Protein AF-A0A968MUI2-F1 (afdb_monomer)

Solvent-accessible surface area (backbone atoms only — not comparable to full-atom values): 33552 Å² total; per-residue (Å²): 134,56,73,68,60,48,61,74,67,41,47,36,66,60,54,32,54,74,71,70,50,72,61,48,101,80,35,28,29,57,45,92,87,54,96,67,94,60,63,38,23,36,56,37,77,93,76,36,31,37,43,24,77,75,82,70,52,67,41,39,43,53,52,48,44,17,66,74,68,73,47,53,69,70,56,21,50,57,50,52,52,51,60,63,74,50,81,83,78,86,75,95,68,85,78,81,85,72,81,90,67,84,85,70,86,90,79,77,60,69,64,29,52,50,46,45,57,52,46,52,52,15,31,52,45,44,69,38,86,85,36,49,68,67,51,51,52,30,56,70,52,67,51,61,47,78,85,69,66,36,19,28,33,79,49,55,74,72,54,92,76,67,48,55,73,67,53,50,50,51,31,38,76,54,42,48,31,42,76,53,90,68,90,63,87,93,62,94,72,89,49,68,47,47,49,49,49,47,10,44,34,45,62,14,10,33,88,87,65,44,36,58,27,46,37,19,40,45,77,57,97,54,96,85,62,54,74,36,72,35,60,81,72,39,59,31,40,71,38,61,72,61,58,78,38,38,35,38,36,40,17,31,35,59,62,32,31,55,45,49,61,72,37,66,72,52,50,70,68,33,47,58,32,40,23,68,37,72,82,37,79,37,72,69,54,52,54,55,56,67,59,27,81,49,47,45,34,42,35,37,52,36,38,25,40,72,61,32,52,53,27,50,57,58,46,47,62,55,45,50,73,74,41,81,83,48,44,52,30,33,35,82,42,54,75,83,34,40,66,36,54,47,51,57,77,42,62,72,65,57,60,54,53,40,60,73,66,38,42,55,49,82,65,63,60,66,81,68,65,77,82,81,80,82,84,83,89,82,87,88,84,79,94,73,90,80,78,83,79,80,83,79,86,79,85,58,50,79,43,66,90,39,66,51,53,28,39,35,44,47,93,57,39,36,38,36,34,51,78,29,74,77,74,81,55,86,92,58,50,66,38,36,36,39,42,31,48,62,82,70,79,49,78,74,32,48,51,77,50,76,44,44,79,76,42,65,69,63,44,53,56,47,46,54,55,49,22,66,56,56,73,49,58,61,71,57,53,53,49,53,52,52,56,50,49,55,55,49,50,55,51,41,52,56,52,48,52,62,54,63,76,65,60,82,73,81,83,74,75,51,69,68,5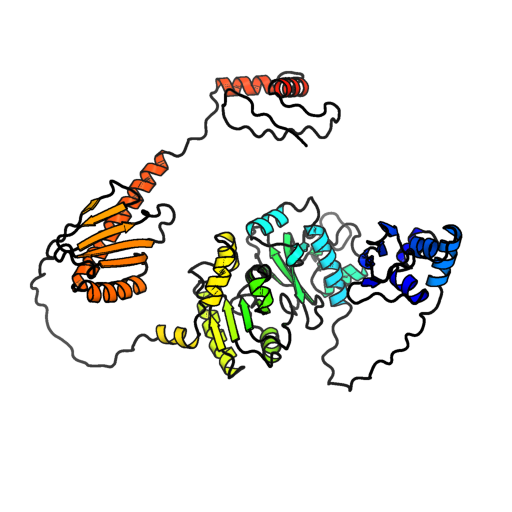8,48,52,50,53,52,53,56,68,70,40,83,64,45,68,63,51,51,52,52,54,44,47,73,48,60,48,69,75,85,91,84,59,84,90,71,78,71,80,83,79,82,78,76,82,91,63,98,66,72,73,82,56,83,78,130

Secondary structure (DSSP, 8-state):
--HHHHHHH--HHHHHHHTT----TTSEE--SSS--SS--EEEEGGGTEEEETTT--EEEHHHHHHHHHT--HHHHHHHHHHHHTSPPPPPS-PPPPPP---------SHHHHHHHHHHHHHHHHHHSTT-HHHHHHHHHTT--TTTTT-EEE-S-TTSTT-S-HHHHHHHHHTTSEEE--SPPTT-SS--EEETTTTEEEEEEE-TT--EEEEEEEESS--SS-SEEE-SS--SBSS-PPPTT--EEEEESSHHHHHHHHT-HHHHHH-EEEE--STT---HHHHHHHHT-TT--EEEEE--SSHHHHHHHHHHHHHHHHHSTTPEEEE--PPTT--HHHHHHHS-THHHHHHHHTPEEHHHHTGGG----------------------------EEE-SSTTEEEEE-SSEEEEEES---SS-TT--EEEEEEEETTT--TTSEEEEEEETT-HHHHHHHHHHHHHHHT--HHHHHHHHHHHHHHHHHHHHHHHHHHHTTSPPP-PPPHHHHHHHHHHHHSSSHHHHHHHHHHHTT----TT-TTS------PPTT-SSPPP----

Radius of gyration: 35.19 Å; Cα contacts (8 Å, |Δi|>4): 756; chains: 1; bounding box: 67×82×116 Å

pLDDT: mean 78.74, std 19.74, range [24.11, 98.25]

Structure (mmCIF, N/CA/C/O backbone):
data_AF-A0A968MUI2-F1
#
_entry.id   AF-A0A968MUI2-F1
#
loop_
_atom_site.group_PDB
_atom_site.id
_atom_site.type_symbol
_atom_site.label_atom_id
_atom_site.label_alt_id
_atom_site.label_comp_id
_atom_site.label_asym_id
_atom_site.label_entity_id
_atom_site.label_seq_id
_atom_site.pdbx_PDB_ins_code
_atom_site.Cartn_x
_atom_site.Cartn_y
_atom_site.Cartn_z
_atom_site.occupancy
_atom_site.B_iso_or_equiv
_atom_site.auth_seq_id
_atom_site.auth_comp_id
_atom_site.auth_asym_id
_atom_site.auth_atom_id
_atom_site.pdbx_PDB_model_num
ATOM 1 N N . MET A 1 1 ? 2.781 9.774 -48.824 1.00 64.12 1 MET A N 1
ATOM 2 C CA . MET A 1 1 ? 2.696 9.235 -47.452 1.00 64.12 1 MET A CA 1
ATOM 3 C C . MET A 1 1 ? 2.607 7.728 -47.537 1.00 64.12 1 MET A C 1
ATOM 5 O O . MET A 1 1 ? 1.811 7.226 -48.327 1.00 64.12 1 MET A O 1
ATOM 9 N N . GLU A 1 2 ? 3.426 7.018 -46.769 1.00 76.94 2 GLU A N 1
ATOM 10 C CA . GLU A 1 2 ? 3.335 5.559 -46.665 1.00 76.94 2 GLU A CA 1
ATOM 11 C C . GLU A 1 2 ? 2.122 5.142 -45.816 1.00 76.94 2 GLU A C 1
ATOM 13 O O . GLU A 1 2 ? 1.641 5.905 -44.979 1.00 76.94 2 GLU A O 1
ATOM 18 N N . ILE A 1 3 ? 1.623 3.912 -45.999 1.00 77.75 3 ILE A N 1
ATOM 19 C CA . ILE A 1 3 ? 0.439 3.398 -45.280 1.00 77.75 3 ILE A CA 1
ATOM 20 C C . ILE A 1 3 ? 0.629 3.469 -43.756 1.00 77.75 3 ILE A C 1
ATOM 22 O O . ILE A 1 3 ? -0.308 3.806 -43.036 1.00 77.75 3 ILE A O 1
ATOM 26 N N . GLN A 1 4 ? 1.839 3.190 -43.263 1.00 73.69 4 GLN A N 1
ATOM 27 C CA . GLN A 1 4 ? 2.154 3.257 -41.833 1.00 73.69 4 GLN A CA 1
ATOM 28 C C . GLN A 1 4 ? 2.064 4.686 -41.284 1.00 73.69 4 GLN A C 1
ATOM 30 O O . GLN A 1 4 ? 1.546 4.897 -40.194 1.00 73.69 4 GLN A O 1
ATOM 35 N N . GLU A 1 5 ? 2.482 5.678 -42.069 1.00 77.38 5 GLU A N 1
ATOM 36 C CA . GLU A 1 5 ? 2.425 7.094 -41.696 1.00 77.38 5 GLU A CA 1
ATOM 37 C C . GLU A 1 5 ? 0.979 7.618 -41.613 1.00 77.38 5 GLU A C 1
ATOM 39 O O . GLU A 1 5 ? 0.648 8.467 -40.790 1.00 77.38 5 GLU A O 1
ATOM 44 N N . ILE A 1 6 ? 0.084 7.087 -42.450 1.00 78.31 6 ILE A N 1
ATOM 45 C CA . ILE A 1 6 ? -1.347 7.417 -42.404 1.00 78.31 6 ILE A CA 1
ATOM 46 C C . ILE A 1 6 ? -1.981 6.823 -41.142 1.00 78.31 6 ILE A C 1
ATOM 48 O O . ILE A 1 6 ? -2.743 7.506 -40.461 1.00 78.31 6 ILE A O 1
ATOM 52 N N . LYS A 1 7 ? -1.631 5.580 -40.788 1.00 77.75 7 LYS A N 1
ATOM 53 C CA . LYS A 1 7 ? -2.160 4.895 -39.596 1.00 77.75 7 LYS A CA 1
ATOM 54 C C . LYS A 1 7 ? -1.730 5.539 -38.277 1.00 77.75 7 LYS A C 1
ATOM 56 O O . LYS A 1 7 ? -2.481 5.464 -37.309 1.00 77.75 7 LYS A O 1
ATOM 61 N N . THR A 1 8 ? -0.554 6.167 -38.228 1.00 79.94 8 THR A N 1
ATOM 62 C CA . THR A 1 8 ? -0.084 6.888 -37.033 1.00 79.94 8 THR A CA 1
ATOM 63 C C . THR A 1 8 ? -0.701 8.277 -36.897 1.00 79.94 8 THR A C 1
ATOM 65 O O . THR A 1 8 ? -0.836 8.772 -35.782 1.00 79.94 8 THR A O 1
ATOM 68 N N . ARG A 1 9 ? -1.093 8.908 -38.011 1.00 84.25 9 ARG A N 1
ATOM 69 C CA . ARG A 1 9 ? -1.643 10.275 -38.031 1.00 84.25 9 ARG A CA 1
ATOM 70 C C . ARG A 1 9 ? -3.170 10.339 -38.019 1.00 84.25 9 ARG A C 1
ATOM 72 O O . ARG A 1 9 ? -3.717 11.348 -37.586 1.00 84.25 9 ARG A O 1
ATOM 79 N N . LEU A 1 10 ? -3.861 9.295 -38.478 1.00 88.56 10 LEU A N 1
ATOM 80 C CA . LEU A 1 10 ? -5.323 9.238 -38.521 1.00 88.56 10 LEU A CA 1
ATOM 81 C C . LEU A 1 10 ? -5.876 8.303 -37.440 1.00 88.56 10 LEU A C 1
ATOM 83 O O . LEU A 1 10 ? -5.852 7.074 -37.583 1.00 88.56 10 LEU A O 1
ATOM 87 N N . SER A 1 11 ? -6.417 8.893 -36.372 1.00 90.44 11 SER A N 1
ATOM 88 C CA . SER A 1 11 ? -7.115 8.139 -35.331 1.00 90.44 11 SER A CA 1
ATOM 89 C C . SER A 1 11 ? -8.499 7.677 -35.800 1.00 90.44 11 SER A C 1
ATOM 91 O O . SER A 1 11 ? -9.189 8.365 -36.555 1.00 90.44 11 SER A O 1
ATOM 93 N N . ILE A 1 12 ? -8.940 6.520 -35.312 1.00 91.00 12 ILE A N 1
ATOM 94 C CA . ILE A 1 12 ? -10.278 5.979 -35.544 1.00 91.00 12 ILE A CA 1
ATOM 95 C C . ILE A 1 12 ? -11.347 6.949 -35.029 1.00 91.00 12 ILE A C 1
ATOM 97 O O . ILE A 1 12 ? -12.369 7.135 -35.675 1.00 91.00 12 ILE A O 1
ATOM 101 N N . GLU A 1 13 ? -11.085 7.663 -33.933 1.00 89.00 13 GLU A N 1
ATOM 102 C CA . GLU A 1 13 ? -11.991 8.687 -33.404 1.00 89.00 13 GLU A CA 1
ATOM 103 C C . GLU A 1 13 ? -12.154 9.875 -34.362 1.00 89.00 13 GLU A C 1
ATOM 105 O O . GLU A 1 13 ? -13.262 10.387 -34.524 1.00 89.00 13 GLU A O 1
ATOM 110 N N . ALA A 1 14 ? -11.087 10.293 -35.054 1.00 88.25 14 ALA A N 1
ATOM 111 C CA . ALA A 1 14 ? -11.177 11.325 -36.085 1.00 88.25 14 ALA A CA 1
ATOM 112 C C . ALA A 1 14 ? -12.026 10.856 -37.278 1.00 88.25 14 ALA A C 1
ATOM 114 O O . ALA A 1 14 ? -12.851 11.619 -37.782 1.00 88.25 14 ALA A O 1
ATOM 115 N N . VAL A 1 15 ? -11.881 9.588 -37.681 1.00 90.31 15 VAL A N 1
ATOM 116 C CA . VAL A 1 15 ? -12.705 8.966 -38.731 1.00 90.31 15 VAL A CA 1
ATOM 117 C C . VAL A 1 15 ? -14.181 8.925 -38.323 1.00 90.31 15 VAL A C 1
ATOM 119 O O . VAL A 1 15 ? -15.044 9.345 -39.092 1.00 90.31 15 VAL A O 1
ATOM 122 N N . LEU A 1 16 ? -14.488 8.500 -37.095 1.00 91.00 16 LEU A N 1
ATOM 123 C CA . LEU A 1 16 ? -15.861 8.453 -36.580 1.00 91.00 16 LEU A CA 1
ATOM 124 C C . LEU A 1 16 ? -16.500 9.840 -36.507 1.00 91.00 16 LEU A C 1
ATOM 126 O O . LEU A 1 16 ? -17.620 10.026 -36.983 1.00 91.00 16 LEU A O 1
ATOM 130 N N . ASN A 1 17 ? -15.767 10.831 -35.992 1.00 88.12 17 ASN A N 1
ATOM 131 C CA . ASN A 1 17 ? -16.221 12.220 -35.959 1.00 88.12 17 ASN A CA 1
ATOM 132 C C . ASN A 1 17 ? -16.530 12.744 -37.366 1.00 88.12 17 ASN A C 1
ATOM 134 O O . ASN A 1 17 ? -17.514 13.458 -37.554 1.00 88.12 17 ASN A O 1
ATOM 138 N N . ARG A 1 18 ? -15.737 12.351 -38.371 1.00 87.06 18 ARG A N 1
ATOM 139 C CA . ARG A 1 18 ? -15.952 12.746 -39.767 1.00 87.06 18 ARG A CA 1
ATOM 140 C C . ARG A 1 18 ? -17.237 12.170 -40.354 1.00 87.06 18 ARG A C 1
ATOM 142 O O . ARG A 1 18 ? -17.908 12.853 -41.125 1.00 87.06 18 ARG A O 1
ATOM 149 N N . TYR A 1 19 ? -17.593 10.957 -39.947 1.00 90.44 19 TYR A N 1
ATOM 150 C CA . TYR A 1 19 ? -18.850 10.306 -40.309 1.00 90.44 19 TYR A CA 1
ATOM 151 C C . TYR A 1 19 ? -20.010 10.629 -39.355 1.00 90.44 19 TYR A C 1
ATOM 153 O O . TYR A 1 19 ? -21.089 10.061 -39.496 1.00 90.44 19 TYR A O 1
ATOM 161 N N . ASN A 1 20 ? -19.826 11.568 -38.416 1.00 88.69 20 ASN A N 1
ATOM 162 C CA . ASN A 1 20 ? -20.802 11.941 -37.384 1.00 88.69 20 ASN A CA 1
ATOM 163 C C . ASN A 1 20 ? -21.265 10.767 -36.501 1.00 88.69 20 ASN A C 1
ATOM 165 O O . ASN A 1 20 ? -22.361 10.792 -35.940 1.00 88.69 20 ASN A O 1
ATOM 169 N N . LEU A 1 21 ? -20.416 9.753 -36.341 1.00 89.50 21 LEU A N 1
ATOM 170 C CA . LEU A 1 21 ? -20.645 8.623 -35.452 1.00 89.50 21 LEU A CA 1
ATOM 171 C C . LEU A 1 21 ? -20.056 8.954 -34.082 1.00 89.50 21 LEU A C 1
ATOM 173 O O . LEU A 1 21 ? -18.857 9.195 -33.956 1.00 89.50 21 LEU A O 1
ATOM 177 N N . LYS A 1 22 ? -20.901 8.991 -33.050 1.00 87.38 22 LYS A N 1
ATOM 178 C CA . LYS A 1 22 ? -20.489 9.347 -31.686 1.00 87.38 22 LYS A CA 1
ATOM 179 C C . LYS A 1 22 ? -20.531 8.118 -30.779 1.00 87.38 22 LYS A C 1
ATOM 181 O O . LYS A 1 22 ? -21.627 7.595 -30.571 1.00 87.38 22 LYS A O 1
ATOM 186 N N . PRO A 1 23 ? -19.382 7.674 -30.241 1.00 89.31 23 PRO A N 1
ATOM 187 C CA . PRO A 1 23 ? -19.342 6.632 -29.223 1.00 89.31 23 PRO A CA 1
ATOM 188 C C . PRO A 1 23 ? -20.089 7.035 -27.946 1.00 89.31 23 PRO A C 1
ATOM 190 O O . PRO A 1 23 ? -20.155 8.215 -27.593 1.00 89.31 23 PRO A O 1
ATOM 193 N N . ASP A 1 24 ? -20.652 6.047 -27.253 1.00 85.50 24 ASP A N 1
ATOM 194 C CA . ASP A 1 24 ? -21.216 6.211 -25.914 1.00 85.50 24 ASP A CA 1
ATOM 195 C C . ASP A 1 24 ? -20.126 6.249 -24.817 1.00 85.50 24 ASP A C 1
ATOM 197 O O . ASP A 1 24 ? -18.928 6.166 -25.087 1.00 85.50 24 ASP A O 1
ATOM 201 N N . LYS A 1 25 ? -20.537 6.339 -23.542 1.00 79.75 25 LYS A N 1
ATOM 202 C CA . LYS A 1 25 ? -19.629 6.362 -22.373 1.00 79.75 25 LYS A CA 1
ATOM 203 C C . LYS A 1 25 ? -18.725 5.123 -22.231 1.00 79.75 25 LYS A C 1
ATOM 205 O O . LYS A 1 25 ? -17.805 5.140 -21.420 1.00 79.75 25 LYS A O 1
ATOM 210 N N . HIS A 1 26 ? -19.005 4.051 -22.971 1.00 85.38 26 HIS A N 1
ATOM 211 C CA . HIS A 1 26 ? -18.248 2.802 -22.992 1.00 85.38 26 HIS A CA 1
ATOM 212 C C . HIS A 1 26 ? -17.519 2.587 -24.327 1.00 85.38 26 HIS A C 1
ATOM 214 O O . HIS A 1 26 ? -17.103 1.464 -24.614 1.00 85.38 26 HIS A O 1
ATOM 220 N N . GLN A 1 27 ? -17.359 3.642 -25.135 1.00 91.56 27 GLN A N 1
ATOM 221 C CA . GLN A 1 27 ? -16.739 3.601 -26.460 1.00 91.56 27 GLN A CA 1
ATOM 222 C C . GLN A 1 27 ? -17.471 2.680 -27.453 1.00 91.56 27 GLN A C 1
ATOM 224 O O . GLN A 1 27 ? -16.837 2.095 -28.332 1.00 91.56 27 GLN A O 1
ATOM 229 N N . LYS A 1 28 ? -18.800 2.543 -27.339 1.00 91.06 28 LYS A N 1
ATOM 230 C CA . LYS A 1 28 ? -19.618 1.730 -28.255 1.00 91.06 28 LYS A CA 1
ATOM 231 C C . LYS A 1 28 ? -20.441 2.577 -29.219 1.00 91.06 28 LYS A C 1
ATOM 233 O O . LYS A 1 28 ? -20.927 3.645 -28.854 1.00 91.06 28 LYS A O 1
ATOM 238 N N . ILE A 1 29 ? -20.659 2.065 -30.429 1.00 92.56 29 ILE A N 1
ATOM 239 C CA . ILE A 1 29 ? -21.618 2.586 -31.414 1.00 92.56 29 ILE A CA 1
ATOM 240 C C . ILE A 1 29 ? -22.496 1.452 -31.954 1.00 92.56 29 ILE A C 1
ATOM 242 O O . ILE A 1 29 ? -22.110 0.280 -31.924 1.00 92.56 29 ILE A O 1
ATOM 246 N N . CYS A 1 30 ? -23.679 1.795 -32.470 1.00 91.69 30 CYS A N 1
ATOM 247 C CA . CYS A 1 30 ? -24.410 0.877 -33.343 1.00 91.69 30 CYS A CA 1
ATOM 248 C C . CYS A 1 30 ? -23.554 0.617 -34.580 1.00 91.69 30 CYS A C 1
ATOM 250 O O . CYS A 1 30 ? -23.069 1.562 -35.208 1.00 91.69 30 CYS A O 1
ATOM 252 N N . CYS A 1 31 ? -23.337 -0.654 -34.900 1.00 92.06 31 CYS A N 1
ATOM 253 C CA . CYS A 1 31 ? -22.516 -1.028 -36.034 1.00 92.06 31 CYS A CA 1
ATOM 254 C C . CYS A 1 31 ? -23.127 -0.480 -37.335 1.00 92.06 31 CYS A C 1
ATOM 256 O O . CYS A 1 31 ? -24.288 -0.761 -37.625 1.00 92.06 31 CYS A O 1
ATOM 258 N N . PRO A 1 32 ? -22.374 0.272 -38.155 1.00 90.06 32 PRO A N 1
ATOM 259 C CA . PRO A 1 32 ? -22.868 0.739 -39.448 1.00 90.06 32 PRO A CA 1
ATOM 260 C C . PRO A 1 32 ? -22.849 -0.362 -40.524 1.00 90.06 32 PRO A C 1
ATOM 262 O O . PRO A 1 32 ? -23.375 -0.161 -41.616 1.00 90.06 32 PRO A O 1
ATOM 265 N N . PHE A 1 33 ? -22.237 -1.516 -40.234 1.00 91.50 33 PHE A N 1
ATOM 266 C CA . PHE A 1 33 ? -22.015 -2.601 -41.195 1.00 91.50 33 PHE A CA 1
ATOM 267 C C . PHE A 1 33 ? -23.092 -3.695 -41.148 1.00 91.50 33 PHE A C 1
ATOM 269 O O . PHE A 1 33 ? -23.190 -4.490 -42.080 1.00 91.50 33 PHE A O 1
ATOM 276 N N . HIS A 1 34 ? -23.925 -3.730 -40.103 1.00 89.56 34 HIS A N 1
ATOM 277 C CA . HIS A 1 34 ? -25.096 -4.606 -40.020 1.00 89.56 34 HIS A CA 1
ATOM 278 C C . HIS A 1 34 ? -26.244 -3.912 -39.285 1.00 89.56 34 HIS A C 1
ATOM 280 O O . HIS A 1 34 ? -26.037 -3.012 -38.479 1.00 89.56 34 HIS A O 1
ATOM 286 N N . SER A 1 35 ? -27.480 -4.316 -39.568 1.00 87.31 35 SER A N 1
ATOM 287 C CA . SER A 1 35 ? -28.652 -3.696 -38.952 1.00 87.31 35 SER A CA 1
ATOM 288 C C . SER A 1 35 ? -28.868 -4.206 -37.528 1.00 87.31 35 SER A C 1
ATOM 290 O O . SER A 1 35 ? -29.270 -5.348 -37.322 1.00 87.31 35 SER A O 1
ATOM 292 N N . GLU A 1 36 ? -28.664 -3.334 -36.545 1.00 84.00 36 GLU A N 1
ATOM 293 C CA . GLU A 1 36 ? -28.959 -3.593 -35.137 1.00 84.00 36 GLU A CA 1
ATOM 294 C C . GLU A 1 36 ? -29.503 -2.346 -34.434 1.00 84.00 36 GLU A C 1
ATOM 296 O O . GLU A 1 36 ? -29.299 -1.218 -34.882 1.00 84.00 36 GLU A O 1
ATOM 301 N N . LYS A 1 37 ? -30.207 -2.548 -33.315 1.00 80.38 37 LYS A N 1
ATOM 302 C CA . LYS A 1 37 ? -30.747 -1.454 -32.486 1.00 80.38 37 LYS A CA 1
ATOM 303 C C . LYS A 1 37 ? -29.917 -1.177 -31.229 1.00 80.38 37 LYS A C 1
ATOM 305 O O . LYS A 1 37 ? -30.161 -0.181 -30.556 1.00 80.38 37 LYS A O 1
ATOM 310 N N . THR A 1 3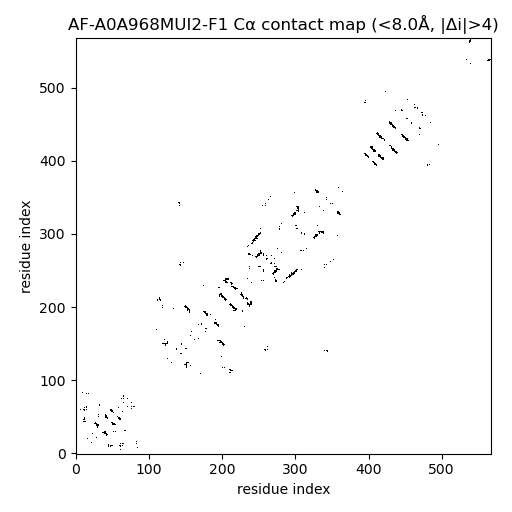8 ? -28.966 -2.047 -30.902 1.00 84.19 38 THR A N 1
ATOM 311 C CA . THR A 1 38 ? -28.124 -1.968 -29.700 1.00 84.19 38 THR A CA 1
ATOM 312 C C . THR A 1 38 ? -26.661 -1.752 -30.088 1.00 84.19 38 THR A C 1
ATOM 314 O O . THR A 1 38 ? -26.194 -2.469 -30.968 1.00 84.19 38 THR A O 1
ATOM 317 N N . PRO A 1 39 ? -25.914 -0.843 -29.434 1.00 89.94 39 PRO A N 1
ATOM 318 C CA . PRO A 1 39 ? -24.494 -0.636 -29.722 1.00 89.94 39 PRO A CA 1
ATOM 319 C C . PRO A 1 39 ? -23.643 -1.896 -29.494 1.00 89.94 39 PRO A C 1
ATOM 321 O O . PRO A 1 39 ? -23.463 -2.321 -28.349 1.00 89.94 39 PRO A O 1
ATOM 324 N N . SER A 1 40 ? -23.094 -2.483 -30.563 1.00 89.88 40 SER A N 1
ATOM 325 C CA . SER A 1 40 ? -22.227 -3.672 -30.478 1.00 89.88 40 SER A CA 1
ATOM 326 C C . SER A 1 40 ? -20.794 -3.449 -30.973 1.00 89.88 40 SER A C 1
ATOM 328 O O . SER A 1 40 ? -19.926 -4.287 -30.717 1.00 89.88 40 SER A O 1
ATOM 330 N N . LEU A 1 41 ? -20.524 -2.340 -31.670 1.00 94.69 41 LEU A N 1
ATOM 331 C CA . LEU A 1 41 ? -19.197 -2.012 -32.187 1.00 94.69 41 LEU A CA 1
ATOM 332 C C . LEU A 1 41 ? -18.427 -1.191 -31.157 1.00 94.69 41 LEU A C 1
ATOM 334 O O . LEU A 1 41 ? -18.815 -0.072 -30.838 1.00 94.69 41 LEU A O 1
ATOM 338 N N . VAL A 1 42 ? -17.349 -1.771 -30.629 1.00 93.44 42 VAL A N 1
ATOM 339 C CA . VAL A 1 42 ? -16.478 -1.182 -29.608 1.00 93.44 42 VAL A CA 1
ATOM 340 C C . VAL A 1 42 ? -15.249 -0.569 -30.271 1.00 93.44 42 VAL A C 1
ATOM 342 O O . VAL A 1 42 ? -14.594 -1.203 -31.102 1.00 93.44 42 VAL A O 1
ATOM 345 N N . ILE A 1 43 ? -14.931 0.661 -29.884 1.00 94.31 43 ILE A N 1
ATOM 346 C CA . ILE A 1 43 ? -13.762 1.408 -30.343 1.00 94.31 43 ILE A CA 1
ATOM 347 C C . ILE A 1 43 ? -12.640 1.264 -29.318 1.00 94.31 43 ILE A C 1
ATOM 349 O O . ILE A 1 43 ? -12.852 1.460 -28.122 1.00 94.31 43 ILE A O 1
ATOM 353 N N . TYR A 1 44 ? -11.428 0.975 -29.793 1.00 90.88 44 TYR A N 1
ATOM 354 C CA . TYR A 1 44 ? -10.220 0.876 -28.978 1.00 90.88 44 TYR A CA 1
ATOM 355 C C . TYR A 1 44 ? -9.233 1.985 -29.379 1.00 90.88 44 TYR A C 1
ATOM 357 O O . TYR A 1 44 ? -8.350 1.757 -30.211 1.00 90.88 44 TYR A O 1
ATOM 365 N N . PRO A 1 45 ? -9.331 3.195 -28.787 1.00 86.81 45 PRO A N 1
ATOM 366 C CA . PRO A 1 45 ? -8.490 4.332 -29.174 1.00 86.81 45 PRO A CA 1
ATOM 367 C C . PRO A 1 45 ? -6.996 4.064 -28.982 1.00 86.81 45 PRO A C 1
ATOM 369 O O . PRO A 1 45 ? -6.184 4.480 -29.800 1.00 86.81 45 PRO A O 1
ATOM 372 N N . LYS A 1 46 ? -6.633 3.306 -27.934 1.00 84.19 46 LYS A N 1
ATOM 373 C CA . LYS A 1 46 ? -5.235 2.980 -27.602 1.00 84.19 46 LYS A CA 1
ATOM 374 C C . LYS A 1 46 ? -4.533 2.159 -28.686 1.00 84.19 46 LYS A C 1
ATOM 376 O O . LYS A 1 46 ? -3.347 2.351 -28.916 1.00 84.19 46 LYS A O 1
ATOM 381 N N . THR A 1 47 ? -5.251 1.246 -29.334 1.00 86.25 47 THR A N 1
ATOM 382 C CA . THR A 1 47 ? -4.719 0.396 -30.413 1.00 86.25 47 THR A CA 1
ATOM 383 C C . THR A 1 47 ? -5.094 0.917 -31.800 1.00 86.25 47 THR A C 1
ATOM 385 O O . THR A 1 47 ? -4.685 0.328 -32.793 1.00 86.25 47 THR A O 1
ATOM 388 N N . ASN A 1 48 ? -5.856 2.014 -31.877 1.00 89.12 48 ASN A N 1
ATOM 389 C CA . ASN A 1 48 ? -6.407 2.584 -33.106 1.00 89.12 48 ASN A CA 1
ATOM 390 C C . ASN A 1 48 ? -7.232 1.583 -33.947 1.00 89.12 48 ASN A C 1
ATOM 392 O O . ASN A 1 48 ? -7.206 1.614 -35.179 1.00 89.12 48 ASN A O 1
ATOM 396 N N . THR A 1 49 ? -7.950 0.677 -33.275 1.00 91.75 49 THR A N 1
ATOM 397 C CA . THR A 1 49 ? -8.749 -0.396 -33.898 1.00 91.75 49 THR A CA 1
ATOM 398 C C . THR A 1 49 ? -10.177 -0.413 -33.363 1.00 91.75 49 THR A C 1
ATOM 400 O O . THR A 1 49 ? -10.523 0.303 -32.420 1.00 91.75 49 THR A O 1
ATOM 403 N N . TRP A 1 50 ? -11.026 -1.229 -33.975 1.00 95.50 50 TRP A N 1
ATOM 404 C CA . TRP A 1 50 ? -12.414 -1.420 -33.583 1.00 95.50 50 TRP A CA 1
ATOM 405 C C . TRP A 1 50 ? -12.839 -2.873 -33.807 1.00 95.50 50 TRP A C 1
ATOM 407 O O . TRP A 1 50 ? -12.312 -3.548 -34.689 1.00 95.50 50 TRP A O 1
ATOM 417 N N . TYR A 1 51 ? -13.802 -3.345 -33.015 1.00 93.00 51 TYR A N 1
ATOM 418 C CA . TYR A 1 51 ? -14.369 -4.689 -33.136 1.00 93.00 51 TYR A CA 1
ATOM 419 C C . TYR A 1 51 ? -15.877 -4.657 -32.907 1.00 93.00 51 TYR A C 1
ATOM 421 O O . TYR A 1 51 ? -16.356 -4.068 -31.936 1.00 93.00 51 TYR A O 1
ATOM 429 N N . CYS A 1 52 ? -16.636 -5.314 -33.779 1.00 94.06 52 CYS A N 1
ATOM 430 C CA . CYS A 1 52 ? -18.072 -5.477 -33.624 1.00 94.06 52 CYS A CA 1
ATOM 431 C C . CYS A 1 52 ? -18.428 -6.844 -33.041 1.00 94.06 52 CYS A C 1
ATOM 433 O O . CYS A 1 52 ? -18.263 -7.872 -33.691 1.00 94.06 52 CYS A O 1
ATOM 435 N N . PHE A 1 53 ? -19.003 -6.852 -31.837 1.00 88.38 53 PHE A N 1
ATOM 436 C CA . PHE A 1 53 ? -19.461 -8.078 -31.176 1.00 88.38 53 PHE A CA 1
ATOM 437 C C . PHE A 1 53 ? -20.765 -8.642 -31.757 1.00 88.38 53 PHE A C 1
ATOM 439 O O . PHE A 1 53 ? -21.109 -9.779 -31.453 1.00 88.38 53 PHE A O 1
ATOM 446 N N . GLY A 1 54 ? -21.480 -7.878 -32.591 1.00 86.38 54 GLY A N 1
ATOM 447 C CA . GLY A 1 54 ? -22.692 -8.337 -33.273 1.00 86.38 54 GLY A CA 1
ATOM 448 C C . GLY A 1 54 ? -22.405 -9.159 -34.532 1.00 86.38 54 GLY A C 1
ATOM 449 O O . GLY A 1 54 ? -22.952 -10.245 -34.692 1.00 86.38 54 GLY A O 1
ATOM 450 N N . CYS A 1 55 ? -21.538 -8.663 -35.422 1.00 87.88 55 CYS A N 1
ATOM 451 C CA . CYS A 1 55 ? -21.235 -9.316 -36.705 1.00 87.88 55 CYS A CA 1
ATOM 452 C C . CYS A 1 55 ? -19.802 -9.862 -36.832 1.00 87.88 55 CYS A C 1
ATOM 454 O O . CYS A 1 55 ? -19.470 -10.453 -37.855 1.00 87.88 55 CYS A O 1
ATOM 456 N N . GLY A 1 56 ? -18.951 -9.681 -35.817 1.00 85.12 56 GLY A N 1
ATOM 457 C CA . GLY A 1 56 ? -17.592 -10.231 -35.764 1.00 85.12 56 GLY A CA 1
ATOM 458 C C . GLY A 1 56 ? -16.556 -9.500 -36.623 1.00 85.12 56 GLY A C 1
ATOM 459 O O . GLY A 1 56 ? -15.403 -9.926 -36.676 1.00 85.12 56 GLY A O 1
ATOM 460 N N . VAL A 1 57 ? -16.934 -8.412 -37.302 1.00 90.12 57 VAL A N 1
ATOM 461 C CA . VAL A 1 57 ? -15.997 -7.639 -38.128 1.00 90.12 57 VAL A CA 1
ATOM 462 C C . VAL A 1 57 ? -15.083 -6.764 -37.270 1.00 90.12 57 VAL A C 1
ATOM 464 O O . VAL A 1 57 ? -15.476 -6.262 -36.214 1.00 90.12 57 VAL A O 1
ATOM 467 N N . THR A 1 58 ? -13.849 -6.590 -37.734 1.00 94.06 58 THR A N 1
ATOM 468 C CA . THR A 1 58 ? -12.775 -5.890 -37.026 1.00 94.06 58 THR A CA 1
ATOM 469 C C . THR A 1 58 ? -11.897 -5.141 -38.013 1.00 94.06 58 THR A C 1
ATOM 471 O O . THR A 1 58 ? -11.769 -5.560 -39.167 1.00 94.06 58 THR A O 1
ATOM 474 N N . GLY A 1 59 ? -11.263 -4.063 -37.565 1.00 90.94 59 GLY A N 1
ATOM 475 C CA . GLY A 1 59 ? -10.290 -3.376 -38.396 1.00 90.94 59 GLY A CA 1
ATOM 476 C C . GLY A 1 59 ? -9.654 -2.147 -37.769 1.00 90.94 59 GLY A C 1
ATOM 477 O O . GLY A 1 59 ? -9.886 -1.803 -36.610 1.00 90.94 59 GLY A O 1
ATOM 478 N N . ASP A 1 60 ? -8.822 -1.485 -38.564 1.00 91.81 60 ASP A N 1
ATOM 479 C CA . ASP A 1 60 ? -8.203 -0.197 -38.252 1.00 91.81 60 ASP A CA 1
ATOM 480 C C . ASP A 1 60 ? -8.975 0.993 -38.858 1.00 91.81 60 ASP A C 1
ATOM 482 O O . ASP A 1 60 ? -10.058 0.842 -39.436 1.00 91.81 60 ASP A O 1
ATOM 486 N N . SER A 1 61 ? -8.428 2.203 -38.706 1.00 91.19 61 SER A N 1
ATOM 487 C CA . SER A 1 61 ? -9.020 3.445 -39.219 1.00 91.19 61 SER A CA 1
ATOM 488 C C . SER A 1 61 ? -9.210 3.470 -40.741 1.00 91.19 61 SER A C 1
ATOM 490 O O . SER A 1 61 ? -10.160 4.090 -41.216 1.00 91.19 61 SER A O 1
ATOM 492 N N . ILE A 1 62 ? -8.373 2.768 -41.511 1.00 91.94 62 ILE A N 1
ATOM 493 C CA . ILE A 1 62 ? -8.489 2.690 -42.975 1.00 91.94 62 ILE A CA 1
ATOM 494 C C . ILE A 1 62 ? -9.542 1.652 -43.357 1.00 91.94 62 ILE A C 1
ATOM 496 O O . ILE A 1 62 ? -10.389 1.927 -44.204 1.00 91.94 62 ILE A O 1
ATOM 500 N N . GLN A 1 63 ? -9.535 0.492 -42.697 1.00 91.75 63 GLN A N 1
ATOM 501 C CA . GLN A 1 63 ? -10.542 -0.550 -42.914 1.00 91.75 63 GLN A CA 1
ATOM 502 C C . GLN A 1 63 ? -11.947 -0.068 -42.539 1.00 91.75 63 GLN A C 1
ATOM 504 O O . GLN A 1 63 ? -12.920 -0.448 -43.186 1.00 91.75 63 GLN A O 1
ATOM 509 N N . PHE A 1 64 ? -12.064 0.825 -41.550 1.00 94.19 64 PHE A N 1
ATOM 510 C CA . PHE A 1 64 ? -13.333 1.482 -41.246 1.00 94.19 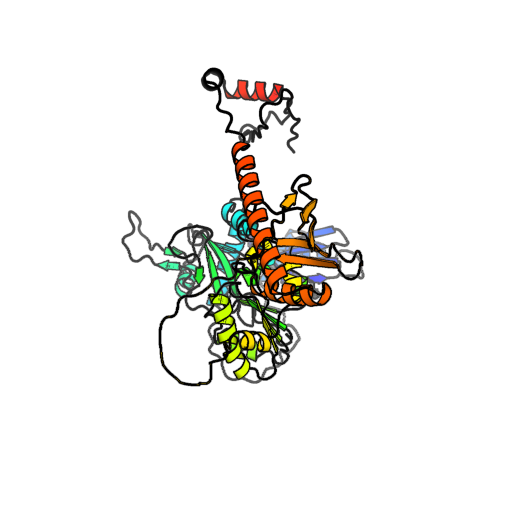64 PHE A CA 1
ATOM 511 C C . PHE A 1 64 ? -13.858 2.280 -42.449 1.00 94.19 64 PHE A C 1
ATOM 513 O O . PHE A 1 64 ? -15.019 2.132 -42.812 1.00 94.19 64 PHE A O 1
ATOM 520 N N . ILE A 1 65 ? -13.010 3.100 -43.085 1.00 93.56 65 ILE A N 1
ATOM 521 C CA . ILE A 1 65 ? -13.368 3.908 -44.268 1.00 93.56 65 ILE A CA 1
ATOM 522 C C . ILE A 1 65 ? -13.742 3.000 -45.445 1.00 93.56 65 ILE A C 1
ATOM 524 O O . ILE A 1 65 ? -14.771 3.215 -46.082 1.00 93.56 65 ILE A O 1
ATOM 528 N N . GLU A 1 66 ? -12.932 1.967 -45.691 1.00 93.88 66 GLU A N 1
ATOM 529 C CA . GLU A 1 66 ? -13.143 0.973 -46.749 1.00 93.88 66 GLU A CA 1
ATOM 530 C C . GLU A 1 66 ? -14.529 0.323 -46.635 1.00 93.88 66 GLU A C 1
ATOM 532 O O . GLU A 1 66 ? -15.306 0.312 -47.591 1.00 93.88 66 GLU A O 1
ATOM 537 N N . MET A 1 67 ? -14.880 -0.145 -45.433 1.00 92.62 67 MET A N 1
ATOM 538 C CA . MET A 1 67 ? -16.159 -0.806 -45.175 1.00 92.62 67 MET A CA 1
ATOM 539 C C . MET A 1 67 ? -17.340 0.166 -45.124 1.00 92.62 67 MET A C 1
ATOM 541 O O . MET A 1 67 ? -18.431 -0.174 -45.584 1.00 92.62 67 MET A O 1
ATOM 545 N N . TYR A 1 68 ? -17.144 1.366 -44.573 1.00 93.06 68 TYR A N 1
ATOM 546 C CA . TYR A 1 68 ? -18.215 2.350 -44.404 1.00 93.06 68 TYR A CA 1
ATOM 547 C C . TYR A 1 68 ? -18.655 2.942 -45.742 1.00 93.06 68 TYR A C 1
ATOM 549 O O . TYR A 1 68 ? -19.846 3.123 -45.989 1.00 93.06 68 TYR A O 1
ATOM 557 N N . GLU A 1 69 ? -17.701 3.203 -46.632 1.00 90.19 69 GLU A N 1
ATOM 558 C CA . GLU A 1 69 ? -17.982 3.798 -47.935 1.00 90.19 69 GLU A CA 1
ATOM 559 C C . GLU A 1 69 ? -18.044 2.795 -49.085 1.00 90.19 69 GLU A C 1
ATOM 561 O O . GLU A 1 69 ? -18.365 3.185 -50.208 1.00 90.19 69 GLU A O 1
ATOM 566 N N . LYS A 1 70 ? -17.774 1.513 -48.811 1.00 91.06 70 LYS A N 1
ATOM 567 C CA . LYS A 1 70 ? -17.775 0.425 -49.801 1.00 91.06 70 LYS A CA 1
ATOM 568 C C . LYS A 1 70 ? -16.844 0.723 -50.981 1.00 91.06 70 LYS A C 1
ATOM 570 O O . LYS A 1 70 ? -17.204 0.505 -52.137 1.00 91.06 70 LYS A O 1
ATOM 575 N N . CYS A 1 71 ? -15.663 1.251 -50.677 1.00 89.25 71 CYS A N 1
ATOM 576 C CA . CYS A 1 71 ? -14.647 1.610 -51.658 1.00 89.25 71 CYS A CA 1
ATOM 577 C C . CYS A 1 71 ? -13.468 0.634 -51.611 1.00 89.25 71 CYS A C 1
ATOM 579 O O . CYS A 1 71 ? -13.356 -0.197 -50.712 1.00 89.25 71 CYS A O 1
ATOM 581 N N . THR A 1 72 ? -12.587 0.705 -52.603 1.00 91.44 72 THR A N 1
ATOM 582 C CA . THR A 1 72 ? -11.361 -0.097 -52.609 1.00 91.44 72 THR A CA 1
ATOM 583 C C . THR A 1 72 ? -10.352 0.447 -51.596 1.00 91.44 72 THR A C 1
ATOM 585 O O . THR A 1 72 ? -10.309 1.642 -51.301 1.00 91.44 72 THR A O 1
ATOM 588 N N . LYS A 1 73 ? -9.442 -0.407 -51.118 1.00 86.00 73 LYS A N 1
ATOM 589 C CA . LYS A 1 73 ? -8.354 -0.009 -50.210 1.00 86.00 73 LYS A CA 1
ATOM 590 C C . LYS A 1 73 ? -7.535 1.196 -50.702 1.00 86.00 73 LYS A C 1
ATOM 592 O O . LYS A 1 73 ? -7.080 2.001 -49.892 1.00 86.00 73 LYS A O 1
ATOM 597 N N . HIS A 1 74 ? -7.330 1.335 -52.014 1.00 86.81 74 HIS A N 1
ATOM 598 C CA . HIS A 1 74 ? -6.613 2.482 -52.582 1.00 86.81 74 HIS A CA 1
ATOM 599 C C . HIS A 1 74 ? -7.410 3.788 -52.431 1.00 86.81 74 HIS A C 1
ATOM 601 O O . HIS A 1 74 ? -6.857 4.807 -52.019 1.00 86.81 74 HIS A O 1
ATOM 607 N N . GLU A 1 75 ? -8.718 3.748 -52.678 1.00 88.81 75 GLU A N 1
ATOM 608 C CA . GLU A 1 75 ? -9.616 4.894 -52.495 1.00 88.81 75 GLU A CA 1
ATOM 609 C C . GLU A 1 75 ? -9.757 5.274 -51.013 1.00 88.81 75 GLU A C 1
ATOM 611 O O . GLU A 1 75 ? -9.699 6.458 -50.671 1.00 88.81 75 GLU A O 1
ATOM 616 N N . ALA A 1 76 ? -9.836 4.281 -50.121 1.00 90.19 76 ALA A N 1
ATOM 617 C CA . ALA A 1 76 ? -9.853 4.490 -48.674 1.00 90.19 76 ALA A CA 1
ATOM 618 C C . ALA A 1 76 ? -8.573 5.184 -48.174 1.00 90.19 76 ALA A C 1
ATOM 620 O O . ALA A 1 76 ? -8.639 6.077 -47.330 1.00 90.19 76 ALA A O 1
ATOM 621 N N . LEU A 1 77 ? -7.407 4.836 -48.732 1.00 87.94 77 LEU A N 1
ATOM 622 C CA . LEU A 1 77 ? -6.130 5.487 -48.417 1.00 87.94 77 LEU A CA 1
ATOM 623 C C . LEU A 1 77 ? -6.089 6.952 -48.870 1.00 87.94 77 LEU A C 1
ATOM 625 O O . LEU A 1 77 ? -5.628 7.807 -48.112 1.00 87.94 77 LEU A O 1
ATOM 629 N N . LEU A 1 78 ? -6.586 7.260 -50.071 1.00 87.38 78 LEU A N 1
ATOM 630 C CA . LEU A 1 78 ? -6.671 8.641 -50.562 1.00 87.38 78 LEU A CA 1
ATOM 631 C C . LEU A 1 78 ? -7.611 9.485 -49.689 1.00 87.38 78 LEU A C 1
ATOM 633 O O . LEU A 1 78 ? -7.299 10.630 -49.352 1.00 87.38 78 LEU A O 1
ATOM 637 N N . LYS A 1 79 ? -8.729 8.907 -49.237 1.00 86.75 79 LYS A N 1
ATOM 638 C CA . LYS A 1 79 ? -9.637 9.579 -48.299 1.00 86.75 79 LYS A CA 1
ATOM 639 C C . LYS A 1 79 ? -9.046 9.750 -46.910 1.00 86.75 79 LYS A C 1
ATOM 641 O O . LYS A 1 79 ? -9.153 10.842 -46.353 1.00 86.75 79 LYS A O 1
ATOM 646 N N . ALA A 1 80 ? -8.358 8.743 -46.387 1.00 87.12 80 ALA A N 1
ATOM 647 C CA . ALA A 1 80 ? -7.633 8.841 -45.126 1.00 87.12 80 ALA A CA 1
ATOM 648 C C . ALA A 1 80 ? -6.608 9.992 -45.152 1.00 87.12 80 ALA A C 1
ATOM 650 O O . ALA A 1 80 ? -6.552 10.789 -44.218 1.00 87.12 80 ALA A O 1
ATOM 651 N N . GLN A 1 81 ? -5.866 10.155 -46.256 1.00 86.38 81 GLN A N 1
ATOM 652 C CA . GLN A 1 81 ? -4.972 11.305 -46.447 1.00 86.38 81 GLN A CA 1
ATOM 653 C C . GLN A 1 81 ? -5.733 12.638 -46.467 1.00 86.38 81 GLN A C 1
ATOM 655 O O . GLN A 1 81 ? -5.286 13.613 -45.864 1.00 86.38 81 GLN A O 1
ATOM 660 N N . SER A 1 82 ? -6.903 12.688 -47.109 1.00 85.12 82 SER A N 1
ATOM 661 C CA . SER A 1 82 ? -7.740 13.894 -47.110 1.00 85.12 82 SER A CA 1
ATOM 662 C C . SER A 1 82 ? -8.243 14.268 -45.708 1.00 85.12 82 SER A C 1
ATOM 664 O O . SER A 1 82 ? -8.350 15.451 -45.396 1.00 85.12 82 SER A O 1
ATOM 666 N N . PHE A 1 83 ? -8.509 13.284 -44.840 1.00 84.31 83 PHE A N 1
ATOM 667 C CA . PHE A 1 83 ? -8.969 13.519 -43.468 1.00 84.31 83 PHE A CA 1
ATOM 668 C C . PHE A 1 83 ? -7.866 14.079 -42.568 1.00 84.31 83 PHE A C 1
ATOM 670 O O . PHE A 1 83 ? -8.164 14.877 -41.686 1.00 84.31 83 PHE A O 1
ATOM 677 N N . ILE A 1 84 ? -6.605 13.717 -42.822 1.00 81.75 84 ILE A N 1
ATOM 678 C CA . ILE A 1 84 ? -5.440 14.261 -42.105 1.00 81.75 84 ILE A CA 1
ATOM 679 C C . ILE A 1 84 ? -5.204 15.739 -42.464 1.00 81.75 84 ILE A C 1
ATOM 681 O O . ILE A 1 84 ? -4.801 16.524 -41.612 1.00 81.75 84 ILE A O 1
ATOM 685 N N . ASN A 1 85 ? -5.470 16.127 -43.715 1.00 70.69 85 ASN A N 1
ATOM 686 C CA . ASN A 1 85 ? -5.147 17.458 -44.243 1.00 70.69 85 ASN A CA 1
ATOM 687 C C . ASN A 1 85 ? -6.286 18.490 -44.118 1.00 70.69 85 ASN A C 1
ATOM 689 O O . ASN A 1 85 ? -6.178 19.579 -44.681 1.00 70.69 85 ASN A O 1
ATOM 693 N N . MET A 1 86 ? -7.380 18.177 -43.414 1.00 61.59 86 MET A N 1
ATOM 694 C CA . MET A 1 86 ? -8.499 19.107 -43.224 1.00 61.59 86 MET A CA 1
ATOM 695 C C . MET A 1 86 ? -8.507 19.726 -41.818 1.00 61.59 86 MET A C 1
ATOM 697 O O . MET A 1 86 ? -8.280 19.014 -40.840 1.00 61.59 86 MET A O 1
ATOM 701 N N . PRO A 1 87 ? -8.789 21.040 -41.690 1.00 52.41 87 PRO A N 1
ATOM 702 C CA . PRO A 1 87 ? -8.900 21.690 -40.389 1.00 52.41 87 PRO A CA 1
ATOM 703 C C . PRO A 1 87 ? -10.031 21.058 -39.555 1.00 52.41 87 PRO A C 1
ATOM 705 O O . PRO A 1 87 ? -11.040 20.622 -40.122 1.00 52.41 87 PRO A O 1
ATOM 708 N N . PRO A 1 88 ? -9.884 20.989 -38.218 1.00 48.00 88 PRO A N 1
ATOM 709 C CA . PRO A 1 88 ? -10.846 20.322 -37.346 1.00 48.00 88 PRO A CA 1
ATOM 710 C C . PRO A 1 88 ? -12.242 20.945 -37.479 1.00 48.00 88 PRO A C 1
ATOM 712 O O . PRO A 1 88 ? -12.403 22.165 -37.446 1.00 48.00 88 PRO A O 1
ATOM 715 N N . VAL A 1 89 ? -13.263 20.096 -37.631 1.00 45.56 89 VAL A N 1
ATOM 716 C CA . VAL A 1 89 ? -14.665 20.528 -37.734 1.00 45.56 89 VAL A CA 1
ATOM 717 C C . VAL A 1 89 ? -15.098 21.155 -36.395 1.00 45.56 89 VAL A C 1
ATOM 719 O O . VAL A 1 89 ? -14.879 20.531 -35.352 1.00 45.56 89 VAL A O 1
ATOM 722 N N . PRO A 1 90 ? -15.713 22.356 -36.379 1.00 39.38 90 PRO A N 1
ATOM 723 C CA . PRO A 1 90 ? -16.138 23.007 -35.143 1.00 39.38 90 PRO A CA 1
ATOM 724 C C . PRO A 1 90 ? -17.207 22.172 -34.434 1.00 39.38 90 PRO A C 1
ATOM 726 O O . PRO A 1 90 ? -18.237 21.839 -35.017 1.00 39.38 90 PRO A O 1
ATOM 729 N N . ASN A 1 91 ? -16.980 21.843 -33.165 1.00 34.72 91 ASN A N 1
ATOM 730 C CA . ASN A 1 91 ? -17.958 21.143 -32.339 1.00 34.72 91 ASN A CA 1
ATOM 731 C C . ASN A 1 91 ? -18.990 22.167 -31.815 1.00 34.72 91 ASN A C 1
ATOM 733 O O . ASN A 1 91 ? -18.599 23.092 -31.100 1.00 34.72 91 ASN A O 1
ATOM 737 N N . PRO A 1 92 ? -20.298 22.040 -32.112 1.00 35.44 92 PRO A N 1
ATOM 738 C CA . PRO A 1 92 ? -21.312 22.949 -31.595 1.00 35.44 92 PRO A CA 1
ATOM 739 C C . PRO A 1 92 ? -21.664 22.539 -30.164 1.00 35.44 92 PRO A C 1
ATOM 741 O O . PRO A 1 92 ? -22.614 21.797 -29.921 1.00 35.44 92 PRO A O 1
ATOM 744 N N . ARG A 1 93 ? -20.860 22.978 -29.196 1.00 31.73 93 ARG A N 1
ATOM 745 C CA . ARG A 1 93 ? -21.297 23.116 -27.803 1.00 31.73 93 ARG A CA 1
ATOM 746 C C . ARG A 1 93 ? -20.436 24.183 -27.112 1.00 31.73 93 ARG A C 1
ATOM 748 O O . ARG A 1 93 ? -19.227 23.982 -27.006 1.00 31.73 93 ARG A O 1
ATOM 755 N N . PRO A 1 94 ? -21.022 25.315 -26.682 1.00 34.75 94 PRO A N 1
ATOM 756 C CA . PRO A 1 94 ? -20.270 26.388 -26.048 1.00 34.75 94 PRO A CA 1
ATOM 757 C C . PRO A 1 94 ? -19.761 25.929 -24.677 1.00 34.75 94 PRO A C 1
ATOM 759 O O . PRO A 1 94 ? -20.517 25.388 -23.869 1.00 34.75 94 PRO A O 1
ATOM 762 N N . LYS A 1 95 ? -18.463 26.132 -24.427 1.00 30.80 95 LYS A N 1
ATOM 763 C CA . LYS A 1 95 ? -17.874 26.076 -23.084 1.00 30.80 95 LYS A CA 1
ATOM 764 C C . LYS A 1 95 ? -18.490 27.216 -22.260 1.00 30.80 95 LYS A C 1
ATOM 766 O O . LYS A 1 95 ? -18.416 28.351 -22.721 1.00 30.80 95 LYS A O 1
ATOM 771 N N . PRO A 1 96 ? -19.061 26.968 -21.071 1.00 35.66 96 PRO A N 1
ATOM 772 C CA . PRO A 1 96 ? -19.324 28.053 -20.140 1.00 35.66 96 PRO A CA 1
ATOM 773 C C . PRO A 1 96 ? -17.982 28.577 -19.613 1.00 35.66 96 PRO A C 1
ATOM 775 O O . PRO A 1 96 ? -17.168 27.807 -19.095 1.00 35.66 96 PRO A O 1
ATOM 778 N N . GLU A 1 97 ? -17.748 29.877 -19.783 1.00 36.03 97 GLU A N 1
ATOM 779 C CA . GLU A 1 97 ? -16.705 30.618 -19.074 1.00 36.03 97 GLU A CA 1
ATOM 780 C C . GLU A 1 97 ? -16.932 30.452 -17.567 1.00 36.03 97 GLU A C 1
ATOM 782 O O . GLU A 1 97 ? -18.011 30.746 -17.048 1.00 36.03 97 GLU A O 1
ATOM 787 N N . LYS A 1 98 ? -15.930 29.918 -16.862 1.00 32.81 98 LYS A N 1
ATOM 788 C CA . LYS A 1 98 ? -15.907 29.923 -15.398 1.00 32.81 98 LYS A CA 1
ATOM 789 C C . LYS A 1 98 ? -15.301 31.250 -14.923 1.00 32.81 98 LYS A C 1
ATOM 791 O O . LYS A 1 98 ? -14.319 31.679 -15.527 1.00 32.81 98 LYS A O 1
ATOM 796 N N . PRO A 1 99 ? -15.828 31.858 -13.844 1.00 33.62 99 PRO A N 1
ATOM 797 C CA . PRO A 1 99 ? -15.229 33.039 -13.234 1.00 33.62 99 PRO A CA 1
ATOM 798 C C . PRO A 1 99 ? -13.807 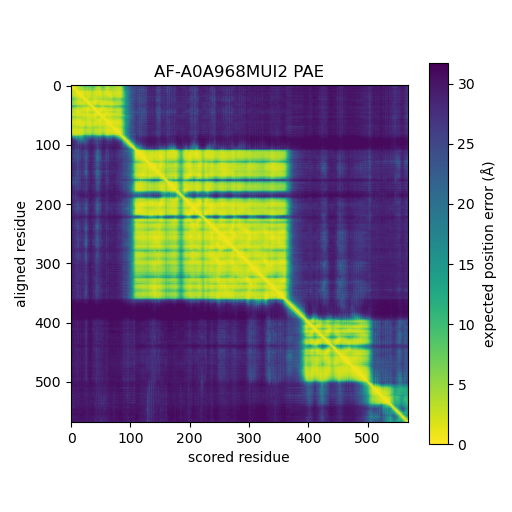32.728 -12.764 1.00 33.62 99 PRO A C 1
ATOM 800 O O . PRO A 1 99 ? -13.558 31.643 -12.228 1.00 33.62 99 PRO A O 1
ATOM 803 N N . GLU A 1 100 ? -12.898 33.680 -12.956 1.00 34.81 100 GLU A N 1
ATOM 804 C CA . GLU A 1 100 ? -11.534 33.644 -12.430 1.00 34.81 100 GLU A CA 1
ATOM 805 C C . GLU A 1 100 ? -11.568 33.476 -10.904 1.00 34.81 100 GLU A C 1
ATOM 807 O O . GLU A 1 100 ? -11.941 34.381 -10.159 1.00 34.81 100 GLU A O 1
ATOM 812 N N . LEU A 1 101 ? -11.198 32.282 -10.440 1.00 34.81 101 LEU A N 1
ATOM 813 C CA . LEU A 1 101 ? -10.792 32.039 -9.060 1.00 34.81 101 LEU A CA 1
ATOM 814 C C . LEU A 1 101 ? -9.282 32.308 -8.936 1.00 34.81 101 LEU A C 1
ATOM 816 O O . LEU A 1 101 ? -8.564 32.161 -9.930 1.00 34.81 101 LEU A O 1
ATOM 820 N N . PRO A 1 102 ? -8.798 32.712 -7.746 1.00 34.19 102 PRO A N 1
ATOM 821 C CA . PRO A 1 102 ? -7.430 33.178 -7.552 1.00 34.19 102 PRO A CA 1
ATOM 822 C C . PRO A 1 102 ? -6.414 32.149 -8.044 1.00 34.19 102 PRO A C 1
ATOM 824 O O . PRO A 1 102 ? -6.524 30.962 -7.745 1.00 34.19 102 PRO A O 1
ATOM 827 N N . GLN A 1 103 ? -5.446 32.629 -8.818 1.00 34.84 103 GLN A N 1
ATOM 828 C CA . GLN A 1 103 ? -4.416 31.833 -9.475 1.00 34.84 103 GLN A CA 1
ATOM 829 C C . GLN A 1 103 ? -3.600 31.030 -8.448 1.00 34.84 103 GLN A C 1
ATOM 831 O O . GLN A 1 103 ? -2.767 31.589 -7.735 1.00 34.84 103 GLN A O 1
ATOM 836 N N . GLU A 1 104 ? -3.815 29.715 -8.393 1.00 34.78 104 GLU A N 1
ATOM 837 C CA . GLU A 1 104 ? -2.841 28.784 -7.819 1.00 34.78 104 GLU A CA 1
ATOM 838 C C . GLU A 1 104 ? -1.616 28.680 -8.751 1.00 34.78 104 GLU A C 1
ATOM 840 O O . GLU A 1 104 ? -1.756 28.798 -9.975 1.00 34.78 104 GLU A O 1
ATOM 845 N N . PRO A 1 105 ? -0.401 28.491 -8.203 1.00 36.66 105 PRO A N 1
ATOM 846 C CA . PRO A 1 105 ? 0.838 28.551 -8.971 1.00 36.66 105 PRO A CA 1
ATOM 847 C C . PRO A 1 105 ? 0.863 27.498 -10.089 1.00 36.66 105 PRO A C 1
ATOM 849 O O . PRO A 1 105 ? 0.823 26.293 -9.848 1.00 36.66 105 PRO A O 1
ATOM 852 N N . GLN A 1 106 ? 0.952 27.969 -11.334 1.00 38.62 106 GLN A N 1
ATOM 853 C CA . GLN A 1 106 ? 1.077 27.140 -12.530 1.00 38.62 106 GLN A CA 1
ATOM 854 C C . GLN A 1 106 ? 2.395 26.355 -12.511 1.00 38.62 106 GLN A C 1
ATOM 856 O O . GLN A 1 106 ? 3.458 26.911 -12.770 1.00 38.62 106 GLN A O 1
ATOM 861 N N . MET A 1 107 ? 2.327 25.050 -12.261 1.00 57.34 107 MET A N 1
ATOM 862 C CA . MET A 1 107 ? 3.409 24.107 -12.569 1.00 57.34 107 MET A CA 1
ATOM 863 C C . MET A 1 107 ? 2.872 22.719 -13.015 1.00 57.34 107 MET A C 1
ATOM 865 O O . MET A 1 107 ? 2.947 21.819 -12.186 1.00 57.34 107 MET A O 1
ATOM 869 N N . PRO A 1 108 ? 2.274 22.465 -14.219 1.00 53.62 108 PRO A N 1
ATOM 870 C CA . PRO A 1 108 ? 1.917 21.050 -14.507 1.00 53.62 108 PRO A CA 1
ATOM 871 C C . PRO A 1 108 ? 1.611 20.594 -15.972 1.00 53.62 108 PRO A C 1
ATOM 873 O O . PRO A 1 108 ? 0.593 19.942 -16.174 1.00 53.62 108 PRO A O 1
ATOM 876 N N . GLU A 1 109 ? 2.433 20.814 -17.010 1.00 61.62 109 GLU A N 1
ATOM 877 C CA . GLU A 1 109 ? 2.277 20.015 -18.265 1.00 61.62 109 GLU A CA 1
ATOM 878 C C . GLU A 1 109 ? 3.503 19.148 -18.555 1.00 61.62 109 GLU A C 1
ATOM 880 O O . GLU A 1 109 ? 3.389 17.924 -18.644 1.00 61.62 109 GLU A O 1
ATOM 885 N N . GLU A 1 110 ? 4.701 19.734 -18.587 1.00 80.62 110 GLU A N 1
ATOM 886 C CA . GLU A 1 110 ? 5.920 18.985 -18.916 1.00 80.62 110 GLU A CA 1
ATOM 887 C C . GLU A 1 110 ? 6.291 17.930 -17.861 1.00 80.62 110 GLU A C 1
ATOM 889 O O . GLU A 1 110 ? 6.625 16.800 -18.220 1.00 80.62 110 GLU A O 1
ATOM 894 N N . ARG A 1 111 ? 6.185 18.257 -16.559 1.00 88.31 111 ARG A N 1
ATOM 895 C CA . ARG A 1 111 ? 6.480 17.316 -15.456 1.00 88.31 111 ARG A CA 1
ATOM 896 C C . ARG A 1 111 ? 5.552 16.105 -15.497 1.00 88.31 111 ARG A C 1
ATOM 898 O O . ARG A 1 111 ? 6.017 14.968 -15.479 1.00 88.31 111 ARG A O 1
ATOM 905 N N . THR A 1 112 ? 4.250 16.348 -15.559 1.00 92.06 112 THR A N 1
ATOM 906 C CA . THR A 1 112 ? 3.245 15.287 -15.620 1.00 92.06 112 THR A CA 1
ATOM 907 C C . THR A 1 112 ? 3.438 14.418 -16.856 1.00 92.06 112 THR A C 1
ATOM 909 O O . THR A 1 112 ? 3.422 13.191 -16.757 1.00 92.06 112 THR A O 1
ATOM 912 N N . ALA A 1 113 ? 3.668 15.041 -18.017 1.00 91.19 113 ALA A N 1
ATOM 913 C CA . ALA A 1 113 ? 3.851 14.326 -19.270 1.00 91.19 113 ALA A CA 1
ATOM 914 C C . ALA A 1 113 ? 5.078 13.403 -19.230 1.00 91.19 113 ALA A C 1
ATOM 916 O O . ALA A 1 113 ? 4.966 12.229 -19.594 1.00 91.19 113 ALA A O 1
ATOM 917 N N . ILE A 1 114 ? 6.232 13.891 -18.747 1.00 92.44 114 ILE A N 1
ATOM 918 C CA . ILE A 1 114 ? 7.433 13.051 -18.657 1.00 92.44 114 ILE A CA 1
ATOM 919 C C . ILE A 1 114 ? 7.258 11.935 -17.623 1.00 92.44 114 ILE A C 1
ATOM 921 O O . ILE A 1 114 ? 7.601 10.790 -17.912 1.00 92.44 114 ILE A O 1
ATOM 925 N N . LEU A 1 115 ? 6.672 12.216 -16.454 1.00 95.06 115 LEU A N 1
ATOM 926 C CA . LEU A 1 115 ? 6.444 11.196 -15.428 1.00 95.06 115 LEU A CA 1
ATOM 927 C C . LEU A 1 115 ? 5.486 10.111 -15.917 1.00 95.06 115 LEU A C 1
ATOM 929 O O . LEU A 1 115 ? 5.791 8.933 -15.755 1.00 95.06 115 LEU A O 1
ATOM 933 N N . ALA A 1 116 ? 4.386 10.481 -16.574 1.00 94.50 116 ALA A N 1
ATOM 934 C CA . ALA A 1 116 ? 3.450 9.527 -17.161 1.00 94.50 116 ALA A CA 1
ATOM 935 C C . ALA A 1 116 ? 4.117 8.663 -18.244 1.00 94.50 116 ALA A C 1
ATOM 937 O O . ALA A 1 116 ? 3.982 7.439 -18.229 1.00 94.50 116 ALA A O 1
ATOM 938 N N . LYS A 1 117 ? 4.896 9.280 -19.142 1.00 92.69 117 LYS A N 1
ATOM 939 C CA . LYS A 1 117 ? 5.636 8.579 -20.202 1.00 92.69 117 LYS A CA 1
ATOM 940 C C . LYS A 1 117 ? 6.635 7.567 -19.638 1.00 92.69 117 LYS A C 1
ATOM 942 O O . LYS A 1 117 ? 6.679 6.422 -20.085 1.00 92.69 117 LYS A O 1
ATOM 947 N N . ILE A 1 118 ? 7.430 7.972 -18.650 1.00 94.00 118 ILE A N 1
ATOM 948 C CA . ILE A 1 118 ? 8.423 7.093 -18.020 1.00 94.00 118 ILE A CA 1
ATOM 949 C C . ILE A 1 118 ? 7.741 6.003 -17.188 1.00 94.00 118 ILE A C 1
ATOM 951 O O . ILE A 1 118 ? 8.154 4.845 -17.231 1.00 94.00 118 ILE A O 1
ATOM 955 N N . PHE A 1 119 ? 6.661 6.336 -16.484 1.00 95.38 119 PHE A N 1
ATOM 956 C CA . PHE A 1 119 ? 5.898 5.365 -15.713 1.00 95.38 119 PHE A CA 1
ATOM 957 C C . PHE A 1 119 ? 5.275 4.276 -16.595 1.00 95.38 119 PHE A C 1
ATOM 959 O O . PHE A 1 119 ? 5.320 3.099 -16.242 1.00 95.38 119 PHE A O 1
ATOM 966 N N . GLU A 1 120 ? 4.786 4.627 -17.787 1.00 93.31 120 GLU A N 1
ATOM 967 C CA . GLU A 1 120 ? 4.331 3.645 -18.777 1.00 93.31 120 GLU A CA 1
ATOM 968 C C . GLU A 1 120 ? 5.456 2.674 -19.169 1.00 93.31 120 GLU A C 1
ATOM 970 O O . GLU A 1 120 ? 5.247 1.461 -19.231 1.00 93.31 120 GLU A O 1
ATOM 975 N N . SER A 1 121 ? 6.685 3.175 -19.340 1.00 91.88 121 SER A N 1
ATOM 976 C CA . SER A 1 121 ? 7.853 2.314 -19.559 1.00 91.88 121 SER A CA 1
ATOM 977 C C . SER A 1 121 ? 8.119 1.378 -18.375 1.00 91.88 121 SER A C 1
ATOM 979 O O . SER A 1 121 ? 8.544 0.244 -18.598 1.00 91.88 121 SER A O 1
ATOM 981 N N . PHE A 1 122 ? 7.882 1.810 -17.134 1.00 94.62 122 PHE A N 1
ATOM 982 C CA . PHE A 1 122 ? 8.040 0.954 -15.955 1.00 94.62 122 PHE A CA 1
ATOM 983 C C . PHE A 1 122 ? 6.964 -0.130 -15.874 1.00 94.62 122 PHE A C 1
ATOM 985 O O . PHE A 1 122 ? 7.292 -1.272 -15.550 1.00 94.62 122 PHE A O 1
ATOM 992 N N . LYS A 1 123 ? 5.708 0.176 -16.216 1.00 94.12 123 LYS A N 1
ATOM 993 C CA . LYS A 1 123 ? 4.642 -0.837 -16.316 1.00 94.12 123 LYS A CA 1
ATOM 994 C C . LYS A 1 123 ? 4.968 -1.888 -17.377 1.00 94.12 123 LYS A C 1
ATOM 996 O O . LYS A 1 123 ? 4.926 -3.086 -17.105 1.00 94.12 123 LYS A O 1
ATOM 1001 N N . ASN A 1 124 ? 5.397 -1.448 -18.560 1.00 90.81 124 ASN A N 1
ATOM 1002 C CA . ASN A 1 124 ? 5.833 -2.351 -19.628 1.00 90.81 124 ASN A CA 1
ATOM 1003 C C . ASN A 1 124 ? 7.037 -3.201 -19.199 1.00 90.81 124 ASN A C 1
ATOM 1005 O O . ASN A 1 124 ? 7.075 -4.407 -19.449 1.00 90.81 124 ASN A O 1
ATOM 1009 N N . GLY A 1 125 ? 7.990 -2.588 -18.493 1.00 87.75 125 GLY A N 1
ATOM 1010 C CA . GLY A 1 125 ? 9.131 -3.277 -17.901 1.00 87.75 125 GLY A CA 1
ATOM 1011 C C . GLY A 1 125 ? 8.713 -4.368 -16.918 1.00 87.75 125 GLY A C 1
ATOM 1012 O O . GLY A 1 125 ? 9.288 -5.453 -16.942 1.00 87.75 125 GLY A O 1
ATOM 1013 N N . LEU A 1 126 ? 7.688 -4.134 -16.098 1.00 91.06 126 LEU A N 1
ATOM 1014 C CA . LEU A 1 126 ? 7.166 -5.136 -15.171 1.00 91.06 126 LEU A CA 1
ATOM 1015 C C . LEU A 1 126 ? 6.456 -6.288 -15.893 1.00 91.06 126 LEU A C 1
ATOM 1017 O O . LEU A 1 126 ? 6.644 -7.442 -15.519 1.00 91.06 126 LEU A O 1
ATOM 1021 N N . ASN A 1 127 ? 5.706 -6.002 -16.957 1.00 87.75 127 ASN A N 1
ATOM 1022 C CA . ASN A 1 127 ? 4.977 -7.022 -17.715 1.00 87.75 127 ASN A CA 1
ATOM 1023 C C . ASN A 1 127 ? 5.894 -7.928 -18.547 1.00 87.75 127 ASN A C 1
ATOM 1025 O O . ASN A 1 127 ? 5.557 -9.089 -18.793 1.00 87.75 127 ASN A O 1
ATOM 1029 N N . HIS A 1 128 ? 7.089 -7.453 -18.904 1.00 86.94 128 HIS A N 1
ATOM 1030 C CA . HIS A 1 128 ? 8.046 -8.197 -19.717 1.00 86.94 128 HIS A CA 1
ATOM 1031 C C . HIS A 1 128 ? 8.365 -9.605 -19.142 1.00 86.94 128 HIS A C 1
ATOM 1033 O O . HIS A 1 128 ? 8.546 -9.751 -17.927 1.00 86.94 128 HIS A O 1
ATOM 1039 N N . PRO A 1 129 ? 8.473 -10.668 -19.971 1.00 81.44 129 PRO A N 1
ATOM 1040 C CA . PRO A 1 129 ? 8.713 -12.040 -19.494 1.00 81.44 129 PRO A CA 1
ATOM 1041 C C . PRO A 1 129 ? 9.993 -12.214 -18.664 1.00 81.44 129 PRO A C 1
ATOM 1043 O O . PRO A 1 129 ? 10.026 -13.006 -17.729 1.00 81.44 129 PRO A O 1
ATOM 1046 N N . VAL A 1 130 ? 11.029 -11.427 -18.965 1.00 84.25 130 VAL A N 1
ATOM 1047 C CA . VAL A 1 130 ? 12.341 -11.479 -18.285 1.00 84.25 130 VAL A CA 1
ATOM 1048 C C . VAL A 1 130 ? 12.302 -10.894 -16.861 1.00 84.25 130 VAL A C 1
ATOM 1050 O O . VAL A 1 130 ? 13.208 -11.135 -16.064 1.00 84.25 130 VAL A O 1
ATOM 1053 N N . SER A 1 131 ? 11.244 -10.169 -16.494 1.00 88.25 131 SER A N 1
ATOM 1054 C CA . SER A 1 131 ? 11.098 -9.508 -15.190 1.00 88.25 131 SER A CA 1
ATOM 1055 C C . SER A 1 131 ? 10.645 -10.477 -14.089 1.00 88.25 131 SER A C 1
ATOM 1057 O O . SER A 1 131 ? 9.654 -10.245 -13.405 1.00 88.25 131 SER A O 1
ATOM 1059 N N . VAL A 1 132 ? 11.377 -11.581 -13.907 1.00 91.75 132 VAL A N 1
ATOM 1060 C CA . VAL A 1 132 ? 11.042 -12.659 -12.958 1.00 91.75 132 VAL A CA 1
ATOM 1061 C C . VAL A 1 132 ? 11.135 -12.177 -11.507 1.00 91.75 132 VAL A C 1
ATOM 1063 O O . VAL A 1 132 ? 10.157 -12.253 -10.772 1.00 91.75 132 VAL A O 1
ATOM 1066 N N . LYS A 1 133 ? 12.270 -11.583 -11.115 1.00 93.38 133 LYS A N 1
ATOM 1067 C CA . LYS A 1 133 ? 12.518 -11.110 -9.739 1.00 93.38 133 LYS A CA 1
ATOM 1068 C C . LYS A 1 133 ? 11.468 -10.120 -9.201 1.00 93.38 133 LYS A C 1
ATOM 1070 O O . LYS A 1 133 ? 10.975 -10.342 -8.098 1.00 93.38 133 LYS A O 1
ATOM 1075 N N . PRO A 1 134 ? 11.094 -9.036 -9.915 1.00 94.19 134 PRO A N 1
ATOM 1076 C CA . PRO A 1 134 ? 10.059 -8.127 -9.419 1.00 94.19 134 PRO A CA 1
ATOM 1077 C C . PRO A 1 134 ? 8.680 -8.797 -9.336 1.00 94.19 134 PRO A C 1
ATOM 1079 O O . PRO A 1 134 ? 7.935 -8.513 -8.402 1.00 94.19 134 PRO A O 1
ATOM 1082 N N . LYS A 1 135 ? 8.349 -9.720 -10.251 1.00 94.06 135 LYS A N 1
ATOM 1083 C CA . LYS A 1 135 ? 7.099 -10.497 -10.183 1.00 94.06 135 LYS A CA 1
ATOM 1084 C C . LYS A 1 135 ? 7.076 -11.432 -8.973 1.00 94.06 135 LYS A C 1
ATOM 1086 O O . LYS A 1 135 ? 6.055 -11.527 -8.304 1.00 94.06 135 LYS A O 1
ATOM 1091 N N . GLU A 1 136 ? 8.189 -12.095 -8.667 1.00 94.44 136 GLU A N 1
ATOM 1092 C CA . GLU A 1 136 ? 8.328 -12.928 -7.465 1.00 94.44 136 GLU A CA 1
ATOM 1093 C C . GLU A 1 136 ? 8.211 -12.105 -6.183 1.00 94.44 136 GLU A C 1
ATOM 1095 O O . GLU A 1 136 ? 7.513 -12.519 -5.264 1.00 94.44 136 GLU A O 1
ATOM 1100 N N . TYR A 1 137 ? 8.826 -10.922 -6.142 1.00 94.81 137 TYR A N 1
ATOM 1101 C CA . TYR A 1 137 ? 8.696 -10.000 -5.015 1.00 94.81 137 TYR A CA 1
ATOM 1102 C C . TYR A 1 137 ? 7.241 -9.586 -4.770 1.00 94.81 137 TYR A C 1
ATOM 1104 O O . TYR A 1 137 ? 6.761 -9.649 -3.642 1.00 94.81 137 TYR A O 1
ATOM 1112 N N . LEU A 1 138 ? 6.528 -9.189 -5.829 1.00 95.19 138 LEU A N 1
ATOM 1113 C CA . LEU A 1 138 ? 5.114 -8.820 -5.746 1.00 95.19 138 LEU A CA 1
ATOM 1114 C C . LEU A 1 138 ? 4.239 -10.002 -5.326 1.00 95.19 138 LEU A C 1
ATOM 1116 O O . LEU A 1 138 ? 3.368 -9.834 -4.478 1.00 95.19 138 LEU A O 1
ATOM 1120 N N . ARG A 1 139 ? 4.515 -11.203 -5.853 1.00 94.00 139 ARG A N 1
ATOM 1121 C CA . ARG A 1 139 ? 3.828 -12.435 -5.447 1.00 94.00 139 ARG A CA 1
ATOM 1122 C C . ARG A 1 139 ? 4.058 -12.743 -3.970 1.00 94.00 139 ARG A C 1
ATOM 1124 O O . ARG A 1 139 ? 3.102 -13.046 -3.276 1.00 94.00 139 ARG A O 1
ATOM 1131 N N . GLY A 1 140 ? 5.295 -12.628 -3.484 1.00 93.06 140 GLY A N 1
ATOM 1132 C CA . GLY A 1 140 ? 5.615 -12.826 -2.067 1.00 93.06 140 GLY A CA 1
ATOM 1133 C C . GLY A 1 140 ? 4.927 -11.814 -1.149 1.00 93.06 140 GLY A C 1
ATOM 1134 O O . GLY A 1 140 ? 4.647 -12.129 -0.005 1.00 93.06 140 GLY A O 1
ATOM 1135 N N . ARG A 1 141 ? 4.613 -10.621 -1.664 1.00 92.81 141 ARG A N 1
ATOM 1136 C CA . ARG A 1 141 ? 3.895 -9.548 -0.962 1.00 92.81 141 ARG A CA 1
ATOM 1137 C C . ARG A 1 141 ? 2.376 -9.579 -1.168 1.00 92.81 141 ARG A C 1
ATOM 1139 O O . ARG A 1 141 ? 1.709 -8.661 -0.705 1.00 92.81 141 ARG A O 1
ATOM 1146 N N . ASN A 1 142 ? 1.827 -10.554 -1.898 1.00 93.38 142 ASN A N 1
ATOM 1147 C CA . ASN A 1 142 ? 0.414 -10.583 -2.302 1.00 93.38 142 ASN A CA 1
ATOM 1148 C C . ASN A 1 142 ? -0.069 -9.264 -2.955 1.00 93.38 142 ASN A C 1
ATOM 1150 O O . ASN A 1 142 ? -1.157 -8.765 -2.671 1.00 93.38 142 ASN A O 1
ATOM 1154 N N . LEU A 1 143 ? 0.752 -8.685 -3.841 1.00 95.19 143 LEU A N 1
ATOM 1155 C CA . LEU A 1 143 ? 0.428 -7.466 -4.591 1.00 95.19 143 LEU A CA 1
ATOM 1156 C C . LEU A 1 143 ? 0.175 -7.773 -6.072 1.00 95.19 143 LEU A C 1
ATOM 1158 O O . LEU A 1 143 ? 1.045 -8.292 -6.773 1.00 95.19 143 LEU A O 1
ATOM 1162 N N . ASN A 1 144 ? -1.000 -7.390 -6.566 1.00 94.12 144 ASN A N 1
ATOM 1163 C CA . ASN A 1 144 ? -1.407 -7.493 -7.958 1.00 94.12 144 ASN A CA 1
ATOM 1164 C C . ASN A 1 144 ? -1.001 -6.220 -8.725 1.00 94.12 144 ASN A C 1
ATOM 1166 O O . ASN A 1 144 ? -1.602 -5.161 -8.523 1.00 94.12 144 ASN A O 1
ATOM 1170 N N . PRO A 1 145 ? -0.009 -6.298 -9.629 1.00 92.31 145 PRO A N 1
ATOM 1171 C CA . PRO A 1 145 ? 0.486 -5.123 -10.335 1.00 92.31 145 PRO A CA 1
ATOM 1172 C C . PRO A 1 145 ? -0.504 -4.519 -11.330 1.00 92.31 145 PRO A C 1
ATOM 1174 O O . PRO A 1 145 ? -0.415 -3.324 -11.593 1.00 92.31 145 PRO A O 1
ATOM 1177 N N . GLU A 1 146 ? -1.428 -5.307 -11.886 1.00 89.56 146 GLU A N 1
ATOM 1178 C CA . GLU A 1 146 ? -2.402 -4.808 -12.861 1.00 89.56 146 GLU A CA 1
ATOM 1179 C C . GLU A 1 146 ? -3.474 -3.962 -12.176 1.00 89.56 146 GLU A C 1
ATOM 1181 O O . GLU A 1 146 ? -3.774 -2.862 -12.637 1.00 89.56 146 GLU A O 1
ATOM 1186 N N . LEU A 1 147 ? -3.999 -4.441 -11.043 1.00 91.00 147 LEU A N 1
ATOM 1187 C CA . LEU A 1 147 ? -5.016 -3.726 -10.267 1.00 91.00 147 LEU A CA 1
ATOM 1188 C C . LEU A 1 147 ? -4.460 -2.435 -9.655 1.00 91.00 147 LEU A C 1
ATOM 1190 O O . LEU A 1 147 ? -5.138 -1.412 -9.636 1.00 91.00 147 LEU A O 1
ATOM 1194 N N . LEU A 1 148 ? -3.215 -2.482 -9.181 1.00 92.81 148 LEU A N 1
ATOM 1195 C CA . LEU A 1 148 ? -2.549 -1.373 -8.495 1.00 92.81 148 LEU A CA 1
ATOM 1196 C C . LEU A 1 148 ? -1.777 -0.435 -9.440 1.00 92.81 148 LEU A C 1
ATOM 1198 O O . LEU A 1 148 ? -1.127 0.504 -8.983 1.00 92.81 148 LEU A O 1
ATOM 1202 N N . GLU A 1 149 ? -1.829 -0.695 -10.749 1.00 93.06 149 GLU A N 1
ATOM 1203 C CA . GLU A 1 149 ? -1.108 0.039 -11.794 1.00 93.06 149 GLU A CA 1
ATOM 1204 C C . GLU A 1 149 ? 0.412 0.136 -11.557 1.00 93.06 149 GLU A C 1
ATOM 1206 O O . GLU A 1 149 ? 1.006 1.159 -11.872 1.00 93.06 149 GLU A O 1
ATOM 1211 N N . LEU A 1 150 ? 1.071 -0.893 -11.014 1.00 95.69 150 LEU A N 1
ATOM 1212 C CA . LEU A 1 150 ? 2.482 -0.824 -10.595 1.00 95.69 150 LEU A CA 1
ATOM 1213 C C . LEU A 1 150 ? 3.475 -0.924 -11.761 1.00 95.69 150 LEU A C 1
ATOM 1215 O O . LEU A 1 150 ? 3.243 -1.612 -12.754 1.00 95.69 150 LEU A O 1
ATOM 1219 N N . GLY A 1 151 ? 4.641 -0.293 -11.599 1.00 95.56 151 GLY A N 1
ATOM 1220 C CA . GLY A 1 151 ? 5.767 -0.396 -12.532 1.00 95.56 151 GLY A CA 1
ATOM 1221 C C . GLY A 1 151 ? 7.007 -1.052 -11.923 1.00 95.56 151 GLY A C 1
ATOM 1222 O O . GLY A 1 151 ? 7.128 -1.180 -10.708 1.00 95.56 151 GLY A O 1
ATOM 1223 N N . TYR A 1 152 ? 7.974 -1.430 -12.760 1.00 96.12 152 TYR A N 1
ATOM 1224 C CA . TYR A 1 152 ? 9.312 -1.842 -12.330 1.00 96.12 152 TYR A CA 1
ATOM 1225 C C . TYR A 1 152 ? 10.385 -1.028 -13.043 1.00 96.12 152 TYR A C 1
ATOM 1227 O O . TYR A 1 152 ? 10.411 -0.927 -14.271 1.00 96.12 152 TYR A O 1
ATOM 1235 N N . ASN A 1 153 ? 11.305 -0.482 -12.255 1.00 94.06 153 ASN A N 1
ATOM 1236 C CA . ASN A 1 153 ? 12.432 0.274 -12.762 1.00 94.06 153 ASN A CA 1
ATOM 1237 C C . ASN A 1 153 ? 13.728 -0.537 -12.648 1.00 94.06 153 ASN A C 1
ATOM 1239 O O . ASN A 1 153 ? 14.336 -0.631 -11.586 1.00 94.06 153 ASN A O 1
ATOM 1243 N N . SER A 1 154 ? 14.193 -1.073 -13.775 1.00 90.00 154 SER A N 1
ATOM 1244 C CA . SER A 1 154 ? 15.490 -1.761 -13.895 1.00 90.00 154 SER A CA 1
ATOM 1245 C C . SER A 1 154 ? 16.696 -0.806 -13.942 1.00 90.00 154 SER A C 1
ATOM 1247 O O . SER A 1 154 ? 17.851 -1.232 -14.020 1.00 90.00 154 SER A O 1
ATOM 1249 N N . GLY A 1 155 ? 16.446 0.506 -13.966 1.00 87.44 155 GLY A N 1
ATOM 1250 C CA . GLY A 1 155 ? 17.442 1.549 -14.194 1.00 87.44 155 GLY A CA 1
ATOM 1251 C C . GLY A 1 155 ? 17.883 1.686 -15.652 1.00 87.44 155 GLY A C 1
ATOM 1252 O O . GLY A 1 155 ? 18.779 2.475 -15.925 1.00 87.44 155 GLY A O 1
ATOM 1253 N N . GLN A 1 156 ? 17.287 0.938 -16.591 1.00 85.44 156 GLN A N 1
ATOM 1254 C CA . GLN A 1 156 ? 17.734 0.900 -17.991 1.00 85.44 156 GLN A CA 1
ATOM 1255 C C . GLN A 1 156 ? 16.948 1.807 -18.948 1.00 85.44 156 GLN A C 1
ATOM 1257 O O . GLN A 1 156 ? 17.288 1.885 -20.126 1.00 85.44 156 GLN A O 1
ATOM 1262 N N . PHE A 1 157 ? 15.933 2.522 -18.459 1.00 84.44 157 PHE A N 1
ATOM 1263 C CA . PHE A 1 157 ? 14.996 3.297 -19.287 1.00 84.44 157 PHE A CA 1
ATOM 1264 C C . PHE A 1 157 ? 15.642 4.432 -20.108 1.00 84.44 157 PHE A C 1
ATOM 1266 O O . PHE A 1 157 ? 15.031 4.935 -21.043 1.00 84.44 157 PHE A O 1
ATOM 1273 N N . HIS A 1 158 ? 16.875 4.830 -19.782 1.00 80.44 158 HIS A N 1
ATOM 1274 C CA . HIS A 1 158 ? 17.613 5.901 -20.458 1.00 80.44 158 HIS A CA 1
ATOM 1275 C C . HIS A 1 158 ? 18.744 5.399 -21.378 1.00 80.44 158 HIS A C 1
ATOM 1277 O O . HIS A 1 158 ? 19.397 6.206 -22.044 1.00 80.44 158 HIS A O 1
ATOM 1283 N N . HIS A 1 159 ? 19.000 4.086 -21.438 1.00 76.12 159 HIS A N 1
ATOM 1284 C CA . HIS A 1 159 ? 20.059 3.512 -22.274 1.00 76.12 159 HIS A CA 1
ATOM 1285 C C . HIS A 1 159 ? 19.563 3.180 -23.698 1.00 76.12 159 HIS A C 1
ATOM 1287 O O . HIS A 1 159 ? 18.394 2.877 -23.915 1.00 76.12 159 HIS A O 1
ATOM 1293 N N . ARG A 1 160 ? 20.481 3.209 -24.680 1.00 56.84 160 ARG A N 1
ATOM 1294 C CA . ARG A 1 160 ? 20.281 2.772 -26.085 1.00 56.84 160 ARG A CA 1
ATOM 1295 C C . ARG A 1 160 ? 19.187 3.506 -26.886 1.00 56.84 160 ARG A C 1
ATOM 1297 O O . ARG A 1 160 ? 18.477 2.886 -27.668 1.00 56.84 160 ARG A O 1
ATOM 1304 N N . GLY A 1 161 ? 19.074 4.826 -26.732 1.00 58.59 161 GLY A N 1
ATOM 1305 C CA . GLY A 1 161 ? 18.204 5.650 -27.589 1.00 58.59 161 GLY A CA 1
ATOM 1306 C C . GLY A 1 161 ? 16.714 5.621 -27.230 1.00 58.59 161 GLY A C 1
ATOM 1307 O O . GLY A 1 161 ? 15.901 6.102 -28.010 1.00 58.59 161 GLY A O 1
ATOM 1308 N N . GLY A 1 162 ? 16.348 5.097 -26.054 1.00 65.00 162 GLY A N 1
ATOM 1309 C CA . GLY A 1 162 ? 14.955 5.061 -25.586 1.00 65.00 162 GLY A CA 1
ATOM 1310 C C . GLY A 1 162 ? 14.352 6.426 -25.220 1.00 65.00 162 GLY A C 1
ATOM 1311 O O . GLY A 1 162 ? 13.134 6.540 -25.119 1.00 65.00 162 GLY A O 1
ATOM 1312 N N . LEU A 1 163 ? 15.178 7.463 -25.045 1.00 80.25 163 LEU A N 1
ATOM 1313 C CA . LEU A 1 163 ? 14.744 8.824 -24.718 1.00 80.25 163 LEU A CA 1
ATOM 1314 C C . LEU A 1 163 ? 15.402 9.844 -25.647 1.00 80.25 163 LEU A C 1
ATOM 1316 O O . LEU A 1 163 ? 16.607 9.761 -25.900 1.00 80.25 163 LEU A O 1
ATOM 1320 N N . SER A 1 164 ? 14.614 10.822 -26.106 1.00 84.50 164 SER A N 1
ATOM 1321 C CA . SER A 1 164 ? 15.138 12.002 -26.802 1.00 84.50 164 SER A CA 1
ATOM 1322 C C . SER A 1 164 ? 15.978 12.864 -25.851 1.00 84.50 164 SER A C 1
ATOM 1324 O O . SER A 1 164 ? 15.838 12.764 -24.632 1.00 84.50 164 SER A O 1
ATOM 1326 N N . GLU A 1 165 ? 16.836 13.743 -26.377 1.00 84.19 165 GLU A N 1
ATOM 1327 C CA . GLU A 1 165 ? 17.613 14.667 -25.529 1.00 84.19 165 GLU A CA 1
ATOM 1328 C C . GLU A 1 165 ? 16.709 15.586 -24.690 1.00 84.19 165 GLU A C 1
ATOM 1330 O O . GLU A 1 165 ? 16.989 15.824 -23.516 1.00 84.19 165 GLU A O 1
ATOM 1335 N N . ALA A 1 166 ? 15.568 16.013 -25.245 1.00 85.50 166 ALA A N 1
ATOM 1336 C CA . ALA A 1 166 ? 14.547 16.756 -24.508 1.00 85.50 166 ALA A CA 1
ATOM 1337 C C . ALA A 1 166 ? 13.963 15.938 -23.343 1.00 85.50 166 ALA A C 1
ATOM 1339 O O . ALA A 1 166 ? 13.881 16.435 -22.221 1.00 85.50 166 ALA A O 1
ATOM 1340 N N . ASP A 1 167 ? 13.623 14.664 -23.571 1.00 88.19 167 ASP A N 1
ATOM 1341 C CA . ASP A 1 167 ? 13.118 13.788 -22.506 1.00 88.19 167 ASP A CA 1
ATOM 1342 C C . ASP A 1 167 ? 14.174 13.525 -21.427 1.00 88.19 167 ASP A C 1
ATOM 1344 O O . ASP A 1 167 ? 13.841 13.449 -20.246 1.00 88.19 167 ASP A O 1
ATOM 1348 N N . LYS A 1 168 ? 15.451 13.383 -21.809 1.00 87.31 168 LYS A N 1
ATOM 1349 C CA . LYS A 1 168 ? 16.552 13.228 -20.849 1.00 87.31 168 LYS A CA 1
ATOM 1350 C C . LYS A 1 168 ? 16.670 14.462 -19.967 1.00 87.31 168 LYS A C 1
ATOM 1352 O O . LYS A 1 168 ? 16.753 14.316 -18.751 1.00 87.31 168 LYS A O 1
ATOM 1357 N N . GLN A 1 169 ? 16.616 15.658 -20.554 1.00 87.25 169 GLN A N 1
ATOM 1358 C CA . GLN A 1 169 ? 16.645 16.901 -19.789 1.00 87.25 169 GLN A CA 1
ATOM 1359 C C . GLN A 1 169 ? 15.431 17.022 -18.860 1.00 87.25 169 GLN A C 1
ATOM 1361 O O . GLN A 1 169 ? 15.591 17.348 -17.686 1.00 87.25 169 GLN A O 1
ATOM 1366 N N . ALA A 1 170 ? 14.235 16.672 -19.338 1.00 89.62 170 ALA A N 1
ATOM 1367 C CA . ALA A 1 170 ? 13.036 16.631 -18.507 1.00 89.62 170 ALA A CA 1
ATOM 1368 C C . ALA A 1 170 ? 13.182 15.631 -17.344 1.00 89.62 170 ALA A C 1
ATOM 1370 O O . ALA A 1 170 ? 12.864 15.962 -16.204 1.00 89.62 170 ALA A O 1
ATOM 1371 N N . CYS A 1 171 ? 13.744 14.443 -17.596 1.00 90.44 171 CYS A N 1
ATOM 1372 C CA . CYS A 1 171 ? 14.042 13.448 -16.564 1.00 90.44 171 CYS A CA 1
ATOM 1373 C C . CYS A 1 171 ? 15.045 13.966 -15.521 1.00 90.44 171 CYS A C 1
ATOM 1375 O O . CYS A 1 171 ? 14.900 13.660 -14.339 1.00 90.44 171 CYS A O 1
ATOM 1377 N N . ILE A 1 172 ? 16.046 14.748 -15.930 1.00 89.19 172 ILE A N 1
ATOM 1378 C CA . ILE A 1 172 ? 16.991 15.388 -15.004 1.00 89.19 172 ILE A CA 1
ATOM 1379 C C . ILE A 1 172 ? 16.268 16.417 -14.135 1.00 89.19 172 ILE A C 1
ATOM 1381 O O . ILE A 1 172 ? 16.406 16.393 -12.912 1.00 89.19 172 ILE A O 1
ATOM 1385 N N . ASN A 1 173 ? 15.443 17.269 -14.748 1.00 89.31 173 ASN A N 1
ATOM 1386 C CA . ASN A 1 173 ? 14.711 18.325 -14.049 1.00 89.31 173 ASN A CA 1
ATOM 1387 C C . ASN A 1 173 ? 13.785 17.761 -12.960 1.00 89.31 173 ASN A C 1
ATOM 1389 O O . ASN A 1 173 ? 13.689 18.334 -11.877 1.00 89.31 173 ASN A O 1
ATOM 1393 N N . VAL A 1 174 ? 13.137 16.617 -13.215 1.00 89.81 174 VAL A N 1
ATOM 1394 C CA . VAL A 1 174 ? 12.247 15.961 -12.239 1.00 89.81 174 VAL A CA 1
ATOM 1395 C C . VAL A 1 174 ? 12.971 15.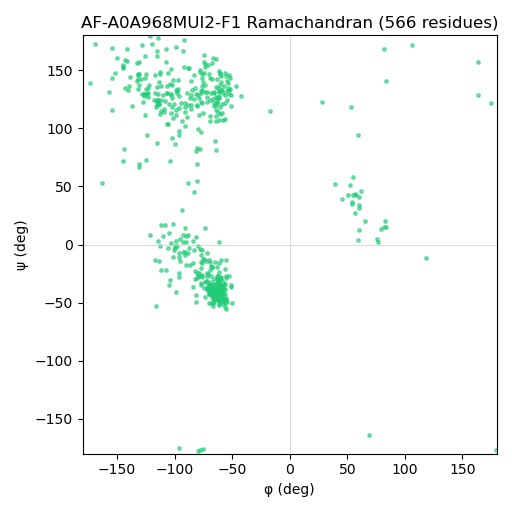007 -11.281 1.00 89.81 174 VAL A C 1
ATOM 1397 O O . VAL A 1 174 ? 12.339 14.447 -10.390 1.00 89.81 174 VAL A O 1
ATOM 1400 N N . GLY A 1 175 ? 14.283 14.802 -11.439 1.00 89.75 175 GLY A N 1
ATOM 1401 C CA . GLY A 1 175 ? 15.086 13.933 -10.572 1.00 89.75 175 GLY A CA 1
ATOM 1402 C C . GLY A 1 175 ? 15.015 12.435 -10.893 1.00 89.75 175 GLY A C 1
ATOM 1403 O O . GLY A 1 175 ? 15.439 11.620 -10.077 1.00 89.75 175 GLY A O 1
ATOM 1404 N N . LEU A 1 176 ? 14.507 12.055 -12.069 1.00 90.62 176 LEU A N 1
ATOM 1405 C CA . LEU A 1 176 ? 14.545 10.675 -12.573 1.00 90.62 176 LEU A CA 1
ATOM 1406 C C . LEU A 1 176 ? 15.951 10.252 -13.020 1.00 90.62 176 LEU A C 1
ATOM 1408 O O . LEU A 1 176 ? 16.301 9.073 -12.925 1.00 90.62 176 LEU A O 1
ATOM 1412 N N . LEU A 1 177 ? 16.747 11.203 -13.515 1.00 90.69 177 LEU A N 1
ATOM 1413 C CA . LEU A 1 177 ? 18.140 11.002 -13.907 1.00 90.69 177 LEU A CA 1
ATOM 1414 C C . LEU A 1 177 ? 19.037 11.986 -13.164 1.00 90.69 177 LEU A C 1
ATOM 1416 O O . LEU A 1 177 ? 18.804 13.189 -13.183 1.00 90.69 177 LEU A O 1
ATOM 1420 N N . ILE A 1 178 ? 20.095 11.476 -12.546 1.00 86.69 178 ILE A N 1
ATOM 1421 C CA . ILE A 1 178 ? 21.096 12.290 -11.859 1.00 86.69 178 ILE A CA 1
ATOM 1422 C C . ILE A 1 178 ? 22.382 12.236 -12.690 1.00 86.69 178 ILE A C 1
ATOM 1424 O O . ILE A 1 178 ? 22.954 11.148 -12.816 1.00 86.69 178 ILE A O 1
ATOM 1428 N N . PRO A 1 179 ? 22.841 13.354 -13.285 1.00 83.38 179 PRO A N 1
ATOM 1429 C CA . PRO A 1 179 ? 24.103 13.393 -14.017 1.00 83.38 179 PRO A CA 1
ATOM 1430 C C . PRO A 1 179 ? 25.266 12.980 -13.114 1.00 83.38 179 PRO A C 1
ATOM 1432 O O . PRO A 1 179 ? 25.417 13.485 -12.002 1.00 83.38 179 PRO A O 1
ATOM 1435 N N . TYR A 1 180 ? 26.091 12.055 -13.588 1.00 78.38 180 TYR A N 1
ATOM 1436 C CA . TYR A 1 180 ? 27.303 11.648 -12.895 1.00 78.38 180 TYR A CA 1
ATOM 1437 C C . TYR A 1 180 ? 28.400 12.688 -13.130 1.00 78.38 180 TYR A C 1
ATOM 1439 O O . TYR A 1 180 ? 28.711 13.028 -14.270 1.00 78.38 180 TYR A O 1
ATOM 1447 N N . THR A 1 181 ? 28.988 13.194 -12.049 1.00 65.31 181 THR A N 1
ATOM 1448 C CA . THR A 1 181 ? 30.009 14.255 -12.078 1.00 65.31 181 THR A CA 1
ATOM 1449 C C . THR A 1 181 ? 31.446 13.728 -11.968 1.00 65.31 181 THR A C 1
ATOM 1451 O O . THR A 1 181 ? 32.383 14.520 -11.924 1.00 65.31 181 THR A O 1
ATOM 1454 N N . GLY A 1 182 ? 31.640 12.405 -11.918 1.00 64.06 182 GLY A N 1
ATOM 1455 C CA . GLY A 1 182 ? 32.961 11.772 -11.855 1.00 64.06 182 GLY A CA 1
ATOM 1456 C C . GLY A 1 182 ? 33.534 11.394 -13.227 1.00 64.06 182 GLY A C 1
ATOM 1457 O O . GLY A 1 182 ? 32.822 11.344 -14.230 1.00 64.06 182 GLY A O 1
ATOM 1458 N N . SER A 1 183 ? 34.831 11.076 -13.264 1.00 56.25 183 SER A N 1
ATOM 1459 C CA . SER A 1 183 ? 35.513 10.594 -14.471 1.00 56.25 183 SER A CA 1
ATOM 1460 C C . SER A 1 183 ? 34.946 9.245 -14.916 1.00 56.25 183 SER A C 1
ATOM 1462 O O . SER A 1 183 ? 35.016 8.264 -14.177 1.00 56.25 183 SER A O 1
ATOM 1464 N N . VAL A 1 184 ? 34.402 9.184 -16.130 1.00 59.19 184 VAL A N 1
ATOM 1465 C CA . VAL A 1 184 ? 33.901 7.940 -16.727 1.00 59.19 184 VAL A CA 1
ATOM 1466 C C . VAL A 1 184 ? 35.090 7.154 -17.296 1.00 59.19 184 VAL A C 1
ATOM 1468 O O . VAL A 1 184 ? 35.772 7.667 -18.187 1.00 59.19 184 VAL A O 1
ATOM 1471 N N . PRO A 1 185 ? 35.373 5.922 -16.831 1.00 48.91 185 PRO A N 1
ATOM 1472 C CA . PRO A 1 185 ? 36.405 5.092 -17.442 1.00 48.91 185 PRO A CA 1
ATOM 1473 C C . PRO A 1 185 ? 35.977 4.718 -18.869 1.00 48.91 185 PRO A C 1
ATOM 1475 O O . PRO A 1 185 ? 34.951 4.069 -19.059 1.00 48.91 185 PRO A O 1
ATOM 1478 N N . ASN A 1 186 ? 36.769 5.114 -19.868 1.00 52.72 186 ASN A N 1
ATOM 1479 C CA . ASN A 1 186 ? 36.648 4.702 -21.275 1.00 52.72 186 ASN A CA 1
ATOM 1480 C C . ASN A 1 186 ? 35.335 5.069 -22.005 1.00 52.72 186 ASN A C 1
ATOM 1482 O O . ASN A 1 186 ? 34.796 4.251 -22.752 1.00 52.72 186 ASN A O 1
ATOM 1486 N N . GLY A 1 187 ? 34.839 6.304 -21.875 1.00 52.91 187 GLY A N 1
ATOM 1487 C CA . GLY A 1 187 ? 33.740 6.786 -22.722 1.00 52.91 187 GLY A CA 1
ATOM 1488 C C . GLY A 1 187 ? 33.706 8.304 -22.894 1.00 52.91 187 GLY A C 1
ATOM 1489 O O . GLY A 1 187 ? 33.969 9.044 -21.953 1.00 52.91 187 GLY A O 1
ATOM 1490 N N . SER A 1 188 ? 33.344 8.773 -24.092 1.00 45.47 188 SER A N 1
ATOM 1491 C CA . SER A 1 188 ? 32.933 10.161 -24.330 1.00 45.47 188 SER A CA 1
ATOM 1492 C C . SER A 1 188 ? 31.413 10.268 -24.152 1.00 45.47 188 SER A C 1
ATOM 1494 O O . SER A 1 188 ? 30.659 9.849 -25.031 1.00 45.47 188 SER A O 1
ATOM 1496 N N . GLY A 1 189 ? 30.952 10.790 -23.014 1.00 58.12 189 GLY A N 1
ATOM 1497 C CA . GLY A 1 189 ? 29.534 11.078 -22.780 1.00 58.12 189 GLY A CA 1
ATOM 1498 C C . GLY A 1 189 ? 29.177 11.283 -21.306 1.00 58.12 189 GLY A C 1
ATOM 1499 O O . GLY A 1 189 ? 29.870 10.796 -20.413 1.00 58.12 189 GLY A O 1
ATOM 1500 N N . THR A 1 190 ? 28.078 11.995 -21.048 1.00 65.06 190 THR A N 1
ATOM 1501 C CA . THR A 1 190 ? 27.490 12.132 -19.707 1.00 65.06 190 THR A CA 1
ATOM 1502 C C . THR A 1 190 ? 26.842 10.810 -19.301 1.00 65.06 190 THR A C 1
ATOM 1504 O O . THR A 1 190 ? 25.973 10.293 -20.004 1.00 65.06 190 THR A O 1
ATOM 1507 N N . THR A 1 191 ? 27.263 10.244 -18.170 1.00 75.81 191 THR A N 1
ATOM 1508 C CA . THR A 1 191 ? 26.596 9.083 -17.563 1.00 75.81 191 THR A CA 1
ATOM 1509 C C . THR A 1 191 ? 25.554 9.553 -16.553 1.00 75.81 191 THR A C 1
ATOM 1511 O O . THR A 1 191 ? 25.668 10.642 -15.992 1.00 75.81 191 THR A O 1
ATOM 1514 N N . TYR A 1 192 ? 24.516 8.747 -16.333 1.00 83.00 192 TYR A N 1
ATOM 1515 C CA . TYR A 1 192 ? 23.426 9.080 -15.418 1.00 83.00 192 TYR A CA 1
ATOM 1516 C C . TYR A 1 192 ? 23.229 7.969 -14.395 1.00 83.00 192 TYR A C 1
ATOM 1518 O O . TYR A 1 192 ? 23.337 6.784 -14.708 1.00 83.00 192 TYR A O 1
ATOM 1526 N N . THR A 1 193 ? 22.895 8.359 -13.170 1.00 86.25 193 THR A N 1
ATOM 1527 C CA . THR A 1 193 ? 22.339 7.455 -12.165 1.00 86.25 193 THR A CA 1
ATOM 1528 C C . THR A 1 193 ? 20.820 7.548 -12.229 1.00 86.25 193 THR A C 1
ATOM 1530 O O . THR A 1 193 ? 20.253 8.630 -12.075 1.00 86.25 193 THR A O 1
ATOM 1533 N N . ALA A 1 194 ? 20.160 6.420 -12.479 1.00 88.75 194 ALA A N 1
ATOM 1534 C CA . ALA A 1 194 ? 18.705 6.339 -12.487 1.00 88.75 194 ALA A CA 1
ATOM 1535 C C . ALA A 1 194 ? 18.138 6.398 -11.061 1.00 88.75 194 ALA A C 1
ATOM 1537 O O . ALA A 1 194 ? 18.632 5.710 -10.163 1.00 88.75 194 ALA A O 1
ATOM 1538 N N . PHE A 1 195 ? 17.062 7.166 -10.879 1.00 90.19 195 PHE A N 1
ATOM 1539 C CA . PHE A 1 195 ? 16.206 7.098 -9.694 1.00 90.19 195 PHE A CA 1
ATOM 1540 C C . PHE A 1 195 ? 15.766 5.654 -9.431 1.00 90.19 195 PHE A C 1
ATOM 1542 O O . PHE A 1 195 ? 15.501 4.937 -10.389 1.00 90.19 195 PHE A O 1
ATOM 1549 N N . ALA A 1 196 ? 15.674 5.248 -8.158 1.00 89.31 196 ALA A N 1
ATOM 1550 C CA . ALA A 1 196 ? 15.049 4.001 -7.695 1.00 89.31 196 ALA A CA 1
ATOM 1551 C C . ALA A 1 196 ? 15.310 2.775 -8.595 1.00 89.31 196 ALA A C 1
ATOM 1553 O O . ALA A 1 196 ? 14.381 2.105 -9.053 1.00 89.31 196 ALA A O 1
ATOM 1554 N N . LYS A 1 197 ? 16.585 2.504 -8.895 1.00 91.38 197 LYS A N 1
ATOM 1555 C CA . LYS A 1 197 ? 16.979 1.302 -9.634 1.00 91.38 197 LYS A CA 1
ATOM 1556 C C . LYS A 1 197 ? 16.620 0.049 -8.827 1.00 91.38 197 LYS A C 1
ATOM 1558 O O . LYS A 1 197 ? 16.768 0.030 -7.610 1.00 91.38 197 LYS A O 1
ATOM 1563 N N . ASP A 1 198 ? 16.179 -0.995 -9.523 1.00 92.38 198 ASP A N 1
ATOM 1564 C CA . ASP A 1 198 ? 15.757 -2.273 -8.948 1.00 92.38 198 ASP A CA 1
ATOM 1565 C C . ASP A 1 198 ? 14.620 -2.110 -7.925 1.00 92.38 198 ASP A C 1
ATOM 1567 O O . ASP A 1 198 ? 14.607 -2.733 -6.862 1.00 92.38 198 ASP A O 1
ATOM 1571 N N . CYS A 1 199 ? 13.648 -1.256 -8.259 1.00 95.12 199 CYS A N 1
ATOM 1572 C CA . CYS A 1 199 ? 12.496 -0.965 -7.409 1.00 95.12 199 CYS A CA 1
ATOM 1573 C C . CYS A 1 199 ? 11.159 -1.203 -8.121 1.00 95.12 199 CYS A C 1
ATOM 1575 O O . CYS A 1 199 ? 11.026 -0.944 -9.320 1.00 95.12 199 CYS A O 1
ATOM 1577 N N . ILE A 1 200 ? 10.153 -1.628 -7.352 1.00 97.25 200 ILE A N 1
ATOM 1578 C CA . ILE A 1 200 ? 8.740 -1.494 -7.726 1.00 97.25 200 ILE A CA 1
ATOM 1579 C C . ILE A 1 200 ? 8.350 -0.027 -7.574 1.00 97.25 200 ILE A C 1
ATOM 1581 O O . ILE A 1 200 ? 8.638 0.579 -6.541 1.00 97.25 200 ILE A O 1
ATOM 1585 N N . ILE A 1 201 ? 7.713 0.536 -8.594 1.00 97.56 201 ILE A N 1
ATOM 1586 C CA . ILE A 1 201 ? 7.351 1.947 -8.664 1.00 97.56 201 ILE A CA 1
ATOM 1587 C C . ILE A 1 201 ? 5.845 2.118 -8.468 1.00 97.56 201 ILE A C 1
ATOM 1589 O O . ILE A 1 201 ? 5.050 1.484 -9.161 1.00 97.56 201 ILE A O 1
ATOM 1593 N N . PHE A 1 202 ? 5.486 3.026 -7.565 1.00 97.94 202 PHE A N 1
ATOM 1594 C CA . PHE A 1 202 ? 4.126 3.438 -7.240 1.00 97.94 202 PHE A CA 1
ATOM 1595 C C . PHE A 1 202 ? 3.941 4.910 -7.647 1.00 97.94 202 PHE A C 1
ATOM 1597 O O . PHE A 1 202 ? 4.782 5.746 -7.289 1.00 97.94 202 PHE A O 1
ATOM 1604 N N . PRO A 1 203 ? 2.884 5.254 -8.397 1.00 97.19 203 PRO A N 1
ATOM 1605 C CA . PRO A 1 203 ? 2.650 6.616 -8.851 1.00 97.19 203 PRO A CA 1
ATOM 1606 C C . PRO A 1 203 ? 1.909 7.433 -7.788 1.00 97.19 203 PRO A C 1
ATOM 1608 O O . PRO A 1 203 ? 0.898 6.984 -7.258 1.00 97.19 203 PRO A O 1
ATOM 1611 N N . LEU A 1 204 ? 2.377 8.649 -7.504 1.00 96.81 204 LEU A N 1
ATOM 1612 C CA . LEU A 1 204 ? 1.676 9.613 -6.650 1.00 96.81 204 LEU A CA 1
ATOM 1613 C C . LEU A 1 204 ? 0.937 10.606 -7.548 1.00 96.81 204 LEU A C 1
ATOM 1615 O O . LEU A 1 204 ? 1.512 11.115 -8.521 1.00 96.81 204 LEU A O 1
ATOM 1619 N N . LYS A 1 205 ? -0.336 10.859 -7.238 1.00 96.56 205 LYS A N 1
ATOM 1620 C CA . LYS A 1 205 ? -1.254 11.564 -8.135 1.00 96.56 205 LYS A CA 1
ATOM 1621 C C . LYS A 1 205 ? -1.757 12.883 -7.547 1.00 96.56 205 LYS A C 1
ATOM 1623 O O . LYS A 1 205 ? -1.962 12.989 -6.340 1.00 96.56 205 LYS A O 1
ATOM 1628 N N . ASP A 1 206 ? -1.970 13.874 -8.408 1.00 94.88 206 ASP A N 1
ATOM 1629 C CA . ASP A 1 206 ? -2.636 15.132 -8.049 1.00 94.88 206 ASP A CA 1
ATOM 1630 C C . ASP A 1 206 ? -4.173 14.981 -8.002 1.00 94.88 206 ASP A C 1
ATOM 1632 O O . ASP A 1 206 ? -4.728 13.897 -8.223 1.00 94.88 206 ASP A O 1
ATOM 1636 N N . LYS A 1 207 ? -4.883 16.085 -7.737 1.00 93.38 207 LYS A N 1
ATOM 1637 C CA . LYS A 1 207 ? -6.357 16.135 -7.731 1.00 93.38 207 LYS A CA 1
ATOM 1638 C C . LYS A 1 207 ? -6.986 15.778 -9.082 1.00 93.38 207 LYS A C 1
ATOM 1640 O O . LYS A 1 207 ? -8.092 15.246 -9.123 1.00 93.38 207 LYS A O 1
ATOM 1645 N N . ALA A 1 208 ? -6.289 16.053 -10.183 1.00 91.75 208 ALA A N 1
ATOM 1646 C CA . ALA A 1 208 ? -6.709 15.702 -11.537 1.00 91.75 208 ALA A CA 1
ATOM 1647 C C . ALA A 1 208 ? -6.337 14.254 -11.922 1.00 91.75 208 ALA A C 1
ATOM 1649 O O . ALA A 1 208 ? -6.624 13.824 -13.038 1.00 91.75 208 ALA A O 1
ATOM 1650 N N . ARG A 1 209 ? -5.757 13.484 -10.987 1.00 93.12 209 ARG A N 1
ATOM 1651 C CA . ARG A 1 209 ? -5.239 12.116 -11.156 1.00 93.12 209 ARG A CA 1
ATOM 1652 C C . ARG A 1 209 ? -4.039 12.002 -12.098 1.00 93.12 209 ARG A C 1
ATOM 1654 O O . ARG A 1 209 ? -3.718 10.907 -12.563 1.00 93.12 209 ARG A O 1
ATOM 1661 N N . ASN A 1 210 ? -3.344 13.106 -12.332 1.00 95.38 210 ASN A N 1
ATOM 1662 C CA . ASN A 1 210 ? -2.084 13.136 -13.052 1.00 95.38 210 ASN A CA 1
ATOM 1663 C C . ASN A 1 210 ? -0.941 12.638 -12.168 1.00 95.38 210 ASN A C 1
ATOM 1665 O O . ASN A 1 210 ? -0.896 12.947 -10.979 1.00 95.38 210 ASN A O 1
ATOM 1669 N N . ILE A 1 211 ? 0.019 11.918 -12.751 1.00 96.06 211 ILE A N 1
ATOM 1670 C CA . ILE A 1 211 ? 1.217 11.471 -12.031 1.00 96.06 211 ILE A CA 1
ATOM 1671 C C . ILE A 1 211 ? 2.160 12.664 -11.850 1.00 96.06 211 ILE A C 1
ATOM 1673 O O . ILE A 1 211 ? 2.729 13.159 -12.822 1.00 96.06 211 ILE A O 1
ATOM 1677 N N . VAL A 1 212 ? 2.354 13.089 -10.602 1.00 95.25 212 VAL A N 1
ATOM 1678 C CA . VAL A 1 212 ? 3.192 14.249 -10.239 1.00 95.25 212 VAL A CA 1
ATOM 1679 C C . VAL A 1 212 ? 4.435 13.865 -9.438 1.00 95.25 212 VAL A C 1
ATOM 1681 O O . VAL A 1 212 ? 5.381 14.652 -9.329 1.00 95.25 212 VAL A O 1
ATOM 1684 N N . SER A 1 213 ? 4.487 12.639 -8.916 1.00 96.06 213 SER A N 1
ATOM 1685 C CA . SER A 1 213 ? 5.677 12.078 -8.283 1.00 96.06 213 SER A CA 1
ATOM 1686 C C . SER A 1 213 ? 5.671 10.551 -8.347 1.00 96.06 213 SER A C 1
ATOM 1688 O O . SER A 1 213 ? 4.678 9.931 -8.725 1.00 96.06 213 SER A O 1
ATOM 1690 N N . LEU A 1 214 ? 6.802 9.939 -7.997 1.00 97.00 214 LEU A N 1
ATOM 1691 C CA . LEU A 1 214 ? 6.980 8.491 -7.982 1.00 97.00 214 LEU A CA 1
ATOM 1692 C C . LEU A 1 214 ? 7.630 8.057 -6.668 1.00 97.00 214 LEU A C 1
ATOM 1694 O O . LEU A 1 214 ? 8.566 8.691 -6.174 1.00 97.00 214 LEU A O 1
ATOM 1698 N N . TYR A 1 215 ? 7.161 6.934 -6.142 1.00 96.88 215 TYR A N 1
ATOM 1699 C CA . TYR A 1 215 ? 7.783 6.220 -5.037 1.00 96.88 215 TYR A CA 1
ATOM 1700 C C . TYR A 1 215 ? 8.347 4.889 -5.533 1.00 96.88 215 TYR A C 1
ATOM 1702 O O . TYR A 1 215 ? 7.698 4.184 -6.298 1.00 96.88 215 TYR A O 1
ATOM 1710 N N . GLY A 1 216 ? 9.555 4.541 -5.097 1.00 96.00 216 GLY A N 1
ATOM 1711 C CA . GLY A 1 216 ? 10.222 3.286 -5.407 1.00 96.00 216 GLY A CA 1
ATOM 1712 C C . GLY A 1 216 ? 10.488 2.456 -4.157 1.00 96.00 216 GLY A C 1
ATOM 1713 O O . GLY A 1 216 ? 11.182 2.907 -3.244 1.00 96.00 216 GLY A O 1
ATOM 1714 N N . ARG A 1 217 ? 10.000 1.214 -4.139 1.00 95.44 217 ARG A N 1
ATOM 1715 C CA . ARG A 1 217 ? 10.365 0.205 -3.138 1.00 95.44 217 ARG A CA 1
ATOM 1716 C C . ARG A 1 217 ? 11.396 -0.760 -3.713 1.00 95.44 217 ARG A C 1
ATOM 1718 O O . ARG A 1 217 ? 11.095 -1.467 -4.672 1.00 95.44 217 ARG A O 1
ATOM 1725 N N . SER A 1 218 ? 12.571 -0.845 -3.090 1.00 94.19 218 SER A N 1
ATOM 1726 C CA . SER A 1 218 ? 13.619 -1.787 -3.504 1.00 94.19 218 SER A CA 1
ATOM 1727 C C . SER A 1 218 ? 13.160 -3.239 -3.377 1.00 94.19 218 SER A C 1
ATOM 1729 O O . SER A 1 218 ? 12.609 -3.642 -2.344 1.00 94.19 218 SER A O 1
ATOM 1731 N N . ILE A 1 219 ? 13.449 -4.030 -4.414 1.00 92.31 219 ILE A N 1
ATOM 1732 C CA . ILE A 1 219 ? 13.339 -5.498 -4.380 1.00 92.31 219 ILE A CA 1
ATOM 1733 C C . ILE A 1 219 ? 14.663 -6.166 -3.990 1.00 92.31 219 ILE A C 1
ATOM 1735 O O . ILE A 1 219 ? 14.721 -7.382 -3.825 1.00 92.31 219 ILE A O 1
ATOM 1739 N N . THR A 1 220 ? 15.740 -5.385 -3.867 1.00 86.31 220 THR A N 1
ATOM 1740 C CA . THR A 1 220 ? 17.071 -5.874 -3.496 1.00 86.31 220 THR A CA 1
ATOM 1741 C C . THR A 1 220 ? 17.362 -5.571 -2.032 1.00 86.31 220 THR A C 1
ATOM 1743 O O . THR A 1 220 ? 17.068 -4.485 -1.529 1.00 86.31 220 THR A O 1
ATOM 1746 N N . ASN A 1 221 ? 17.945 -6.545 -1.337 1.00 63.97 221 ASN A N 1
ATOM 1747 C CA . ASN A 1 221 ? 18.238 -6.468 0.093 1.00 63.97 221 ASN A CA 1
ATOM 1748 C C . ASN A 1 221 ? 19.626 -5.843 0.335 1.00 63.97 221 ASN A C 1
ATOM 1750 O O . ASN A 1 221 ? 20.483 -6.444 0.971 1.00 63.97 221 ASN A O 1
ATOM 1754 N N . ASN A 1 222 ? 19.870 -4.662 -0.237 1.00 56.78 222 ASN A N 1
ATOM 1755 C CA . ASN A 1 222 ? 21.123 -3.930 -0.044 1.00 56.78 222 ASN A CA 1
ATOM 1756 C C . ASN A 1 222 ? 20.948 -2.861 1.049 1.00 56.78 222 ASN A C 1
ATOM 1758 O O . ASN A 1 222 ? 19.930 -2.173 1.072 1.00 56.78 222 ASN A O 1
ATOM 1762 N N . ASP A 1 223 ? 21.968 -2.651 1.887 1.00 56.03 223 ASP A N 1
ATOM 1763 C CA . ASP A 1 223 ? 21.985 -1.717 3.037 1.00 56.03 223 ASP A CA 1
ATOM 1764 C C . ASP A 1 223 ? 21.782 -0.218 2.694 1.00 56.03 223 ASP A C 1
ATOM 1766 O O . ASP A 1 223 ? 21.819 0.645 3.566 1.00 56.03 223 ASP A O 1
ATOM 1770 N N . LYS A 1 224 ? 21.556 0.139 1.421 1.00 57.91 224 LYS A N 1
ATOM 1771 C CA . LYS A 1 224 ? 21.542 1.523 0.901 1.00 57.91 224 LYS A CA 1
ATOM 1772 C C . LYS A 1 224 ? 20.149 2.187 0.862 1.00 57.91 224 LYS A C 1
ATOM 1774 O O . LYS A 1 224 ? 19.935 3.074 0.042 1.00 57.91 224 LYS A O 1
ATOM 1779 N N . SER A 1 225 ? 19.243 1.818 1.773 1.00 70.25 225 SER A N 1
ATOM 1780 C CA . SER A 1 225 ? 17.803 2.175 1.822 1.00 70.25 225 SER A CA 1
ATOM 1781 C C . SER A 1 225 ? 16.887 1.293 0.963 1.00 70.25 225 SER A C 1
ATOM 1783 O O . SER A 1 225 ? 17.205 0.926 -0.164 1.00 70.25 225 SER A O 1
ATOM 1785 N N . LYS A 1 226 ? 15.701 0.978 1.505 1.00 86.00 226 LYS A N 1
ATOM 1786 C CA . LYS A 1 226 ? 14.635 0.217 0.825 1.00 86.00 226 LYS A CA 1
ATOM 1787 C C . LYS A 1 226 ? 13.565 1.114 0.181 1.00 86.00 226 LYS A C 1
ATOM 1789 O O . LYS A 1 226 ? 12.732 0.599 -0.564 1.00 86.00 226 LYS A O 1
ATOM 1794 N N . HIS A 1 227 ? 13.568 2.417 0.474 1.00 90.62 227 HIS A N 1
ATOM 1795 C CA . HIS A 1 227 ? 12.521 3.377 0.108 1.00 90.62 227 HIS A CA 1
ATOM 1796 C C . HIS A 1 227 ? 13.137 4.574 -0.624 1.00 90.62 227 HIS A C 1
ATOM 1798 O O . HIS A 1 227 ? 14.064 5.202 -0.111 1.00 90.62 227 HIS A O 1
ATOM 1804 N N . TYR A 1 228 ? 12.598 4.906 -1.797 1.00 92.44 228 TYR A N 1
ATOM 1805 C CA . TYR A 1 228 ? 13.047 6.018 -2.632 1.00 92.44 228 TYR A CA 1
ATOM 1806 C C . TYR A 1 228 ? 11.864 6.909 -2.993 1.00 92.44 228 TYR A C 1
ATOM 1808 O O . TYR A 1 228 ? 10.906 6.453 -3.609 1.00 92.44 228 TYR A O 1
ATOM 1816 N N . TYR A 1 229 ? 11.941 8.188 -2.648 1.00 92.50 229 TYR A N 1
ATOM 1817 C CA . TYR A 1 229 ? 10.964 9.190 -3.066 1.00 92.50 229 TYR A CA 1
ATOM 1818 C C . TYR A 1 229 ? 11.596 10.083 -4.123 1.00 92.50 229 TYR A C 1
ATOM 1820 O O . TYR A 1 229 ? 12.760 10.470 -3.990 1.00 92.50 229 TYR A O 1
ATOM 1828 N N . LEU A 1 230 ? 10.851 10.377 -5.188 1.00 92.44 230 LEU A N 1
ATOM 1829 C CA . LEU A 1 230 ? 11.316 11.309 -6.205 1.00 92.44 230 LEU A CA 1
ATOM 1830 C C . LEU A 1 230 ? 11.548 12.690 -5.575 1.00 92.44 230 LEU A C 1
ATOM 1832 O O . LEU A 1 230 ? 10.846 13.086 -4.640 1.00 92.44 230 LEU A O 1
ATOM 1836 N N . LYS A 1 231 ? 12.535 13.420 -6.102 1.00 85.81 231 LYS A N 1
ATOM 1837 C CA . LYS A 1 231 ? 12.829 14.788 -5.675 1.00 85.81 231 LYS A CA 1
ATOM 1838 C C . LYS A 1 231 ? 11.569 15.657 -5.782 1.00 85.81 231 LYS A C 1
ATOM 1840 O O . LYS A 1 231 ? 10.803 15.533 -6.744 1.00 85.81 231 LYS A O 1
ATOM 1845 N N . ASP A 1 232 ? 11.388 16.526 -4.790 1.00 86.25 232 ASP A N 1
ATOM 1846 C CA . ASP A 1 232 ? 10.235 17.419 -4.680 1.00 86.25 232 ASP A CA 1
ATOM 1847 C C . ASP A 1 232 ? 8.933 16.603 -4.728 1.00 86.25 232 ASP A C 1
ATOM 1849 O O . ASP A 1 232 ? 8.114 16.729 -5.641 1.00 86.25 232 ASP A O 1
ATOM 1853 N N . ARG A 1 233 ? 8.809 15.660 -3.782 1.00 90.00 233 ARG A N 1
ATOM 1854 C CA . ARG A 1 233 ? 7.659 14.757 -3.673 1.00 90.00 233 ARG A CA 1
ATOM 1855 C C . ARG A 1 233 ? 6.366 15.567 -3.569 1.00 90.00 233 ARG A C 1
ATOM 1857 O O . ARG A 1 233 ? 6.249 16.426 -2.703 1.00 90.00 233 ARG A O 1
ATOM 1864 N N . GLN A 1 234 ? 5.410 15.233 -4.425 1.00 91.94 234 GLN A N 1
ATOM 1865 C CA . GLN A 1 234 ? 4.094 15.858 -4.536 1.00 91.94 234 GLN A CA 1
ATOM 1866 C C . GLN A 1 234 ? 3.050 14.777 -4.805 1.00 91.94 234 GLN A C 1
ATOM 1868 O O . GLN A 1 234 ? 3.386 13.717 -5.347 1.00 91.94 234 GLN A O 1
ATOM 1873 N N . GLY A 1 235 ? 1.795 15.074 -4.501 1.00 94.19 235 GLY A N 1
ATOM 1874 C CA . GLY A 1 235 ? 0.672 14.196 -4.767 1.00 94.19 235 GLY A CA 1
ATOM 1875 C C . GLY A 1 235 ? 0.491 13.106 -3.719 1.00 94.19 235 GLY A C 1
ATOM 1876 O O . GLY A 1 235 ? 1.344 12.833 -2.869 1.00 94.19 235 GLY A O 1
ATOM 1877 N N . LEU A 1 236 ? -0.662 12.452 -3.816 1.00 96.62 236 LEU A N 1
ATOM 1878 C CA . LEU A 1 236 ? -1.122 11.456 -2.861 1.00 96.62 236 LEU A CA 1
ATOM 1879 C C . LEU A 1 236 ? -1.171 10.063 -3.490 1.00 96.62 236 LEU A C 1
ATOM 1881 O O . LEU A 1 236 ? -1.431 9.918 -4.687 1.00 96.62 236 LEU A O 1
ATOM 1885 N N . TYR A 1 237 ? -0.927 9.038 -2.676 1.00 97.19 237 TYR A N 1
ATOM 1886 C CA . TYR A 1 237 ? -1.121 7.642 -3.045 1.00 97.19 237 TYR A CA 1
ATOM 1887 C C . TYR A 1 237 ? -2.363 7.074 -2.337 1.00 97.19 237 TYR A C 1
ATOM 1889 O O . TYR A 1 237 ? -2.459 7.228 -1.115 1.00 97.19 237 TYR A O 1
ATOM 1897 N N . PRO A 1 238 ? -3.277 6.404 -3.073 1.00 95.38 238 PRO A N 1
ATOM 1898 C CA . PRO A 1 238 ? -3.244 6.151 -4.523 1.00 95.38 238 PRO A CA 1
ATOM 1899 C C . PRO A 1 238 ? -3.652 7.369 -5.368 1.00 95.38 238 PRO A C 1
ATOM 1901 O O . PRO A 1 238 ? -3.242 7.491 -6.523 1.00 95.38 238 PRO A O 1
ATOM 1904 N N . SER A 1 239 ? -4.470 8.256 -4.802 1.00 95.25 239 SER A N 1
ATOM 1905 C CA . SER A 1 239 ? -4.921 9.517 -5.392 1.00 95.25 239 SER A CA 1
ATOM 1906 C C . SER A 1 239 ? -5.630 10.363 -4.338 1.00 95.25 239 SER A C 1
ATOM 1908 O O . SER A 1 239 ? -5.918 9.871 -3.253 1.00 95.25 239 SER A O 1
ATOM 1910 N N . TYR A 1 240 ? -5.971 11.609 -4.668 1.00 96.06 240 TYR A N 1
ATOM 1911 C CA . TYR A 1 240 ? -6.849 12.413 -3.817 1.00 96.06 240 TYR A CA 1
ATOM 1912 C C . TYR A 1 240 ? -8.228 11.746 -3.645 1.00 96.06 240 TYR A C 1
ATOM 1914 O O . TYR A 1 240 ? -8.783 11.258 -4.639 1.00 96.06 240 TYR A O 1
ATOM 1922 N N . PRO A 1 241 ? -8.779 11.740 -2.416 1.00 94.69 241 PRO A N 1
ATOM 1923 C CA . PRO A 1 241 ? -10.065 11.119 -2.119 1.00 94.69 241 PRO A CA 1
ATOM 1924 C C . PRO A 1 241 ? -11.220 11.867 -2.794 1.00 94.69 241 PRO A C 1
ATOM 1926 O O . PRO A 1 241 ? -11.132 13.059 -3.102 1.00 94.69 241 PRO A O 1
ATOM 1929 N N . ASN A 1 242 ? -12.336 11.173 -3.021 1.00 92.75 242 ASN A N 1
ATOM 1930 C CA . ASN A 1 242 ? -13.547 11.798 -3.550 1.00 92.75 242 ASN A CA 1
ATOM 1931 C C . ASN A 1 242 ? -14.092 12.840 -2.548 1.00 92.75 242 ASN A C 1
ATOM 1933 O O . ASN A 1 242 ? -14.228 12.508 -1.374 1.00 92.75 242 ASN A O 1
ATOM 1937 N N . PRO A 1 243 ? -14.507 14.052 -2.963 1.00 92.38 243 PRO A N 1
ATOM 1938 C CA . PRO A 1 243 ? -15.101 15.036 -2.046 1.00 92.38 243 PRO A CA 1
ATOM 1939 C C . PRO A 1 243 ? -16.329 14.543 -1.257 1.00 92.38 243 PRO A C 1
ATOM 1941 O O . PRO A 1 243 ? -16.667 15.107 -0.220 1.00 92.38 243 PRO A O 1
ATOM 1944 N N . ASN A 1 244 ? -17.010 13.495 -1.737 1.00 92.75 244 ASN A N 1
ATOM 1945 C CA . ASN A 1 244 ? -18.163 12.881 -1.069 1.00 92.75 244 ASN A CA 1
ATOM 1946 C C . ASN A 1 244 ? -17.800 11.741 -0.103 1.00 92.75 244 ASN A C 1
ATOM 1948 O O . ASN A 1 244 ? -18.701 11.044 0.358 1.00 92.75 244 ASN A O 1
ATOM 1952 N N . THR A 1 245 ? -16.513 11.518 0.161 1.00 94.62 245 THR A N 1
ATOM 1953 C CA . THR A 1 245 ? -16.037 10.459 1.061 1.00 94.62 245 THR A CA 1
ATOM 1954 C C . THR A 1 245 ? -16.569 10.669 2.470 1.00 94.62 245 THR A C 1
ATOM 1956 O O . THR A 1 245 ? -16.448 11.763 3.019 1.00 94.62 245 THR A O 1
ATOM 1959 N N . THR A 1 246 ? -17.120 9.606 3.055 1.00 96.12 246 THR A N 1
ATOM 1960 C CA . THR A 1 246 ? -17.609 9.591 4.440 1.00 96.12 246 THR A CA 1
ATOM 1961 C C . THR A 1 246 ? -16.670 8.849 5.386 1.00 96.12 246 THR A C 1
ATOM 1963 O O . THR A 1 246 ? -16.567 9.227 6.550 1.00 96.12 246 THR A O 1
ATOM 1966 N N . LYS A 1 247 ? -15.939 7.837 4.901 1.00 97.38 247 LYS A N 1
ATOM 1967 C CA . LYS A 1 247 ? -14.970 7.068 5.691 1.00 97.38 247 LYS A CA 1
ATOM 1968 C C . LYS A 1 247 ? -13.619 7.014 4.989 1.00 97.38 247 LYS A C 1
ATOM 1970 O O . LYS A 1 247 ? -13.543 6.661 3.811 1.00 97.38 247 LYS A O 1
ATOM 1975 N N . LEU A 1 248 ? -12.563 7.344 5.725 1.00 97.62 248 LEU A N 1
ATOM 1976 C CA . LEU A 1 248 ? -11.190 7.372 5.230 1.00 97.62 248 LEU A CA 1
ATOM 1977 C C . LEU A 1 248 ? -10.299 6.466 6.081 1.00 97.62 248 LEU A C 1
ATOM 1979 O O . LEU A 1 248 ? -10.236 6.641 7.295 1.00 97.62 248 LEU A O 1
ATOM 1983 N N . ILE A 1 249 ? -9.574 5.545 5.448 1.00 98.25 249 ILE A N 1
ATOM 1984 C CA . ILE A 1 249 ? -8.528 4.751 6.099 1.00 98.25 249 ILE A CA 1
ATOM 1985 C C . ILE A 1 249 ? -7.165 5.398 5.840 1.00 98.25 249 ILE A C 1
ATOM 1987 O O . ILE A 1 249 ? -6.791 5.653 4.695 1.00 98.25 249 ILE A O 1
ATOM 1991 N N . LEU A 1 250 ? -6.404 5.634 6.904 1.00 97.75 250 LEU A N 1
ATOM 1992 C CA . LEU A 1 250 ? -5.008 6.047 6.851 1.00 97.75 250 LEU A CA 1
ATOM 1993 C C . LEU A 1 250 ? -4.128 4.857 7.226 1.00 97.75 250 LEU A C 1
ATOM 1995 O O . LEU A 1 250 ? -4.251 4.328 8.332 1.00 97.75 250 LEU A O 1
ATOM 1999 N N . THR A 1 251 ? -3.235 4.450 6.328 1.00 97.50 251 THR A N 1
ATOM 2000 C CA . THR A 1 251 ? -2.232 3.413 6.614 1.00 97.50 251 THR A CA 1
ATOM 2001 C C . THR A 1 251 ? -0.846 4.024 6.744 1.00 97.50 251 THR A C 1
ATOM 2003 O O . THR A 1 251 ? -0.575 5.089 6.181 1.00 97.50 251 THR A O 1
ATOM 2006 N N . GLU A 1 252 ? 0.065 3.343 7.437 1.00 94.19 252 GLU A N 1
ATOM 2007 C CA . GLU A 1 252 ? 1.415 3.864 7.630 1.00 94.19 252 GLU A CA 1
ATOM 2008 C C . GLU A 1 252 ? 2.198 3.926 6.308 1.00 94.19 252 GLU A C 1
ATOM 2010 O O . GLU A 1 252 ? 2.725 4.988 5.956 1.00 94.19 252 GLU A O 1
ATOM 2015 N N . ALA A 1 253 ? 2.241 2.838 5.531 1.00 94.69 253 ALA A N 1
ATOM 2016 C CA . ALA A 1 253 ? 3.021 2.782 4.299 1.00 94.69 253 ALA A CA 1
ATOM 2017 C C . ALA A 1 253 ? 2.180 2.617 3.021 1.00 94.69 253 ALA A C 1
ATOM 2019 O O . ALA A 1 253 ? 1.033 2.169 3.013 1.00 94.69 253 ALA A O 1
ATOM 2020 N N . ILE A 1 254 ? 2.816 2.927 1.883 1.00 96.69 254 ILE A N 1
ATOM 2021 C CA . ILE A 1 254 ? 2.243 2.767 0.534 1.00 96.69 254 ILE A CA 1
ATOM 2022 C C . ILE A 1 254 ? 1.857 1.311 0.252 1.00 96.69 254 ILE A C 1
ATOM 2024 O O . ILE A 1 254 ? 0.881 1.059 -0.448 1.00 96.69 254 ILE A O 1
ATOM 2028 N N . ILE A 1 255 ? 2.624 0.350 0.773 1.00 96.44 255 ILE A N 1
ATOM 2029 C CA . ILE A 1 255 ? 2.351 -1.077 0.566 1.00 96.44 255 ILE A CA 1
ATOM 2030 C C . ILE A 1 255 ? 1.105 -1.513 1.340 1.00 96.44 255 ILE A C 1
ATOM 2032 O O . ILE A 1 255 ? 0.322 -2.289 0.801 1.00 96.44 255 ILE A O 1
ATOM 2036 N N . ASP A 1 256 ? 0.865 -0.968 2.527 1.00 97.19 256 ASP A N 1
ATOM 2037 C CA . ASP A 1 256 ? -0.345 -1.241 3.310 1.00 97.19 256 ASP A CA 1
ATOM 2038 C C . ASP A 1 256 ? -1.573 -0.685 2.600 1.00 97.19 256 ASP A C 1
ATOM 2040 O O . ASP A 1 256 ? -2.539 -1.407 2.356 1.00 97.19 256 ASP A O 1
ATOM 2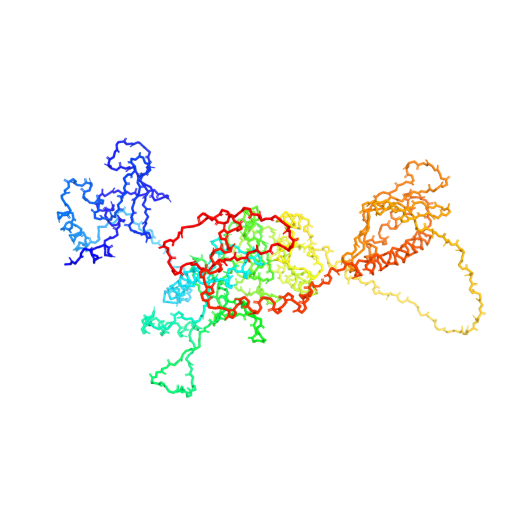044 N N . THR A 1 257 ? -1.484 0.563 2.128 1.00 97.81 257 THR A N 1
ATOM 2045 C CA . THR A 1 257 ? -2.518 1.167 1.281 1.00 97.81 257 THR A CA 1
ATOM 2046 C C . THR A 1 257 ? -2.771 0.303 0.042 1.00 97.81 257 THR A C 1
ATOM 2048 O O . THR A 1 257 ? -3.913 -0.013 -0.279 1.00 97.81 257 THR A O 1
ATOM 2051 N N . ALA A 1 258 ? -1.710 -0.127 -0.650 1.00 97.50 258 ALA A N 1
ATOM 2052 C CA . ALA A 1 258 ? -1.814 -0.995 -1.821 1.00 97.50 258 ALA A CA 1
ATOM 2053 C C . ALA A 1 258 ? -2.444 -2.357 -1.490 1.00 97.50 258 ALA A C 1
ATOM 2055 O O . ALA A 1 258 ? -3.160 -2.924 -2.308 1.00 97.50 258 ALA A O 1
ATOM 2056 N N . THR A 1 259 ? -2.204 -2.877 -0.291 1.00 97.00 259 THR A N 1
ATOM 2057 C CA . THR A 1 259 ? -2.791 -4.129 0.186 1.00 97.00 259 THR A CA 1
ATOM 2058 C C . THR A 1 259 ? -4.303 -3.985 0.339 1.00 97.00 259 THR A C 1
ATOM 2060 O O . THR A 1 259 ? -5.045 -4.775 -0.240 1.00 97.00 259 THR A O 1
ATOM 2063 N N . LEU A 1 260 ? -4.767 -2.931 1.018 1.00 97.25 260 LEU A N 1
ATOM 2064 C CA . LEU A 1 260 ? -6.199 -2.678 1.220 1.00 97.25 260 LEU A CA 1
ATOM 2065 C C . LEU A 1 260 ? -6.943 -2.370 -0.085 1.00 97.25 260 LEU A C 1
ATOM 2067 O O . LEU A 1 260 ? -8.065 -2.834 -0.273 1.00 97.25 260 LEU A O 1
ATOM 2071 N N . LEU A 1 261 ? -6.315 -1.643 -1.015 1.00 96.44 261 LEU A N 1
ATOM 2072 C CA . LEU A 1 261 ? -6.919 -1.290 -2.309 1.00 96.44 261 LEU A CA 1
ATOM 2073 C C . LEU A 1 261 ? -7.273 -2.503 -3.177 1.00 96.44 261 LEU A C 1
ATOM 2075 O O . LEU A 1 261 ? -8.126 -2.399 -4.056 1.00 96.44 261 LEU A O 1
ATOM 2079 N N . GLN A 1 262 ? -6.619 -3.644 -2.953 1.00 94.06 262 GLN A N 1
ATOM 2080 C CA . GLN A 1 262 ? -6.909 -4.877 -3.683 1.00 94.06 262 GLN A CA 1
A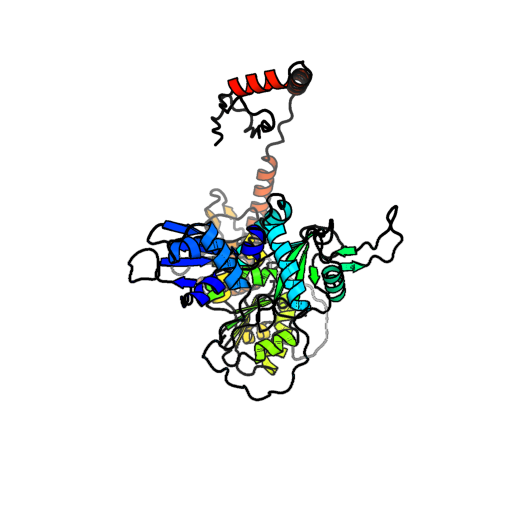TOM 2081 C C . GLN A 1 262 ? -8.169 -5.589 -3.196 1.00 94.06 262 GLN A C 1
ATOM 2083 O O . GLN A 1 262 ? -8.645 -6.477 -3.898 1.00 94.06 262 GLN A O 1
ATOM 2088 N N . ILE A 1 263 ? -8.692 -5.230 -2.020 1.00 94.38 263 ILE A N 1
ATOM 2089 C CA . ILE A 1 263 ? -9.842 -5.886 -1.399 1.00 94.38 263 ILE A CA 1
ATOM 2090 C C . ILE A 1 263 ? -11.102 -5.115 -1.811 1.00 94.38 263 ILE A C 1
ATOM 2092 O O . ILE A 1 263 ? -11.313 -3.998 -1.327 1.00 94.38 263 ILE A O 1
ATOM 2096 N N . PRO A 1 264 ? -11.938 -5.657 -2.719 1.00 92.19 264 PRO A N 1
ATOM 2097 C CA . PRO A 1 264 ? -13.045 -4.910 -3.316 1.00 92.19 264 PRO A CA 1
ATOM 2098 C C . PRO A 1 264 ? -14.080 -4.414 -2.305 1.00 92.19 264 PRO A C 1
ATOM 2100 O O . PRO A 1 264 ? -14.701 -3.378 -2.528 1.00 92.19 264 PRO A O 1
ATOM 2103 N N . GLU A 1 265 ? -14.287 -5.155 -1.220 1.00 92.69 265 GLU A N 1
ATOM 2104 C CA . GLU A 1 265 ? -15.182 -4.802 -0.122 1.00 92.69 265 GLU A CA 1
ATOM 2105 C C . GLU A 1 265 ? -14.693 -3.535 0.587 1.00 92.69 265 GLU A C 1
ATOM 2107 O O . GLU A 1 265 ? -15.470 -2.601 0.778 1.00 92.69 265 GLU A O 1
ATOM 2112 N N . ILE A 1 266 ? -13.389 -3.457 0.876 1.00 93.81 266 ILE A N 1
ATOM 2113 C CA . ILE A 1 266 ? -12.775 -2.293 1.524 1.00 93.81 266 ILE A CA 1
ATOM 2114 C C . ILE A 1 266 ? -12.757 -1.109 0.554 1.00 93.81 266 ILE A C 1
ATOM 2116 O O . ILE A 1 266 ? -13.255 -0.039 0.884 1.00 93.81 266 ILE A O 1
ATOM 2120 N N . ALA A 1 267 ? -12.265 -1.302 -0.672 1.00 92.12 267 ALA A N 1
ATOM 2121 C CA . ALA A 1 267 ? -12.149 -0.232 -1.666 1.00 92.12 267 ALA A CA 1
ATOM 2122 C C . ALA A 1 267 ? -13.504 0.347 -2.128 1.00 92.12 267 ALA A C 1
ATOM 2124 O O . ALA A 1 267 ? -13.547 1.401 -2.762 1.00 92.12 267 ALA A O 1
ATOM 2125 N N . ARG A 1 268 ? -14.620 -0.345 -1.855 1.00 91.56 268 ARG A N 1
ATOM 2126 C CA . ARG A 1 268 ? -15.977 0.146 -2.139 1.00 91.56 268 ARG A CA 1
ATOM 2127 C C . ARG A 1 268 ? -16.514 1.054 -1.038 1.00 91.56 268 ARG A C 1
ATOM 2129 O O . ARG A 1 268 ? -17.273 1.971 -1.343 1.00 91.56 268 ARG A O 1
ATOM 2136 N N . GLU A 1 269 ? -16.191 0.756 0.214 1.00 93.06 269 GLU A N 1
ATOM 2137 C CA . GLU A 1 269 ? -16.734 1.465 1.375 1.00 93.06 269 GLU A CA 1
ATOM 2138 C C . GLU A 1 269 ? -15.804 2.574 1.882 1.00 93.06 269 GLU A C 1
ATOM 2140 O O . GLU A 1 269 ? -16.278 3.573 2.427 1.00 93.06 269 GLU A O 1
ATOM 2145 N N . TYR A 1 270 ? -14.499 2.426 1.666 1.00 96.25 270 TYR A N 1
ATOM 2146 C CA . TYR A 1 270 ? -13.473 3.296 2.218 1.00 96.25 270 TYR A CA 1
ATOM 2147 C C . TYR A 1 270 ? -12.591 3.871 1.112 1.00 96.25 270 TYR A C 1
ATOM 2149 O O . TYR A 1 270 ? -12.085 3.141 0.258 1.00 96.25 270 TYR A O 1
ATOM 2157 N N . GLU A 1 271 ? -12.333 5.176 1.174 1.00 97.06 271 GLU A N 1
ATOM 2158 C CA . GLU A 1 271 ? -11.129 5.718 0.541 1.00 97.06 271 GLU A CA 1
ATOM 2159 C C . GLU A 1 271 ? -9.929 5.416 1.443 1.00 97.06 271 GLU A C 1
ATOM 2161 O O . GLU A 1 271 ? -10.062 5.346 2.667 1.00 97.06 271 GLU A O 1
ATOM 2166 N N . ILE A 1 272 ? -8.750 5.226 0.853 1.00 97.88 272 ILE A N 1
ATOM 2167 C CA . ILE A 1 272 ? -7.545 4.815 1.582 1.00 97.88 272 ILE A CA 1
ATOM 2168 C C . ILE A 1 272 ? -6.393 5.728 1.171 1.00 97.88 272 ILE A C 1
ATOM 2170 O O . ILE A 1 272 ? -6.198 5.957 -0.021 1.00 97.88 272 ILE A O 1
ATOM 2174 N N . LEU A 1 273 ? -5.616 6.228 2.132 1.00 97.62 273 LEU A N 1
ATOM 2175 C CA . LEU A 1 273 ? -4.425 7.043 1.887 1.00 97.62 273 LEU A CA 1
ATOM 2176 C C . LEU A 1 273 ? -3.224 6.540 2.692 1.00 97.62 273 LEU A C 1
ATOM 2178 O O . LEU A 1 273 ? -3.357 6.097 3.831 1.00 97.62 273 LEU A O 1
ATOM 2182 N N . SER A 1 274 ? -2.036 6.683 2.106 1.00 96.62 274 SER A N 1
ATOM 2183 C CA . SER A 1 274 ? -0.765 6.383 2.774 1.00 96.62 274 SER A CA 1
ATOM 2184 C C . SER A 1 274 ? -0.227 7.606 3.512 1.00 96.62 274 SER A C 1
ATOM 2186 O O . SER A 1 274 ? -0.026 8.656 2.899 1.00 96.62 274 SER A O 1
ATOM 2188 N N . CYS A 1 275 ? 0.146 7.432 4.779 1.00 92.94 275 CYS A N 1
ATOM 2189 C CA . CYS A 1 275 ? 0.866 8.420 5.580 1.00 92.94 275 CYS A CA 1
ATOM 2190 C C . CYS A 1 275 ? 2.381 8.410 5.347 1.00 92.94 275 CYS A C 1
ATOM 2192 O O . CYS A 1 275 ? 3.054 9.300 5.832 1.00 92.94 275 CYS A O 1
ATOM 2194 N N . TYR A 1 276 ? 2.949 7.494 4.558 1.00 91.50 276 TYR A N 1
ATOM 2195 C CA . TYR A 1 276 ? 4.379 7.494 4.203 1.00 91.50 276 TYR A CA 1
ATOM 2196 C C . TYR A 1 276 ? 5.345 7.387 5.405 1.00 91.50 276 TYR A C 1
ATOM 2198 O O . TYR A 1 276 ? 6.448 7.942 5.364 1.00 91.50 276 TYR A O 1
ATOM 2206 N N . GLY A 1 277 ? 4.936 6.656 6.441 1.00 87.56 277 GLY A N 1
ATOM 2207 C CA . GLY A 1 277 ? 5.638 6.450 7.708 1.00 87.56 277 GLY A CA 1
ATOM 2208 C C . GLY A 1 277 ? 5.011 7.214 8.879 1.00 87.56 277 GLY A C 1
ATOM 2209 O O . GLY A 1 277 ? 4.180 8.104 8.690 1.00 87.56 277 GLY A O 1
ATOM 2210 N N . THR A 1 278 ? 5.490 6.931 10.091 1.00 79.06 278 THR A N 1
ATOM 2211 C CA . THR A 1 278 ? 5.029 7.511 11.375 1.00 79.06 278 THR A CA 1
ATOM 2212 C C . THR A 1 278 ? 5.045 9.042 11.495 1.00 79.06 278 THR A C 1
ATOM 2214 O O . THR A 1 278 ? 4.478 9.605 12.430 1.00 79.06 278 THR A O 1
ATOM 2217 N N . ASN A 1 279 ? 5.701 9.751 10.572 1.00 83.62 279 ASN A N 1
ATOM 2218 C CA . ASN A 1 279 ? 5.776 11.216 10.553 1.00 83.62 279 ASN A CA 1
ATOM 2219 C C . ASN A 1 279 ? 5.235 11.852 9.266 1.00 83.62 279 ASN A C 1
ATOM 2221 O O . ASN A 1 279 ? 5.397 13.057 9.082 1.00 83.62 279 ASN A O 1
ATOM 2225 N N . GLY A 1 280 ? 4.612 11.087 8.370 1.00 84.12 280 GLY A N 1
ATOM 2226 C CA . GLY A 1 280 ? 4.281 11.576 7.035 1.00 84.12 280 GLY A CA 1
ATOM 2227 C C . GLY A 1 280 ? 2.823 11.994 6.801 1.00 84.12 280 GLY A C 1
ATOM 2228 O O . GLY A 1 280 ? 2.451 12.170 5.640 1.00 84.12 280 GLY A O 1
ATOM 2229 N N . LEU A 1 281 ? 2.023 12.245 7.848 1.00 86.88 281 LEU A N 1
ATOM 2230 C CA . LEU A 1 281 ? 0.810 13.073 7.742 1.00 86.88 281 LEU A CA 1
ATOM 2231 C C . LEU A 1 281 ? 1.199 14.518 7.371 1.00 86.88 281 LEU A C 1
ATOM 2233 O O . LEU A 1 281 ? 1.354 15.394 8.222 1.00 86.88 281 LEU A O 1
ATOM 2237 N N . THR A 1 282 ? 1.435 14.751 6.082 1.00 89.81 282 THR A N 1
ATOM 2238 C CA . THR A 1 282 ? 1.880 16.038 5.542 1.00 89.81 282 THR A CA 1
ATOM 2239 C C . THR A 1 282 ? 0.757 17.067 5.497 1.00 89.81 282 THR A C 1
ATOM 2241 O O . THR A 1 282 ? -0.423 16.723 5.499 1.00 89.81 282 THR A O 1
ATOM 2244 N N . GLU A 1 283 ? 1.120 18.343 5.356 1.00 90.38 283 GLU A N 1
ATOM 2245 C CA . GLU A 1 283 ? 0.151 19.422 5.113 1.00 90.38 283 GLU A CA 1
ATOM 2246 C C . GLU A 1 283 ? -0.713 19.167 3.868 1.00 90.38 283 GLU A C 1
ATOM 2248 O O . GLU A 1 283 ? -1.897 19.480 3.864 1.00 90.38 283 GLU A O 1
ATOM 2253 N N . GLU A 1 284 ? -0.154 18.529 2.834 1.00 93.25 284 GLU A N 1
ATOM 2254 C CA . GLU A 1 284 ? -0.896 18.127 1.632 1.00 93.25 284 GLU A CA 1
ATOM 2255 C C . GLU A 1 284 ? -1.989 17.088 1.942 1.00 93.25 284 GLU A C 1
ATOM 2257 O O . GLU A 1 284 ? -3.111 17.217 1.452 1.00 93.25 284 GLU A O 1
ATOM 2262 N N . LEU A 1 285 ? -1.696 16.095 2.795 1.00 93.56 285 LEU A N 1
ATOM 2263 C CA . LEU A 1 285 ? -2.690 15.123 3.265 1.00 93.56 285 LEU A CA 1
ATOM 2264 C C . LEU A 1 285 ? -3.770 15.806 4.106 1.00 93.56 285 LEU A C 1
ATOM 2266 O O . LEU A 1 285 ? -4.954 15.585 3.873 1.00 93.56 285 LEU A O 1
ATOM 2270 N N . LYS A 1 286 ? -3.383 16.676 5.044 1.00 92.69 286 LYS A N 1
ATOM 2271 C CA . LYS A 1 286 ? -4.332 17.408 5.900 1.00 92.69 286 LYS A CA 1
ATOM 2272 C C . LYS A 1 286 ? -5.242 18.319 5.084 1.00 92.69 286 LYS A C 1
ATOM 2274 O O . LYS A 1 286 ? -6.448 18.348 5.316 1.00 92.69 286 LYS A O 1
ATOM 2279 N N . ALA A 1 287 ? -4.692 19.017 4.091 1.00 92.88 287 ALA A N 1
ATOM 2280 C CA . ALA A 1 287 ? -5.467 19.832 3.164 1.00 92.88 287 ALA A CA 1
ATOM 2281 C C . ALA A 1 287 ? -6.467 18.981 2.366 1.00 92.88 287 ALA A C 1
ATOM 2283 O O . ALA A 1 287 ? -7.631 19.358 2.255 1.00 92.88 287 ALA A O 1
ATOM 2284 N N . ALA A 1 288 ? -6.051 17.806 1.882 1.00 94.12 288 ALA A N 1
ATOM 2285 C CA . ALA A 1 288 ? -6.949 16.884 1.190 1.00 94.12 288 ALA A CA 1
ATOM 2286 C C . ALA A 1 288 ? -8.076 16.368 2.101 1.00 94.12 288 ALA A C 1
ATOM 2288 O O . ALA A 1 288 ? -9.227 16.338 1.677 1.00 94.12 288 ALA A O 1
ATOM 2289 N N . ILE A 1 289 ? -7.767 16.022 3.355 1.00 94.12 289 ILE A N 1
ATOM 2290 C CA . ILE A 1 289 ? -8.760 15.604 4.358 1.00 94.12 289 ILE A CA 1
ATOM 2291 C C . ILE A 1 289 ? -9.741 16.747 4.651 1.00 94.12 289 ILE A C 1
ATOM 2293 O O . ILE A 1 289 ? -10.945 16.525 4.720 1.00 94.12 289 ILE A O 1
ATOM 2297 N N . LYS A 1 290 ? -9.253 17.987 4.745 1.00 92.12 290 LYS A N 1
ATOM 2298 C CA . LYS A 1 290 ? -10.079 19.174 5.006 1.00 92.12 290 LYS A CA 1
ATOM 2299 C C . LYS A 1 290 ? -11.101 19.477 3.916 1.00 92.12 290 LYS A C 1
ATOM 2301 O O . LYS A 1 290 ? -12.139 20.071 4.198 1.00 92.12 290 LYS A O 1
ATOM 2306 N N . GLU A 1 291 ? -10.831 19.074 2.682 1.00 92.31 291 GLU A N 1
ATOM 2307 C CA . GLU A 1 291 ? -11.772 19.227 1.571 1.00 92.31 291 GLU A CA 1
ATOM 2308 C C . GLU A 1 291 ? -12.936 18.221 1.627 1.00 92.31 291 GLU A C 1
ATOM 2310 O O . GLU A 1 291 ? -13.940 18.405 0.934 1.00 92.31 291 GLU A O 1
ATOM 2315 N N . LEU A 1 292 ? -12.852 17.191 2.479 1.00 93.81 292 LEU A N 1
ATOM 2316 C CA . LEU A 1 292 ? -13.885 16.170 2.651 1.00 93.81 292 LEU A CA 1
ATOM 2317 C C . LEU A 1 292 ? -15.008 16.659 3.575 1.00 93.81 292 LEU A C 1
ATOM 2319 O O . LEU A 1 292 ? -15.094 16.306 4.747 1.00 93.81 292 LEU A O 1
ATOM 2323 N N . GLN A 1 293 ? -15.923 17.455 3.024 1.00 90.62 293 GLN A N 1
ATOM 2324 C CA . GLN A 1 293 ? -17.032 18.059 3.781 1.00 90.62 293 GLN A CA 1
ATOM 2325 C C . GLN A 1 293 ? -18.020 17.048 4.383 1.00 90.62 293 GLN A C 1
ATOM 2327 O O . GLN A 1 293 ? -18.792 17.402 5.270 1.00 90.62 293 GLN A O 1
ATOM 2332 N N . ARG A 1 294 ? -18.040 15.815 3.868 1.00 92.69 294 ARG A N 1
ATOM 2333 C CA . ARG A 1 294 ? -18.920 14.730 4.326 1.00 92.69 294 ARG A CA 1
ATOM 2334 C C . ARG A 1 294 ? -18.188 13.683 5.156 1.00 92.69 294 ARG A C 1
ATOM 2336 O O . ARG A 1 294 ? -18.755 12.627 5.403 1.00 92.69 294 ARG A O 1
ATOM 2343 N N . LEU A 1 295 ? -16.941 13.945 5.537 1.00 95.94 295 LEU A N 1
ATOM 2344 C CA . LEU A 1 295 ? -16.156 12.994 6.302 1.00 95.94 295 LEU A CA 1
ATOM 2345 C C . LEU A 1 295 ? -16.777 12.802 7.686 1.00 95.94 295 LEU A C 1
ATOM 2347 O O . LEU A 1 295 ? -16.934 13.752 8.447 1.00 95.94 295 LEU A O 1
ATOM 2351 N N . GLU A 1 296 ? -17.118 11.560 7.997 1.00 94.94 296 GLU A N 1
ATOM 2352 C CA . GLU A 1 296 ? -17.706 11.148 9.269 1.00 94.94 296 GLU A CA 1
ATOM 2353 C C . GLU A 1 296 ? -16.672 10.421 10.133 1.00 94.94 296 GLU A C 1
ATOM 2355 O O . GLU A 1 296 ? -16.682 10.567 11.354 1.00 94.94 296 GLU A O 1
ATOM 2360 N N . GLU A 1 297 ? -15.766 9.651 9.518 1.00 95.62 297 GLU A N 1
ATOM 2361 C CA . GLU A 1 297 ? -14.810 8.805 10.237 1.00 95.62 297 GLU A CA 1
ATOM 2362 C C . GLU A 1 297 ? -13.433 8.749 9.557 1.00 95.62 297 GLU A C 1
ATOM 2364 O O . GLU A 1 297 ? -13.326 8.525 8.348 1.00 95.62 297 GLU A O 1
ATOM 2369 N N . ILE A 1 298 ? -12.375 8.892 10.360 1.00 96.69 298 ILE A N 1
ATOM 2370 C CA . ILE A 1 298 ? -10.992 8.561 9.997 1.00 96.69 298 ILE A CA 1
ATOM 2371 C C . ILE A 1 298 ? -10.577 7.323 10.793 1.00 96.69 298 ILE A C 1
ATOM 2373 O O . ILE A 1 298 ? -10.731 7.261 12.017 1.00 96.69 298 ILE A O 1
ATOM 2377 N N . ILE A 1 299 ? -10.053 6.334 10.080 1.00 97.44 299 ILE A N 1
ATOM 2378 C CA . ILE A 1 299 ? -9.654 5.032 10.603 1.00 97.44 299 ILE A CA 1
ATOM 2379 C C . ILE A 1 299 ? -8.146 4.896 10.427 1.00 97.44 299 ILE A C 1
ATOM 2381 O O . ILE A 1 299 ? -7.653 4.894 9.302 1.00 97.44 299 ILE A O 1
ATOM 2385 N N . PHE A 1 300 ? -7.404 4.756 11.518 1.00 96.88 300 PHE A N 1
ATOM 2386 C CA . PHE A 1 300 ? -5.982 4.442 11.462 1.00 96.88 300 PHE A CA 1
ATOM 2387 C C . PHE A 1 300 ? -5.780 2.931 11.381 1.00 96.88 300 PHE A C 1
ATOM 2389 O O . PHE A 1 300 ? -6.266 2.196 12.238 1.00 96.88 300 PHE A O 1
ATOM 2396 N N . PHE A 1 301 ? -5.043 2.473 10.375 1.00 96.56 301 PHE A N 1
ATOM 2397 C CA . PHE A 1 301 ? -4.599 1.086 10.250 1.00 96.56 301 PHE A CA 1
ATOM 2398 C C . PHE A 1 301 ? -3.073 1.077 10.102 1.00 96.56 301 PHE A C 1
ATOM 2400 O O . PHE A 1 301 ? -2.534 0.942 9.003 1.00 96.56 301 PHE A O 1
ATOM 2407 N N . PHE A 1 302 ? -2.397 1.361 11.216 1.00 95.31 302 PHE A N 1
ATOM 2408 C CA . PHE A 1 302 ? -0.937 1.441 11.303 1.00 95.31 302 PHE A CA 1
ATOM 2409 C C . PHE A 1 302 ? -0.375 0.132 11.860 1.00 95.31 302 PHE A C 1
ATOM 2411 O O . PHE A 1 302 ? -1.129 -0.724 12.332 1.00 95.31 302 PHE A O 1
ATOM 2418 N N . ASP A 1 303 ? 0.942 0.001 11.800 1.00 93.50 303 ASP A N 1
ATOM 2419 C CA . ASP A 1 303 ? 1.682 -1.165 12.262 1.00 93.50 303 ASP A CA 1
ATOM 2420 C C . ASP A 1 303 ? 1.433 -1.401 13.762 1.00 93.50 303 ASP A C 1
ATOM 2422 O O . ASP A 1 303 ? 1.270 -0.463 14.550 1.00 93.50 303 ASP A O 1
ATOM 2426 N N . GLY A 1 304 ? 1.395 -2.671 14.169 1.00 90.12 304 GLY A N 1
ATOM 2427 C CA . GLY A 1 304 ? 1.154 -3.083 15.555 1.00 90.12 304 GLY A CA 1
ATOM 2428 C C . GLY A 1 304 ? 2.334 -2.849 16.501 1.00 90.12 304 GLY A C 1
ATOM 2429 O O . GLY A 1 304 ? 2.347 -3.396 17.602 1.00 90.12 304 GLY A O 1
ATOM 2430 N N . ASP A 1 305 ? 3.328 -2.061 16.091 1.00 90.06 305 ASP A N 1
ATOM 2431 C CA . ASP A 1 305 ? 4.517 -1.754 16.874 1.00 90.06 305 ASP A CA 1
ATOM 2432 C C . ASP A 1 305 ? 4.343 -0.474 17.717 1.00 90.06 305 ASP A C 1
ATOM 2434 O O . ASP A 1 305 ? 3.330 0.237 17.679 1.00 90.06 305 ASP A O 1
ATOM 2438 N N . LYS A 1 306 ? 5.355 -0.162 18.532 1.00 88.56 306 LYS A N 1
ATOM 2439 C CA . LYS A 1 306 ? 5.346 1.053 19.355 1.00 88.56 306 LYS A CA 1
ATOM 2440 C C . LYS A 1 306 ? 5.301 2.331 18.507 1.00 88.56 306 LYS A C 1
ATOM 2442 O O . LYS A 1 306 ? 4.664 3.301 18.909 1.00 88.56 306 LYS A O 1
ATOM 2447 N N . ALA A 1 307 ? 5.983 2.347 17.365 1.00 87.75 307 ALA A N 1
ATOM 2448 C CA . ALA A 1 307 ? 6.117 3.540 16.543 1.00 87.75 307 ALA A CA 1
ATOM 2449 C C . ALA A 1 307 ? 4.783 3.908 15.867 1.00 87.75 307 ALA A C 1
ATOM 2451 O O . ALA A 1 307 ? 4.410 5.084 15.865 1.00 87.75 307 ALA A O 1
ATOM 2452 N N . GLY A 1 308 ? 4.039 2.914 15.379 1.00 89.56 308 GLY A N 1
ATOM 2453 C CA . GLY A 1 308 ? 2.690 3.053 14.841 1.00 89.56 308 GLY A CA 1
ATOM 2454 C C . GLY A 1 308 ? 1.704 3.542 15.901 1.00 89.56 308 GLY A C 1
ATOM 2455 O O . GLY A 1 308 ? 1.003 4.534 15.685 1.00 89.56 308 GLY A O 1
ATOM 2456 N N . LYS A 1 309 ? 1.714 2.934 17.097 1.00 89.44 309 LYS A N 1
ATOM 2457 C CA . LYS A 1 309 ? 0.883 3.364 18.243 1.00 89.44 309 LYS A CA 1
ATOM 2458 C C . LYS A 1 309 ? 1.169 4.818 18.656 1.00 89.44 309 LYS A C 1
ATOM 2460 O O . LYS A 1 309 ? 0.237 5.609 18.828 1.00 89.44 309 LYS A O 1
ATOM 2465 N N . ASP A 1 310 ? 2.444 5.195 18.763 1.00 89.31 310 ASP A N 1
ATOM 2466 C CA . ASP A 1 310 ? 2.863 6.563 19.099 1.00 89.31 310 ASP A CA 1
ATOM 2467 C C . ASP A 1 310 ? 2.441 7.571 18.008 1.00 89.31 310 ASP A C 1
ATOM 2469 O O . ASP A 1 310 ? 2.006 8.688 18.316 1.00 89.31 310 ASP A O 1
ATOM 2473 N N . ALA A 1 311 ? 2.515 7.180 16.731 1.00 89.62 311 ALA A N 1
ATOM 2474 C CA . ALA A 1 311 ? 2.083 8.009 15.607 1.00 89.62 311 ALA A CA 1
ATOM 2475 C C . ALA A 1 311 ? 0.567 8.247 15.604 1.00 89.62 311 ALA A C 1
ATOM 2477 O O . ALA A 1 311 ? 0.133 9.385 15.410 1.00 89.62 311 ALA A O 1
ATOM 2478 N N . ILE A 1 312 ? -0.237 7.214 15.882 1.00 91.88 312 ILE A N 1
ATOM 2479 C CA . ILE A 1 312 ? -1.694 7.346 16.020 1.00 91.88 312 ILE A CA 1
ATOM 2480 C C . ILE A 1 312 ? -2.033 8.366 17.108 1.00 91.88 312 ILE A C 1
ATOM 2482 O O . ILE A 1 312 ? -2.821 9.278 16.862 1.00 91.88 312 ILE A O 1
ATOM 2486 N N . LYS A 1 313 ? -1.403 8.265 18.286 1.00 89.31 313 LYS A N 1
ATOM 2487 C CA . LYS A 1 313 ? -1.636 9.200 19.398 1.00 89.31 313 LYS A CA 1
ATOM 2488 C C . LYS A 1 313 ? -1.306 10.642 19.007 1.00 89.31 313 LYS A C 1
ATOM 2490 O O . LYS A 1 313 ? -2.097 11.548 19.243 1.00 89.31 313 LYS A O 1
ATOM 2495 N N . LYS A 1 314 ? -0.165 10.851 18.345 1.00 89.69 314 LYS A N 1
ATOM 2496 C CA . LYS A 1 314 ? 0.238 12.167 17.831 1.00 89.69 314 LYS A CA 1
ATOM 2497 C C . LYS A 1 314 ? -0.787 12.740 16.843 1.00 89.69 314 LYS A C 1
ATOM 2499 O O . LYS A 1 314 ? -1.112 13.923 16.912 1.00 89.69 314 LYS A O 1
ATOM 2504 N N . TYR A 1 315 ? -1.273 11.925 15.909 1.00 90.06 315 TYR A N 1
ATOM 2505 C CA . TYR A 1 315 ? -2.222 12.370 14.885 1.00 90.06 315 TYR A CA 1
ATOM 2506 C C . TYR A 1 315 ? -3.639 12.542 15.408 1.00 90.06 315 TYR A C 1
ATOM 2508 O O . TYR A 1 315 ? -4.366 13.384 14.891 1.00 90.06 315 TYR A O 1
ATOM 2516 N N . GLN A 1 316 ? -4.023 11.796 16.440 1.00 88.12 316 GLN A N 1
ATOM 2517 C CA . GLN A 1 316 ? -5.288 11.986 17.131 1.00 88.12 316 GLN A CA 1
ATOM 2518 C C . GLN A 1 316 ? -5.415 13.423 17.642 1.00 88.12 316 GLN A C 1
ATOM 2520 O O . GLN A 1 316 ? -6.380 14.101 17.290 1.00 88.12 316 GLN A O 1
ATOM 2525 N N . ASP A 1 317 ? -4.431 13.905 18.403 1.00 84.38 317 ASP A N 1
ATOM 2526 C CA . ASP A 1 317 ? -4.449 15.266 18.952 1.00 84.38 317 ASP A CA 1
ATOM 2527 C C . ASP A 1 317 ? -4.510 16.316 17.833 1.00 84.38 317 ASP A C 1
ATOM 2529 O O . ASP A 1 317 ? -5.284 17.275 17.885 1.00 84.38 317 ASP A O 1
ATOM 2533 N N . GLU A 1 318 ? -3.730 16.101 16.772 1.00 86.50 318 GLU A N 1
ATOM 2534 C CA . GLU A 1 318 ? -3.661 17.029 15.652 1.00 86.50 318 GLU A CA 1
ATOM 2535 C C . GLU A 1 318 ? -4.972 17.103 14.848 1.00 86.50 318 GLU A C 1
ATOM 2537 O O . GLU A 1 318 ? -5.450 18.192 14.516 1.00 86.50 318 GLU A O 1
ATOM 2542 N N . LEU A 1 319 ? -5.573 15.950 14.546 1.00 87.38 319 LEU A N 1
ATOM 2543 C CA . LEU A 1 319 ? -6.786 15.862 13.736 1.00 87.38 319 LEU A CA 1
ATOM 2544 C C . LEU A 1 319 ? -8.037 16.253 14.524 1.00 87.38 319 LEU A C 1
ATOM 2546 O O . LEU A 1 319 ? -8.929 16.859 13.937 1.00 87.38 319 LEU A O 1
ATOM 2550 N N . LEU A 1 320 ? -8.103 15.990 15.835 1.00 84.88 320 LEU A N 1
ATOM 2551 C CA . LEU A 1 320 ? -9.210 16.461 16.679 1.00 84.88 320 LEU A CA 1
ATOM 2552 C C . LEU A 1 320 ? -9.308 17.989 16.682 1.00 84.88 320 LEU A C 1
ATOM 2554 O O . LEU A 1 320 ? -10.407 18.539 16.625 1.00 84.88 320 LEU A O 1
ATOM 2558 N N . HIS A 1 321 ? -8.164 18.677 16.715 1.00 82.94 321 HIS A N 1
ATOM 2559 C CA . HIS A 1 321 ? -8.122 20.138 16.658 1.00 82.94 321 HIS A CA 1
ATOM 2560 C C . HIS A 1 321 ? -8.556 20.679 15.289 1.00 82.94 321 HIS A C 1
ATOM 2562 O O . HIS A 1 321 ? -9.210 21.719 15.215 1.00 82.94 321 HIS A O 1
ATOM 2568 N N . GLN A 1 322 ? -8.189 19.996 14.203 1.00 82.06 322 GLN A N 1
ATOM 2569 C CA . GLN A 1 322 ? -8.484 20.448 12.840 1.00 82.06 322 GLN A CA 1
ATOM 2570 C C . GLN A 1 322 ? -9.899 20.084 12.370 1.00 82.06 322 GLN A C 1
ATOM 2572 O O . GLN A 1 322 ? -10.479 20.824 11.574 1.00 82.06 322 GLN A O 1
ATOM 2577 N N . PHE A 1 323 ? -10.461 18.979 12.867 1.00 84.19 323 PHE A N 1
ATOM 2578 C CA . PHE A 1 323 ? -11.718 18.393 12.395 1.00 84.19 323 PHE A CA 1
ATOM 2579 C C . PHE A 1 323 ? -12.679 18.085 13.556 1.00 84.19 323 PHE A C 1
ATOM 2581 O O . PHE A 1 323 ? -12.983 16.917 13.825 1.00 84.19 323 PHE A O 1
ATOM 2588 N N . PRO A 1 324 ? -13.194 19.116 14.256 1.00 76.06 324 PRO A N 1
ATOM 2589 C CA . PRO A 1 324 ? -14.125 18.919 15.360 1.00 76.06 324 PRO A CA 1
ATOM 2590 C C . PRO A 1 324 ? -15.426 18.289 14.839 1.00 76.06 324 PRO A C 1
ATOM 2592 O O . PRO A 1 324 ? -16.193 18.926 14.120 1.00 76.06 324 PRO A O 1
ATOM 2595 N N . GLY A 1 325 ? -15.666 17.024 15.191 1.00 81.62 325 GLY A N 1
ATOM 2596 C CA . GLY A 1 325 ? -16.865 16.266 14.806 1.00 81.62 325 GLY A CA 1
ATOM 2597 C C . GLY A 1 325 ? -16.601 15.018 13.959 1.00 81.62 325 GLY A C 1
ATOM 2598 O O . GLY A 1 325 ? -17.504 14.196 13.825 1.00 81.62 325 GLY A O 1
ATOM 2599 N N . VAL A 1 326 ? -15.382 14.833 13.443 1.00 90.62 326 VAL A N 1
ATOM 2600 C CA . VAL A 1 326 ? -14.997 13.593 12.753 1.00 90.62 326 VAL A CA 1
ATOM 2601 C C . VAL A 1 326 ? -14.629 12.529 13.785 1.00 90.62 326 VAL A C 1
ATOM 2603 O O . VAL A 1 326 ? -13.822 12.766 14.685 1.00 90.62 326 VAL A O 1
ATOM 2606 N N . LYS A 1 327 ? -15.210 11.334 13.660 1.00 92.75 327 LYS A N 1
ATOM 2607 C CA . LYS A 1 327 ? -14.897 10.199 14.529 1.00 92.75 327 LYS A CA 1
ATOM 2608 C C . LYS A 1 327 ? -13.506 9.667 14.194 1.00 92.75 327 LYS A C 1
ATOM 2610 O O . LYS A 1 327 ? -13.233 9.319 13.050 1.00 92.75 327 LYS A O 1
ATOM 2615 N N . LEU A 1 328 ? -12.643 9.551 15.198 1.00 93.94 328 LEU A N 1
ATOM 2616 C CA . LEU A 1 328 ? -11.336 8.915 15.048 1.00 93.94 328 LEU A CA 1
ATOM 2617 C C . LEU A 1 328 ? -11.376 7.504 15.643 1.00 93.94 328 LEU A C 1
ATOM 2619 O O . LEU A 1 328 ? -11.762 7.309 16.800 1.00 93.94 328 LEU A O 1
ATOM 2623 N N . THR A 1 329 ? -10.982 6.518 14.846 1.00 95.06 329 THR A N 1
ATOM 2624 C CA . THR A 1 329 ? -10.886 5.111 15.259 1.00 95.06 329 THR A CA 1
ATOM 2625 C C . THR A 1 329 ? -9.556 4.519 14.829 1.00 95.06 329 THR A C 1
ATOM 2627 O O . THR A 1 329 ? -8.947 5.005 13.880 1.00 95.06 329 THR A O 1
ATOM 2630 N N . ALA A 1 330 ? -9.110 3.470 15.508 1.00 94.31 330 ALA A N 1
ATOM 2631 C CA . ALA A 1 330 ? -7.913 2.731 15.147 1.00 94.31 330 ALA A CA 1
ATOM 2632 C C . ALA A 1 330 ? -8.212 1.233 15.080 1.00 94.31 330 ALA A C 1
ATOM 2634 O O . ALA A 1 330 ? -8.990 0.699 15.869 1.00 94.31 330 ALA A O 1
ATOM 2635 N N . VAL A 1 331 ? -7.605 0.562 14.112 1.00 93.94 331 VAL A N 1
ATOM 2636 C CA . VAL A 1 331 ? -7.575 -0.894 14.049 1.00 93.94 331 VAL A CA 1
ATOM 2637 C C . VAL A 1 331 ? -6.538 -1.392 15.050 1.00 93.94 331 VAL A C 1
ATOM 2639 O O . VAL A 1 331 ? -5.412 -0.898 15.078 1.00 93.94 331 VAL A O 1
ATOM 2642 N N . GLU A 1 332 ? -6.909 -2.375 15.868 1.00 88.62 332 GLU A N 1
ATOM 2643 C CA . GLU A 1 332 ? -5.966 -3.063 16.751 1.00 88.62 332 GLU A CA 1
ATOM 2644 C C . GLU A 1 332 ? -5.153 -4.074 15.937 1.00 88.62 332 GLU A C 1
ATOM 2646 O O . GLU A 1 332 ? -5.479 -5.261 15.856 1.00 88.62 332 GLU A O 1
ATOM 2651 N N . THR A 1 333 ? -4.111 -3.577 15.273 1.00 88.19 333 THR A N 1
ATOM 2652 C CA . THR A 1 333 ? -3.162 -4.413 14.536 1.00 88.19 333 THR A CA 1
ATOM 2653 C C . THR A 1 333 ? -2.384 -5.295 15.524 1.00 88.19 333 THR A C 1
ATOM 2655 O O . THR A 1 333 ? -1.888 -4.774 16.528 1.00 88.19 333 THR A O 1
ATOM 2658 N N . PRO A 1 334 ? -2.273 -6.619 15.291 1.00 86.38 334 PRO A N 1
ATOM 2659 C CA . PRO A 1 334 ? -1.487 -7.502 16.150 1.00 86.38 334 PRO A CA 1
ATOM 2660 C C . PRO A 1 334 ? -0.030 -7.045 16.289 1.00 86.38 334 PRO A C 1
ATOM 2662 O O . PRO A 1 334 ? 0.533 -6.501 15.343 1.00 86.38 334 PRO A O 1
ATOM 2665 N N . GLU A 1 335 ? 0.580 -7.299 17.451 1.00 83.94 335 GLU A N 1
ATOM 2666 C CA . GLU A 1 335 ? 1.964 -6.886 17.727 1.00 83.94 335 GLU A CA 1
ATOM 2667 C C . GLU A 1 335 ? 2.928 -7.390 16.644 1.00 83.94 335 GLU A C 1
ATOM 2669 O O . GLU A 1 335 ? 2.853 -8.560 16.253 1.00 83.94 335 GLU A O 1
ATOM 2674 N N . ASP A 1 336 ? 3.816 -6.498 16.198 1.00 84.50 336 ASP A N 1
ATOM 2675 C CA . ASP A 1 336 ? 4.824 -6.715 15.149 1.00 84.50 336 ASP A CA 1
ATOM 2676 C C . ASP A 1 336 ? 4.274 -7.104 13.759 1.00 84.50 336 ASP A C 1
ATOM 2678 O O . ASP A 1 336 ? 5.040 -7.504 12.880 1.00 84.50 336 ASP A O 1
ATOM 2682 N N . GLU A 1 337 ? 2.966 -6.963 13.530 1.00 90.81 337 GLU A N 1
ATOM 2683 C CA . GLU A 1 337 ? 2.339 -7.140 12.218 1.00 90.81 337 GLU A CA 1
ATOM 2684 C C . GLU A 1 337 ? 2.004 -5.787 11.565 1.00 90.81 337 GLU A C 1
ATOM 2686 O O . GLU A 1 337 ? 1.706 -4.795 12.234 1.00 90.81 337 GLU A O 1
ATOM 2691 N N . ASP A 1 338 ? 2.004 -5.774 10.235 1.00 93.00 338 ASP A N 1
ATOM 2692 C CA . ASP A 1 338 ? 1.515 -4.699 9.378 1.00 93.00 338 ASP A CA 1
ATOM 2693 C C . ASP A 1 338 ? 0.367 -5.213 8.483 1.00 93.00 338 ASP A C 1
ATOM 2695 O O . ASP A 1 338 ? 0.034 -6.403 8.446 1.00 93.00 338 ASP A O 1
ATOM 2699 N N . VAL A 1 339 ? -0.294 -4.322 7.745 1.00 94.38 339 VAL A N 1
ATOM 2700 C CA . VAL A 1 339 ? -1.431 -4.708 6.889 1.00 94.38 339 VAL A CA 1
ATOM 2701 C C . VAL A 1 339 ? -1.020 -5.743 5.834 1.00 94.38 339 VAL A C 1
ATOM 2703 O O . VAL A 1 339 ? -1.783 -6.659 5.506 1.00 94.38 339 VAL A O 1
ATOM 2706 N N . ASN A 1 340 ? 0.177 -5.601 5.269 1.00 95.62 340 ASN A N 1
ATOM 2707 C CA . ASN A 1 340 ? 0.679 -6.476 4.223 1.00 95.62 340 ASN A CA 1
ATOM 2708 C C . ASN A 1 340 ? 1.167 -7.826 4.759 1.00 95.62 340 ASN A C 1
ATOM 2710 O O . ASN A 1 340 ? 1.001 -8.835 4.070 1.00 95.62 340 ASN A O 1
ATOM 2714 N N . SER A 1 341 ? 1.751 -7.881 5.953 1.00 92.38 341 SER A N 1
ATOM 2715 C CA . SER A 1 341 ? 2.149 -9.120 6.618 1.00 92.38 341 SER A CA 1
ATOM 2716 C C . SER A 1 341 ? 0.920 -9.931 7.032 1.00 92.38 341 SER A C 1
ATOM 2718 O O . SER A 1 341 ? 0.880 -11.138 6.777 1.00 92.38 341 SER A O 1
ATOM 2720 N N . LEU A 1 342 ? -0.149 -9.268 7.489 1.00 91.06 342 LEU A N 1
ATOM 2721 C CA . LEU A 1 342 ? -1.438 -9.910 7.755 1.00 91.06 342 LEU A CA 1
ATOM 2722 C C . LEU A 1 342 ? -2.015 -10.578 6.501 1.00 91.06 342 LEU A C 1
ATOM 2724 O O . LEU A 1 342 ? -2.448 -11.727 6.569 1.00 91.06 342 LEU A O 1
ATOM 2728 N N . LEU A 1 343 ? -1.973 -9.918 5.336 1.00 90.81 343 LEU A N 1
ATOM 2729 C CA . LEU A 1 343 ? -2.427 -10.541 4.084 1.00 90.81 343 LEU A CA 1
ATOM 2730 C C . LEU A 1 343 ? -1.476 -11.642 3.582 1.00 90.81 343 LEU A C 1
ATOM 2732 O O . LEU A 1 343 ? -1.892 -12.523 2.832 1.00 90.81 343 LEU A O 1
ATOM 2736 N N . GLN A 1 344 ? -0.193 -11.606 3.943 1.00 88.88 344 GLN A N 1
ATOM 2737 C CA . GLN A 1 344 ? 0.746 -12.684 3.613 1.00 88.88 344 GLN A CA 1
ATOM 2738 C C . GLN A 1 344 ? 0.484 -13.948 4.443 1.00 88.88 344 GLN A C 1
ATOM 2740 O O . GLN A 1 344 ? 0.607 -15.053 3.915 1.00 88.88 344 GLN A O 1
ATOM 2745 N N . GLY A 1 345 ? 0.130 -13.791 5.723 1.00 81.62 345 GLY A N 1
ATOM 2746 C CA . GLY A 1 345 ? -0.097 -14.898 6.657 1.00 81.62 345 GLY A CA 1
ATOM 2747 C C . GLY A 1 345 ? -1.532 -15.431 6.705 1.00 81.62 345 GLY A C 1
ATOM 2748 O O . GLY A 1 345 ? -1.753 -16.544 7.189 1.00 81.62 345 GLY A O 1
ATOM 2749 N N . HIS A 1 346 ? -2.511 -14.666 6.216 1.00 83.75 346 HIS A N 1
ATOM 2750 C CA . HIS A 1 346 ? -3.935 -14.949 6.401 1.00 83.75 346 HIS A CA 1
ATOM 2751 C C . HIS A 1 346 ? -4.778 -14.639 5.155 1.00 83.75 346 HIS A C 1
ATOM 2753 O O . HIS A 1 346 ? -4.337 -13.989 4.209 1.00 83.75 346 HIS A O 1
ATOM 2759 N N . ASN A 1 347 ? -6.034 -15.094 5.165 1.00 85.44 347 ASN A N 1
ATOM 2760 C CA . ASN A 1 347 ? -7.008 -14.753 4.128 1.00 85.44 347 ASN A CA 1
ATOM 2761 C C . ASN A 1 347 ? -7.449 -13.278 4.237 1.00 85.44 347 ASN A C 1
ATOM 2763 O O . ASN A 1 347 ? -7.482 -12.750 5.350 1.00 85.44 347 ASN A O 1
ATOM 2767 N N . PRO A 1 348 ? -7.894 -12.637 3.134 1.00 86.19 348 PRO A N 1
ATOM 2768 C CA . PRO A 1 348 ? -8.341 -11.235 3.125 1.00 86.19 348 PRO A CA 1
ATOM 2769 C C . PRO A 1 348 ? -9.417 -10.885 4.168 1.00 86.19 348 PRO A C 1
ATOM 2771 O O . PRO A 1 348 ? -9.494 -9.747 4.626 1.00 86.19 348 PRO A O 1
ATOM 2774 N N . GLU A 1 349 ? -10.218 -11.871 4.577 1.00 87.06 349 GLU A N 1
ATOM 2775 C CA . GLU A 1 349 ? -11.260 -11.763 5.607 1.00 87.06 349 GLU A CA 1
ATOM 2776 C C . GLU A 1 349 ? -10.731 -11.230 6.947 1.00 87.06 349 GLU A C 1
ATOM 2778 O O . GLU A 1 349 ? -11.469 -10.559 7.667 1.00 87.06 349 GLU A O 1
ATOM 2783 N N . ILE A 1 350 ? -9.452 -11.468 7.275 1.00 89.88 350 ILE A N 1
ATOM 2784 C CA . ILE A 1 350 ? -8.851 -10.940 8.506 1.00 89.88 350 ILE A CA 1
ATOM 2785 C C . ILE A 1 350 ? -8.863 -9.410 8.527 1.00 89.88 350 ILE A C 1
ATOM 2787 O O . ILE A 1 350 ? -9.141 -8.812 9.562 1.00 89.88 350 ILE A O 1
ATOM 2791 N N . LEU A 1 351 ? -8.599 -8.772 7.384 1.00 91.00 351 LEU A N 1
ATOM 2792 C CA . LEU A 1 351 ? -8.500 -7.319 7.284 1.00 91.00 351 LEU A CA 1
ATOM 2793 C C . LEU A 1 351 ? -9.883 -6.682 7.415 1.00 91.00 351 LEU A C 1
ATOM 2795 O O . LEU A 1 351 ? -10.025 -5.672 8.097 1.00 91.00 351 LEU A O 1
ATOM 2799 N N . LEU A 1 352 ? -10.910 -7.321 6.845 1.00 90.69 352 LEU A N 1
ATOM 2800 C CA . LEU A 1 352 ? -12.306 -6.926 7.037 1.00 90.69 352 LEU A CA 1
ATOM 2801 C C . LEU A 1 352 ? -12.709 -7.029 8.506 1.00 90.69 352 LEU A C 1
ATOM 2803 O O . LEU A 1 352 ? -13.169 -6.047 9.082 1.00 90.69 352 LEU A O 1
ATOM 2807 N N . HIS A 1 353 ? -12.448 -8.178 9.130 1.00 89.00 353 HIS A N 1
ATOM 2808 C CA . HIS A 1 353 ? -12.748 -8.393 10.541 1.00 89.00 353 HIS A CA 1
ATOM 2809 C C . HIS A 1 353 ? -12.052 -7.359 11.440 1.00 89.00 353 HIS A C 1
ATOM 2811 O O . HIS A 1 353 ? -12.660 -6.830 12.368 1.00 89.00 353 HIS A O 1
ATOM 2817 N N . LEU A 1 354 ? -10.780 -7.051 11.184 1.00 90.69 354 LEU A N 1
ATOM 2818 C CA . LEU A 1 354 ? -10.027 -6.063 11.959 1.00 90.69 354 LEU A CA 1
ATOM 2819 C C . LEU A 1 354 ? -10.575 -4.639 11.778 1.00 90.69 354 LEU A C 1
ATOM 2821 O O . LEU A 1 354 ? -10.720 -3.912 12.760 1.00 90.69 354 LEU A O 1
ATOM 2825 N N . ILE A 1 355 ? -10.943 -4.253 10.554 1.00 93.62 355 ILE A N 1
ATOM 2826 C CA . ILE A 1 355 ? -11.573 -2.952 10.288 1.00 93.62 355 ILE A CA 1
ATOM 2827 C C . ILE A 1 355 ? -12.951 -2.868 10.953 1.00 93.62 355 ILE A C 1
ATOM 2829 O O . ILE A 1 355 ? -13.286 -1.832 11.528 1.00 93.62 355 ILE A O 1
ATOM 2833 N N . GLU A 1 356 ? -13.753 -3.932 10.927 1.00 91.38 356 GLU A N 1
ATOM 2834 C CA . GLU A 1 356 ? -15.068 -3.982 11.581 1.00 91.38 356 GLU A CA 1
ATOM 2835 C C . GLU A 1 356 ? -14.971 -3.856 13.108 1.00 91.38 356 GLU A C 1
ATOM 2837 O O . GLU A 1 356 ? -15.780 -3.150 13.710 1.00 91.38 356 GLU A O 1
ATOM 2842 N N . ASN A 1 357 ? -13.949 -4.463 13.720 1.00 90.44 357 ASN A N 1
ATOM 2843 C CA . ASN A 1 357 ? -13.707 -4.440 15.168 1.00 90.44 357 ASN A CA 1
ATOM 2844 C C . ASN A 1 357 ? -12.811 -3.277 15.642 1.00 90.44 357 ASN A C 1
ATOM 2846 O O . ASN A 1 357 ? -12.332 -3.293 16.775 1.00 90.44 357 ASN A O 1
ATOM 2850 N N . ARG A 1 358 ? -12.581 -2.262 14.800 1.00 93.81 358 ARG A N 1
ATOM 2851 C CA . ARG A 1 358 ? -11.793 -1.068 15.152 1.00 93.81 358 ARG A CA 1
ATOM 2852 C C . ARG A 1 358 ? -12.326 -0.362 16.404 1.00 93.81 358 ARG A C 1
ATOM 2854 O O . ARG A 1 358 ? -13.538 -0.248 16.608 1.00 93.81 358 ARG A O 1
ATOM 2861 N N . THR A 1 359 ? -11.426 0.196 17.206 1.00 89.31 359 THR A N 1
ATOM 2862 C CA . THR A 1 359 ? -11.758 0.842 18.478 1.00 89.31 359 THR A CA 1
ATOM 2863 C C . THR A 1 359 ? -11.790 2.372 18.353 1.00 89.31 359 THR A C 1
ATOM 2865 O O . THR A 1 359 ? -10.987 2.970 17.631 1.00 89.31 359 THR A O 1
ATOM 2868 N N . PRO A 1 360 ? -12.738 3.060 19.017 1.00 88.00 360 PRO A N 1
ATOM 2869 C CA . PRO A 1 360 ? -12.709 4.515 19.150 1.00 88.00 360 PRO A CA 1
ATOM 2870 C C . PRO A 1 360 ? -11.467 4.993 19.902 1.00 88.00 360 PRO A C 1
ATOM 2872 O O . PRO A 1 360 ? -11.178 4.519 20.998 1.00 88.00 360 PRO A O 1
ATOM 2875 N N . LEU A 1 361 ? -10.786 6.004 19.360 1.00 80.06 361 LEU A N 1
ATOM 2876 C CA . LEU A 1 361 ? -9.541 6.513 19.942 1.00 80.06 361 LEU A CA 1
ATOM 2877 C C . LEU A 1 361 ? -9.715 7.212 21.300 1.00 80.06 361 LEU A C 1
ATOM 2879 O O . LEU A 1 361 ? -8.772 7.274 22.082 1.00 80.06 361 LEU A O 1
ATOM 2883 N N . PHE A 1 362 ? -10.932 7.652 21.634 1.00 62.12 362 PHE A N 1
ATOM 2884 C CA . PHE A 1 362 ? -11.253 8.187 22.963 1.00 62.12 362 PHE A CA 1
ATOM 2885 C C . PHE A 1 362 ? -11.039 7.154 24.091 1.00 62.12 362 PHE A C 1
ATOM 2887 O O . PHE A 1 362 ? -10.698 7.527 25.208 1.00 62.12 362 PHE A O 1
ATOM 2894 N N . LEU A 1 363 ? -11.180 5.855 23.794 1.00 41.56 363 LEU A N 1
ATOM 2895 C CA . LEU A 1 363 ? -11.014 4.762 24.764 1.00 41.56 363 LEU A CA 1
ATOM 2896 C C . LEU A 1 363 ? -9.556 4.292 24.905 1.00 41.56 363 LEU A C 1
ATOM 2898 O O . LEU A 1 363 ? -9.213 3.642 25.889 1.00 41.56 363 LEU A O 1
ATOM 2902 N N . LEU A 1 364 ? -8.685 4.619 23.945 1.00 42.41 364 LEU A N 1
ATOM 2903 C CA . LEU A 1 364 ? -7.284 4.178 23.943 1.00 42.41 364 LEU A CA 1
ATOM 2904 C C . LEU A 1 364 ? -6.396 5.039 24.858 1.00 42.41 364 LEU A C 1
ATOM 2906 O O . LEU A 1 364 ? -5.385 4.561 25.367 1.00 42.41 364 LEU A O 1
ATOM 2910 N N . THR A 1 365 ? -6.793 6.286 25.130 1.00 39.34 365 THR A N 1
ATOM 2911 C CA . THR A 1 365 ? -6.068 7.198 26.031 1.00 39.34 365 THR A CA 1
ATOM 2912 C C . THR A 1 365 ? -6.313 6.937 27.519 1.00 39.34 365 THR A C 1
ATOM 2914 O O . THR A 1 365 ? -5.443 7.253 28.328 1.00 39.34 365 THR A O 1
ATOM 2917 N N . GLU A 1 366 ? -7.444 6.336 27.900 1.00 34.41 366 GLU A N 1
ATOM 2918 C CA . GLU A 1 366 ? -7.754 6.053 29.314 1.00 34.41 366 GLU A CA 1
ATOM 2919 C C . GLU A 1 366 ? -6.988 4.839 29.866 1.00 34.41 366 GLU A C 1
ATOM 2921 O O . GLU A 1 366 ? -6.745 4.768 31.067 1.00 34.41 366 GLU A O 1
ATOM 2926 N N . ASN A 1 367 ? -6.487 3.947 29.004 1.00 33.94 367 ASN A N 1
ATOM 2927 C CA . ASN A 1 367 ? -5.644 2.817 29.417 1.00 33.94 367 ASN A CA 1
ATOM 2928 C C . ASN A 1 367 ? -4.161 3.191 29.646 1.00 33.94 367 ASN A C 1
ATOM 2930 O O . ASN A 1 367 ? -3.344 2.306 29.881 1.00 33.94 367 ASN A O 1
ATOM 2934 N N . LEU A 1 368 ? -3.798 4.482 29.581 1.00 36.66 368 LEU A N 1
ATOM 2935 C CA . LEU A 1 368 ? -2.423 4.971 29.783 1.00 36.66 368 LEU A CA 1
ATOM 2936 C C . LEU A 1 368 ? -2.240 5.858 31.029 1.00 36.66 368 LEU A C 1
ATOM 2938 O O . LEU A 1 368 ? -1.137 6.355 31.252 1.00 36.66 368 LEU A O 1
ATOM 2942 N N . PHE A 1 369 ? -3.278 6.061 31.848 1.00 30.80 369 PHE A N 1
ATOM 2943 C CA . PHE A 1 369 ? -3.137 6.743 33.137 1.00 30.80 369 PHE A CA 1
ATOM 2944 C C . PHE A 1 369 ? -2.990 5.723 34.269 1.00 30.80 369 PHE A C 1
ATOM 2946 O O . PHE A 1 369 ? -3.970 5.256 34.847 1.00 30.80 369 PHE A O 1
ATOM 2953 N N . GLU A 1 370 ? -1.740 5.412 34.615 1.00 31.84 370 GLU A N 1
ATOM 2954 C CA . GLU A 1 370 ? -1.412 4.962 35.968 1.00 31.84 370 GLU A CA 1
ATOM 2955 C C . GLU A 1 370 ? -1.956 5.993 36.977 1.00 31.84 370 GLU A C 1
ATOM 2957 O O . GLU A 1 370 ? -1.745 7.201 36.793 1.00 31.84 370 GLU A O 1
ATOM 2962 N N . PRO A 1 371 ? -2.652 5.577 38.051 1.00 32.12 371 PRO A N 1
ATOM 2963 C CA . PRO A 1 371 ? -3.031 6.500 39.104 1.00 32.12 371 PRO A CA 1
ATOM 2964 C C . PRO A 1 371 ? -1.767 6.931 39.852 1.00 32.12 371 PRO A C 1
ATOM 2966 O O . PRO A 1 371 ? -1.203 6.169 40.634 1.00 32.12 371 PRO A O 1
ATOM 2969 N N . LEU A 1 372 ? -1.335 8.172 39.621 1.00 30.95 372 LEU A N 1
ATOM 2970 C CA . LEU A 1 372 ? -0.375 8.852 40.484 1.00 30.95 372 LEU A CA 1
ATOM 2971 C C . LEU A 1 372 ? -0.957 8.931 41.900 1.00 30.95 372 LEU A C 1
ATOM 2973 O O . LEU A 1 372 ? -1.971 9.588 42.153 1.00 30.95 372 LEU A O 1
ATOM 2977 N N . GLU A 1 373 ? -0.293 8.210 42.794 1.00 33.56 373 GLU A N 1
ATOM 2978 C CA . GLU A 1 373 ? -0.554 8.105 44.221 1.00 33.56 373 GLU A CA 1
ATOM 2979 C C . GLU A 1 373 ? -0.646 9.488 44.889 1.00 33.56 373 GLU A C 1
ATOM 2981 O O . GLU A 1 373 ? 0.210 10.356 44.704 1.00 33.56 373 GLU A O 1
ATOM 2986 N N . ARG A 1 374 ? -1.674 9.680 45.726 1.00 28.42 374 ARG A N 1
ATOM 2987 C CA . ARG A 1 374 ? -1.704 10.741 46.741 1.00 28.42 374 ARG A CA 1
ATOM 2988 C C . ARG A 1 374 ? -1.385 10.150 48.110 1.00 28.42 374 ARG A C 1
ATOM 2990 O O . ARG A 1 374 ? -2.195 9.433 48.682 1.00 28.42 374 ARG A O 1
ATOM 2997 N N . GLU A 1 375 ? -0.185 10.502 48.561 1.00 29.39 375 GLU A N 1
ATOM 2998 C CA . GLU A 1 375 ? 0.287 10.789 49.921 1.00 29.39 375 GLU A CA 1
ATOM 2999 C C . GLU A 1 375 ? -0.391 10.116 51.129 1.00 29.39 375 GLU A C 1
ATOM 3001 O O . GLU A 1 375 ? -1.518 10.438 51.495 1.00 29.39 375 GLU A O 1
ATOM 3006 N N . SER A 1 376 ? 0.425 9.406 51.917 1.00 26.50 376 SER A N 1
ATOM 3007 C CA . SER A 1 376 ? 0.570 9.739 53.343 1.00 26.50 376 SER A CA 1
ATOM 3008 C C . SER A 1 376 ? 1.898 9.225 53.912 1.00 26.50 376 SER A C 1
ATOM 3010 O O . SER A 1 376 ? 2.277 8.074 53.717 1.00 26.50 376 SER A O 1
ATOM 3012 N N . GLN A 1 377 ? 2.593 10.128 54.601 1.00 28.69 377 GLN A N 1
ATOM 3013 C CA . GLN A 1 377 ? 3.879 9.979 55.281 1.00 28.69 377 GLN A CA 1
ATOM 3014 C C . GLN A 1 377 ? 3.800 9.078 56.526 1.00 28.69 377 GLN A C 1
ATOM 3016 O O . GLN A 1 377 ? 2.858 9.222 57.299 1.00 28.69 377 GLN A O 1
ATOM 3021 N N . SER A 1 378 ? 4.849 8.282 56.782 1.00 27.20 378 SER A N 1
ATOM 3022 C CA . SER A 1 378 ? 5.601 8.250 58.060 1.00 27.20 378 SER A CA 1
ATOM 3023 C C . SER A 1 378 ? 6.665 7.135 58.063 1.00 27.20 378 SER A C 1
ATOM 3025 O O . SER A 1 378 ? 6.336 5.960 57.917 1.00 27.20 378 SER A O 1
ATOM 3027 N N . GLU A 1 379 ? 7.933 7.505 58.264 1.00 24.11 379 GLU A N 1
ATOM 3028 C CA . GLU A 1 379 ? 9.046 6.618 58.661 1.00 24.11 379 GLU A CA 1
ATOM 3029 C C . GLU A 1 379 ? 8.962 6.236 60.164 1.00 24.11 379 GLU A C 1
ATOM 3031 O O . GLU A 1 379 ? 8.142 6.804 60.887 1.00 24.11 379 GLU A O 1
ATOM 3036 N N . PRO A 1 380 ? 9.941 5.499 60.735 1.00 39.69 380 PRO A N 1
ATOM 3037 C CA . PRO A 1 380 ? 10.483 4.177 60.393 1.00 39.69 380 PRO A CA 1
ATOM 3038 C C . PRO A 1 380 ? 10.313 3.223 61.608 1.00 39.69 380 PRO A C 1
ATOM 3040 O O . PRO A 1 380 ? 9.823 3.658 62.642 1.00 39.69 380 PRO A O 1
ATOM 3043 N N . VAL A 1 381 ? 10.730 1.943 61.529 1.00 24.84 381 VAL A N 1
ATOM 3044 C CA . VAL A 1 381 ? 11.413 1.177 62.616 1.00 24.84 381 VAL A CA 1
ATOM 3045 C C . VAL A 1 381 ? 11.395 -0.352 62.385 1.00 24.84 381 VAL A C 1
ATOM 3047 O O . VAL A 1 381 ? 10.363 -0.985 62.208 1.00 24.84 381 VAL A O 1
ATOM 3050 N N . SER A 1 382 ? 12.609 -0.905 62.484 1.00 26.12 382 SER A N 1
ATOM 3051 C CA . SER A 1 382 ? 13.050 -2.259 62.868 1.00 26.12 382 SER A CA 1
ATOM 3052 C C . SER A 1 382 ? 12.505 -3.523 62.190 1.00 26.12 382 SER A C 1
ATOM 3054 O O . SER A 1 382 ? 11.383 -3.967 62.415 1.00 26.12 382 SER A O 1
ATOM 3056 N N . ASN A 1 383 ? 13.461 -4.224 61.572 1.00 28.66 383 ASN A N 1
ATOM 3057 C CA . ASN A 1 383 ? 13.651 -5.676 61.595 1.00 28.66 383 ASN A CA 1
ATOM 3058 C C . ASN A 1 383 ? 12.909 -6.419 62.724 1.00 28.66 383 ASN A C 1
ATOM 3060 O O . ASN A 1 383 ? 13.330 -6.371 63.882 1.00 28.66 383 ASN A O 1
ATOM 3064 N N . LYS A 1 384 ? 11.945 -7.261 62.340 1.00 27.42 384 LYS A N 1
ATOM 3065 C CA . LYS A 1 384 ? 11.714 -8.567 62.965 1.00 27.42 384 LYS A CA 1
ATOM 3066 C C . LYS A 1 384 ? 11.449 -9.613 61.885 1.00 27.42 384 LYS A C 1
ATOM 3068 O O . LYS A 1 384 ? 10.502 -9.512 61.115 1.00 27.42 384 LYS A O 1
ATOM 3073 N N . LYS A 1 385 ? 12.328 -10.617 61.860 1.00 28.12 385 LYS A N 1
ATOM 3074 C CA . LYS A 1 385 ? 12.046 -11.959 61.349 1.00 28.12 385 LYS A CA 1
ATOM 3075 C C . LYS A 1 385 ? 10.793 -12.482 62.049 1.00 28.12 385 LYS A C 1
ATOM 3077 O O . LYS A 1 385 ? 10.812 -12.503 63.273 1.00 28.12 385 LYS A O 1
ATOM 3082 N N . GLU A 1 386 ? 9.808 -12.970 61.300 1.00 26.48 386 GLU A N 1
ATOM 3083 C CA . GLU A 1 386 ? 9.182 -14.272 61.564 1.00 26.48 386 GLU A CA 1
ATOM 3084 C C . GLU A 1 386 ? 8.182 -14.690 60.477 1.00 26.48 386 GLU A C 1
ATOM 3086 O O . GLU A 1 386 ? 7.397 -13.895 59.969 1.00 26.48 386 GLU A O 1
ATOM 3091 N N . SER A 1 387 ? 8.258 -15.988 60.171 1.00 25.20 387 SER A N 1
ATOM 3092 C CA . SER A 1 387 ? 7.256 -16.865 59.558 1.00 25.20 387 SER A CA 1
ATOM 3093 C C . SER A 1 387 ? 6.709 -16.520 58.169 1.00 25.20 387 SER A C 1
ATOM 3095 O O . SER A 1 387 ? 5.667 -15.893 58.006 1.00 25.20 387 SER A O 1
ATOM 3097 N N . THR A 1 388 ? 7.342 -17.127 57.165 1.00 25.91 388 THR A N 1
ATOM 3098 C CA . THR A 1 388 ? 6.636 -17.788 56.057 1.00 25.91 388 THR A CA 1
ATOM 3099 C C . THR A 1 388 ? 5.440 -18.608 56.566 1.00 25.91 388 THR A C 1
ATOM 3101 O O . THR A 1 388 ? 5.655 -19.490 57.403 1.00 25.91 388 THR A O 1
ATOM 3104 N N . PRO A 1 389 ? 4.220 -18.431 56.032 1.00 31.97 389 PRO A N 1
ATOM 3105 C CA . PRO A 1 389 ? 3.254 -19.514 55.966 1.00 31.97 389 PRO A CA 1
ATOM 3106 C C . PRO A 1 389 ? 3.622 -20.406 54.774 1.00 31.97 389 PRO A C 1
ATOM 3108 O O . PRO A 1 389 ? 3.848 -19.920 53.665 1.00 31.97 389 PRO A O 1
ATOM 3111 N N . GLU A 1 390 ? 3.721 -21.710 55.018 1.00 31.19 390 GLU A N 1
ATOM 3112 C CA . GLU A 1 390 ? 3.895 -22.745 53.996 1.00 31.19 390 GLU A CA 1
ATOM 3113 C C . GLU A 1 390 ? 2.920 -22.558 52.817 1.00 31.19 390 GLU A C 1
ATOM 3115 O O . GLU A 1 390 ? 1.722 -22.356 53.040 1.00 31.19 390 GLU A O 1
ATOM 3120 N N . PRO A 1 391 ? 3.360 -22.701 51.553 1.00 36.91 391 PRO A N 1
ATOM 3121 C CA . PRO A 1 391 ? 2.422 -22.871 50.459 1.00 36.91 391 PRO A CA 1
ATOM 3122 C C . PRO A 1 391 ? 1.765 -24.253 50.586 1.00 36.91 391 PRO A C 1
ATOM 3124 O O . PRO A 1 391 ? 2.396 -25.292 50.388 1.00 36.91 391 PRO A O 1
ATOM 3127 N N . ALA A 1 392 ? 0.472 -24.262 50.914 1.00 39.44 392 ALA A N 1
ATOM 3128 C CA . ALA A 1 392 ? -0.367 -25.451 50.850 1.00 39.44 392 ALA A CA 1
ATOM 3129 C C . ALA A 1 392 ? -0.302 -26.068 49.441 1.00 39.44 392 ALA A C 1
ATOM 3131 O O . ALA A 1 392 ? -0.562 -25.386 48.447 1.00 39.44 392 ALA A O 1
ATOM 3132 N N . LYS A 1 393 ? 0.060 -27.354 49.381 1.00 51.47 393 LYS A N 1
ATOM 3133 C CA . LYS A 1 393 ? 0.245 -28.171 48.173 1.00 51.47 393 LYS A CA 1
ATOM 3134 C C . LYS A 1 393 ? -0.960 -28.098 47.226 1.00 51.47 393 LYS A C 1
ATOM 3136 O O . LYS A 1 393 ? -2.066 -28.434 47.629 1.00 51.47 393 LYS A O 1
ATOM 3141 N N . THR A 1 394 ? -0.716 -27.810 45.950 1.00 46.81 394 THR A N 1
ATOM 3142 C CA . THR A 1 394 ? -1.509 -28.367 44.843 1.00 46.81 394 THR A CA 1
ATOM 3143 C C . THR A 1 394 ? -0.553 -29.026 43.864 1.00 46.81 394 THR A C 1
ATOM 3145 O O . THR A 1 394 ? 0.272 -28.374 43.246 1.00 46.81 394 THR A O 1
ATOM 3148 N N . THR A 1 395 ? -0.608 -30.353 43.769 1.00 59.56 395 THR A N 1
ATOM 3149 C CA . THR A 1 395 ? 0.153 -31.129 42.781 1.00 59.56 395 THR A CA 1
ATOM 3150 C C . THR A 1 395 ? -0.801 -31.571 41.681 1.00 59.56 395 THR A C 1
ATOM 3152 O O . THR A 1 395 ? -1.189 -32.742 41.633 1.00 59.56 395 THR A O 1
ATOM 3155 N N . GLY A 1 396 ? -1.247 -30.638 40.838 1.00 62.16 396 GLY A N 1
ATOM 3156 C CA . GLY A 1 396 ? -2.023 -31.020 39.663 1.00 62.16 396 GLY A CA 1
ATOM 3157 C C . GLY A 1 396 ? -1.147 -31.781 38.668 1.00 62.16 396 GLY A C 1
ATOM 3158 O O . GLY A 1 396 ? 0.045 -31.500 38.527 1.00 62.16 396 GLY A O 1
ATOM 3159 N N . LYS A 1 397 ? -1.710 -32.794 38.004 1.00 75.00 397 LYS A N 1
ATOM 3160 C CA . LYS A 1 397 ? -0.984 -33.607 37.012 1.00 75.00 397 LYS A CA 1
ATOM 3161 C C . LYS A 1 397 ? -1.574 -33.414 35.623 1.00 75.00 397 LYS A C 1
ATOM 3163 O O . LYS A 1 397 ? -2.761 -33.676 35.419 1.00 75.00 397 LYS A O 1
ATOM 3168 N N . LEU A 1 398 ? -0.731 -33.023 34.669 1.00 84.19 398 LEU A N 1
ATOM 3169 C CA . LEU A 1 398 ? -1.066 -32.977 33.249 1.00 84.19 398 LEU A CA 1
ATOM 3170 C C . LEU A 1 398 ? -1.051 -34.389 32.647 1.00 84.19 398 LEU A C 1
ATOM 3172 O O . LEU A 1 398 ? -0.043 -35.094 32.676 1.00 84.19 398 LEU A O 1
ATOM 3176 N N . ASN A 1 399 ? -2.174 -34.812 32.077 1.00 80.81 399 ASN A N 1
ATOM 3177 C CA . ASN A 1 399 ? -2.297 -36.067 31.345 1.00 80.81 399 ASN A CA 1
ATOM 3178 C C . ASN A 1 399 ? -2.303 -35.789 29.840 1.00 80.81 399 ASN A C 1
ATOM 3180 O O . ASN A 1 399 ? -3.248 -35.209 29.307 1.00 80.81 399 ASN A O 1
ATOM 3184 N N . THR A 1 400 ? -1.249 -36.245 29.167 1.00 83.19 400 THR A N 1
ATOM 3185 C CA . THR A 1 400 ? -0.968 -35.995 27.747 1.00 83.19 400 THR A CA 1
ATOM 3186 C C . THR A 1 400 ? -1.159 -37.238 26.870 1.00 83.19 400 THR A C 1
ATOM 3188 O O . THR A 1 400 ? -0.677 -37.280 25.739 1.00 83.19 400 THR A O 1
ATOM 3191 N N . ARG A 1 401 ? -1.869 -38.270 27.363 1.00 75.44 401 ARG A N 1
ATOM 3192 C CA . ARG A 1 401 ? -2.129 -39.514 26.605 1.00 75.44 401 ARG A CA 1
ATOM 3193 C C . ARG A 1 401 ? -2.833 -39.264 25.271 1.00 75.44 401 ARG A C 1
ATOM 3195 O O . ARG A 1 401 ? -2.568 -39.985 24.315 1.00 75.44 401 ARG A O 1
ATOM 3202 N N . ASN A 1 402 ? -3.720 -38.271 25.217 1.00 77.12 402 ASN A N 1
ATOM 3203 C CA . ASN A 1 402 ? -4.352 -37.820 23.984 1.00 77.12 402 ASN A CA 1
ATOM 3204 C C . ASN A 1 402 ? -3.868 -36.393 23.654 1.00 77.12 402 ASN A C 1
ATOM 3206 O O . ASN A 1 402 ? -4.216 -35.468 24.387 1.00 77.12 402 ASN A O 1
ATOM 3210 N N . PRO A 1 403 ? -3.092 -36.192 22.572 1.00 75.88 403 PRO A N 1
ATOM 3211 C CA . PRO A 1 403 ? -2.578 -34.877 22.188 1.00 75.88 403 PRO A CA 1
ATOM 3212 C C . PRO A 1 403 ? -3.660 -33.831 21.903 1.00 75.88 403 PRO A C 1
ATOM 3214 O O . PRO A 1 403 ? -3.411 -32.655 22.128 1.00 75.88 403 PRO A O 1
ATOM 3217 N N . GLU A 1 404 ? -4.848 -34.253 21.461 1.00 74.88 404 GLU A N 1
ATOM 3218 C CA . GLU A 1 404 ? -5.982 -33.371 21.134 1.00 74.88 404 GLU A CA 1
ATOM 3219 C C . GLU A 1 404 ? -6.913 -33.122 22.333 1.00 74.88 404 GLU A C 1
ATOM 3221 O O . GLU A 1 404 ? -7.822 -32.289 22.271 1.00 74.88 404 GLU A O 1
ATOM 3226 N N . TYR A 1 405 ? -6.700 -33.859 23.428 1.00 76.69 405 TYR A N 1
ATOM 3227 C CA . TYR A 1 405 ? -7.538 -33.831 24.623 1.00 76.69 405 TYR A CA 1
ATOM 3228 C C . TYR A 1 405 ? -6.674 -34.009 25.874 1.00 76.69 405 TYR A C 1
ATOM 3230 O O . TYR A 1 405 ? -6.518 -35.113 26.407 1.00 76.69 405 TYR A O 1
ATOM 3238 N N . ILE A 1 406 ? -6.083 -32.906 26.326 1.00 85.75 406 ILE A N 1
ATOM 3239 C CA . ILE A 1 406 ? -5.145 -32.896 27.450 1.00 85.75 406 ILE A CA 1
ATOM 3240 C C . ILE A 1 406 ? -5.902 -32.484 28.707 1.00 85.75 406 ILE A C 1
ATOM 3242 O O . ILE A 1 406 ? -6.614 -31.484 28.711 1.00 85.75 406 ILE A O 1
ATOM 3246 N N . THR A 1 407 ? -5.760 -33.248 29.788 1.00 84.88 407 THR A N 1
ATOM 3247 C CA . THR A 1 407 ? -6.484 -32.977 31.038 1.00 84.88 407 THR A CA 1
ATOM 3248 C C . THR A 1 407 ? -5.518 -32.651 32.163 1.00 84.88 407 THR A C 1
ATOM 3250 O O . THR A 1 407 ? -4.600 -33.425 32.424 1.00 84.88 407 THR A O 1
ATOM 3253 N N . TYR A 1 408 ? -5.770 -31.560 32.872 1.00 87.38 408 TYR A N 1
ATOM 3254 C CA . TYR A 1 408 ? -5.099 -31.177 34.105 1.00 87.38 408 TYR A CA 1
ATOM 3255 C C . TYR A 1 408 ? -6.108 -31.238 35.246 1.00 87.38 408 TYR A C 1
ATOM 3257 O O . TYR A 1 408 ? -7.161 -30.611 35.182 1.00 87.38 408 TYR A O 1
ATOM 3265 N N . THR A 1 409 ? -5.839 -32.052 36.262 1.00 83.88 409 THR A N 1
ATOM 3266 C CA . THR A 1 409 ? -6.763 -32.233 37.392 1.00 83.88 409 THR A CA 1
ATOM 3267 C C . THR A 1 409 ? -6.049 -31.907 38.694 1.00 83.88 409 THR A C 1
ATOM 3269 O O . THR A 1 409 ? -4.945 -32.401 38.930 1.00 83.88 409 THR A O 1
ATOM 3272 N N . THR A 1 410 ? -6.689 -31.079 39.512 1.00 84.31 410 THR A N 1
ATOM 3273 C CA . THR A 1 410 ? -6.347 -30.789 40.906 1.00 84.31 410 THR A CA 1
ATOM 3274 C C . THR A 1 410 ? -7.465 -31.309 41.814 1.00 84.31 410 THR A C 1
ATOM 3276 O O . THR A 1 410 ? -8.472 -31.829 41.328 1.00 84.31 410 THR A O 1
ATOM 3279 N N . ASP A 1 411 ? -7.308 -31.172 43.131 1.00 79.25 411 ASP A N 1
ATOM 3280 C CA . ASP A 1 411 ? -8.320 -31.632 44.090 1.00 79.25 411 ASP A CA 1
ATOM 3281 C C . ASP A 1 411 ? -9.670 -30.902 43.915 1.00 79.25 411 ASP A C 1
ATOM 3283 O O . ASP A 1 411 ? -10.727 -31.496 44.128 1.00 79.25 411 ASP A O 1
ATOM 3287 N N . GLU A 1 412 ? -9.653 -29.648 43.444 1.00 80.00 412 GLU A N 1
ATOM 3288 C CA . GLU A 1 412 ? -10.841 -28.784 43.332 1.00 80.00 412 GLU A CA 1
ATOM 3289 C C . GLU A 1 412 ? -11.272 -28.468 41.889 1.00 80.00 412 GLU A C 1
ATOM 3291 O O . GLU A 1 412 ? -12.435 -28.125 41.653 1.00 80.00 412 GLU A O 1
ATOM 3296 N N . LEU A 1 413 ? -10.364 -28.578 40.912 1.00 86.62 413 LEU A N 1
ATOM 3297 C CA . LEU A 1 413 ? -1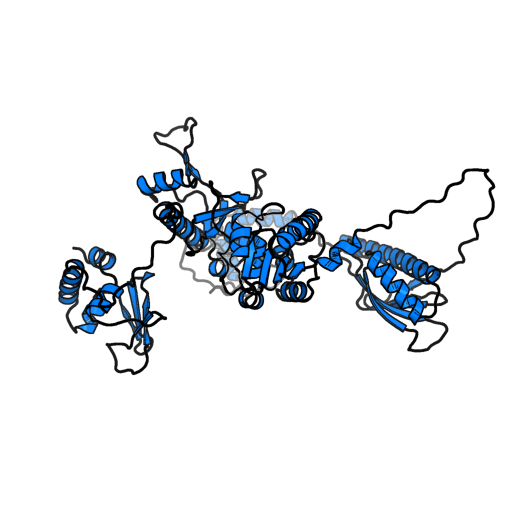0.612 -28.191 39.525 1.00 86.62 413 LEU A CA 1
ATOM 3298 C C . LEU A 1 413 ? -10.172 -29.268 38.536 1.00 86.62 413 LEU A C 1
ATOM 3300 O O . LEU A 1 413 ? -9.113 -29.882 38.646 1.00 86.62 413 LEU A O 1
ATOM 3304 N N . GLN A 1 414 ? -10.967 -29.421 37.486 1.00 87.62 414 GLN A N 1
ATOM 3305 C CA . GLN A 1 414 ? -10.603 -30.137 36.278 1.00 87.62 414 GLN A CA 1
ATOM 3306 C C . GLN A 1 414 ? -10.537 -29.142 35.121 1.00 87.62 414 GLN A C 1
ATOM 3308 O O . GLN A 1 414 ? -11.528 -28.490 34.794 1.00 87.62 414 GLN A O 1
ATOM 3313 N N . ILE A 1 415 ? -9.371 -29.052 34.488 1.00 89.88 415 ILE A N 1
ATOM 3314 C CA . ILE A 1 415 ? -9.118 -28.246 33.298 1.00 89.88 415 ILE A CA 1
ATOM 3315 C C . ILE A 1 415 ? -8.873 -29.192 32.124 1.00 89.88 415 ILE A C 1
ATOM 3317 O O . ILE A 1 415 ? -8.004 -30.059 32.170 1.00 89.88 415 ILE A O 1
ATOM 3321 N N . ILE A 1 416 ? -9.651 -29.035 31.062 1.00 87.06 416 ILE A N 1
ATOM 3322 C CA . ILE A 1 416 ? -9.539 -29.820 29.833 1.00 87.06 416 ILE A CA 1
ATOM 3323 C C . ILE A 1 416 ? -9.132 -28.876 28.710 1.00 87.06 416 ILE A C 1
ATOM 3325 O O . ILE A 1 416 ? -9.854 -27.925 28.424 1.00 87.06 416 ILE A O 1
ATOM 3329 N N . ILE A 1 417 ? -8.011 -29.161 28.060 1.00 88.69 417 ILE A N 1
ATOM 3330 C CA . ILE A 1 417 ? -7.541 -28.464 26.866 1.00 88.69 417 ILE A CA 1
ATOM 3331 C C . ILE A 1 417 ? -8.092 -29.195 25.642 1.00 88.69 417 ILE A C 1
ATOM 3333 O O . ILE A 1 417 ? -7.853 -30.391 25.461 1.00 88.69 417 ILE A O 1
ATOM 3337 N N . LEU A 1 418 ? -8.839 -28.466 24.817 1.00 81.69 418 LEU A N 1
ATOM 3338 C CA . LEU A 1 418 ? -9.502 -28.956 23.613 1.00 81.69 418 LEU A CA 1
ATOM 3339 C C . LEU A 1 418 ? -8.720 -28.516 22.370 1.00 81.69 418 LEU A C 1
ATOM 3341 O O . LEU A 1 418 ? -8.439 -27.327 22.219 1.00 81.69 418 LEU A O 1
ATOM 3345 N N . GLY A 1 419 ? -8.421 -29.457 21.469 1.00 75.50 419 GLY A N 1
ATOM 3346 C CA . GLY A 1 419 ? -7.734 -29.175 20.197 1.00 75.50 419 GLY A CA 1
ATOM 3347 C C . GLY A 1 419 ? -6.209 -29.085 20.307 1.00 75.50 419 GLY A C 1
ATOM 3348 O O . GLY A 1 419 ? -5.560 -28.475 19.461 1.00 75.50 419 GLY A O 1
ATOM 3349 N N . GLY A 1 420 ? -5.648 -29.656 21.376 1.00 82.19 420 GLY A N 1
ATOM 3350 C CA . GLY A 1 420 ? -4.208 -29.775 21.582 1.00 82.19 420 GLY A CA 1
ATOM 3351 C C . GLY A 1 420 ? -3.464 -28.466 21.847 1.00 82.19 420 GLY A C 1
ATOM 3352 O O . GLY A 1 420 ? -4.041 -27.460 22.258 1.00 82.19 420 GLY A O 1
ATOM 3353 N N . ILE A 1 421 ? -2.136 -28.516 21.700 1.00 84.44 421 ILE A N 1
ATOM 3354 C CA . ILE A 1 421 ? -1.216 -27.407 21.998 1.00 84.44 421 ILE A CA 1
ATOM 3355 C C . ILE A 1 421 ? -0.354 -27.143 20.762 1.00 84.44 421 ILE A C 1
ATOM 3357 O O . ILE A 1 421 ? 0.272 -28.060 20.229 1.00 84.44 421 ILE A O 1
ATOM 3361 N N . ASN A 1 422 ? -0.281 -25.883 20.325 1.00 82.25 422 ASN A N 1
ATOM 3362 C CA . ASN A 1 422 ? 0.544 -25.480 19.185 1.00 82.25 422 ASN A CA 1
ATOM 3363 C C . ASN A 1 422 ? 2.046 -25.653 19.500 1.00 82.25 422 ASN A C 1
ATOM 3365 O O . ASN A 1 422 ? 2.554 -25.113 20.481 1.00 82.25 422 ASN A O 1
ATOM 3369 N N . LEU A 1 423 ? 2.777 -26.388 18.657 1.00 79.62 423 LEU A N 1
ATOM 3370 C CA . LEU A 1 423 ? 4.205 -26.689 18.842 1.00 79.62 423 LEU A CA 1
ATOM 3371 C C . LEU A 1 423 ? 5.153 -25.808 18.004 1.00 79.62 423 LEU A C 1
ATOM 3373 O O . LEU A 1 423 ? 6.364 -25.953 18.130 1.00 79.62 423 LEU A O 1
ATOM 3377 N N . GLN A 1 424 ? 4.637 -24.935 17.134 1.00 69.38 424 GLN A N 1
ATOM 3378 C CA . GLN A 1 424 ? 5.451 -24.163 16.183 1.00 69.38 424 GLN A CA 1
ATOM 3379 C C . GLN A 1 424 ? 5.739 -22.730 16.659 1.00 69.38 424 GLN A C 1
ATOM 3381 O O . GLN A 1 424 ? 6.865 -22.262 16.519 1.00 69.38 424 GLN A O 1
ATOM 3386 N N . GLN A 1 425 ? 4.745 -22.053 17.241 1.00 70.31 425 GLN A N 1
ATOM 3387 C CA . GLN A 1 425 ? 4.828 -20.646 17.667 1.00 70.31 425 GLN A CA 1
ATOM 3388 C C . GLN A 1 425 ? 5.101 -20.539 19.170 1.00 70.31 425 GLN A C 1
ATOM 3390 O O . GLN A 1 425 ? 4.166 -20.509 19.965 1.00 70.31 425 GLN A O 1
ATOM 3395 N N . LEU A 1 426 ? 6.371 -20.574 19.584 1.00 72.88 426 LEU A N 1
ATOM 3396 C CA . LEU A 1 426 ? 6.762 -20.573 21.005 1.00 72.88 426 LEU A CA 1
ATOM 3397 C C . LEU A 1 426 ? 6.480 -19.252 21.737 1.00 72.88 426 LEU A C 1
ATOM 3399 O O . LEU A 1 426 ? 6.423 -19.252 22.957 1.00 72.88 426 LEU A O 1
ATOM 3403 N N . ASP A 1 427 ? 6.289 -18.167 20.998 1.00 74.06 427 ASP A N 1
ATOM 3404 C CA . ASP A 1 427 ? 6.015 -16.804 21.458 1.00 74.06 427 ASP A CA 1
ATOM 3405 C C . ASP A 1 427 ? 4.574 -16.590 21.948 1.00 74.06 427 ASP A C 1
ATOM 3407 O O . ASP A 1 427 ? 4.300 -15.613 22.639 1.00 74.06 427 ASP A O 1
ATOM 3411 N N . ARG A 1 428 ? 3.651 -17.505 21.626 1.00 79.81 428 ARG A N 1
ATOM 3412 C CA . ARG A 1 428 ? 2.247 -17.454 22.063 1.00 79.81 428 ARG A CA 1
ATOM 3413 C C . ARG A 1 428 ? 1.805 -18.801 22.624 1.00 79.81 428 ARG A C 1
ATOM 3415 O O . ARG A 1 428 ? 2.234 -19.861 22.151 1.00 79.81 428 ARG A O 1
ATOM 3422 N N . LEU A 1 429 ? 0.914 -18.782 23.618 1.00 86.12 429 LEU A N 1
ATOM 3423 C CA . LEU A 1 429 ? 0.341 -20.000 24.194 1.00 86.12 429 LEU A CA 1
ATOM 3424 C C . LEU A 1 429 ? -1.181 -19.907 24.277 1.00 86.12 429 LEU A C 1
ATOM 3426 O O . LEU A 1 429 ? -1.785 -19.849 25.349 1.00 86.12 429 LEU A O 1
ATOM 3430 N N . ARG A 1 430 ? -1.800 -19.936 23.094 1.00 88.50 430 ARG A N 1
ATOM 3431 C CA . ARG A 1 430 ? -3.252 -19.928 22.950 1.00 88.50 430 ARG A CA 1
ATOM 3432 C C . ARG A 1 430 ? -3.826 -21.340 23.040 1.00 88.50 430 ARG A C 1
ATOM 3434 O O . ARG A 1 430 ? -3.514 -22.194 22.212 1.00 88.50 430 ARG A O 1
ATOM 3441 N N . ILE A 1 431 ? -4.696 -21.566 24.015 1.00 87.94 431 ILE A N 1
ATOM 3442 C CA . ILE A 1 431 ? -5.364 -22.845 24.264 1.00 87.94 431 ILE A CA 1
ATOM 3443 C C . ILE A 1 431 ? -6.864 -22.640 24.464 1.00 87.94 431 ILE A C 1
ATOM 3445 O O . ILE A 1 431 ? -7.298 -21.637 25.023 1.00 87.94 431 ILE A O 1
ATOM 3449 N N . THR A 1 432 ? -7.680 -23.599 24.031 1.00 88.38 432 THR A N 1
ATOM 3450 C CA . THR A 1 432 ? -9.107 -23.610 24.377 1.00 88.38 432 THR A CA 1
ATOM 3451 C C . THR A 1 432 ? -9.311 -24.517 25.573 1.00 88.38 432 THR A C 1
ATOM 3453 O O . THR A 1 432 ? -9.048 -25.714 25.489 1.00 88.38 432 THR A O 1
ATOM 3456 N N . VAL A 1 433 ? -9.773 -23.956 26.689 1.00 90.69 433 VAL A N 1
ATOM 3457 C CA . VAL A 1 433 ? -9.966 -24.693 27.937 1.00 90.69 433 VAL A CA 1
ATOM 3458 C C . VAL A 1 433 ? -11.434 -24.821 28.305 1.00 90.69 433 VAL A C 1
ATOM 3460 O O . VAL A 1 433 ? -12.240 -23.917 28.084 1.00 90.69 433 VAL A O 1
ATOM 3463 N N . LYS A 1 434 ? -11.769 -25.947 28.928 1.00 89.06 434 LYS A N 1
ATOM 3464 C CA . LYS A 1 434 ? -12.961 -26.127 29.750 1.00 89.06 434 LYS A CA 1
ATOM 3465 C C . LYS A 1 434 ? -12.503 -26.306 31.194 1.00 89.06 434 LYS A C 1
ATOM 3467 O O . LYS A 1 434 ? -11.854 -27.304 31.493 1.00 89.06 434 LYS A O 1
ATOM 3472 N N . ILE A 1 435 ? -12.845 -25.365 32.065 1.00 89.50 435 ILE A N 1
ATOM 3473 C CA . ILE A 1 435 ? -12.568 -25.440 33.504 1.00 89.50 435 ILE A CA 1
ATOM 3474 C C . ILE A 1 435 ? -13.866 -25.817 34.206 1.00 89.50 435 ILE A C 1
ATOM 3476 O O . ILE A 1 435 ? -14.897 -25.195 33.959 1.00 89.50 435 ILE A O 1
ATOM 3480 N N . SER A 1 436 ? -13.831 -26.837 35.052 1.00 87.19 436 SER A N 1
ATOM 3481 C CA . SER A 1 436 ? -14.976 -27.289 35.842 1.00 87.19 436 SER A CA 1
ATOM 3482 C C . SER A 1 436 ? -14.560 -27.637 37.259 1.00 87.19 436 SER A C 1
ATOM 3484 O O . SER A 1 436 ? -13.481 -28.190 37.469 1.00 87.19 436 SER A O 1
ATOM 3486 N N . ARG A 1 437 ? -15.433 -27.356 38.224 1.00 85.50 437 ARG A N 1
ATOM 3487 C CA . ARG A 1 437 ? -15.212 -27.705 39.629 1.00 85.50 437 ARG A CA 1
ATOM 3488 C C . ARG A 1 437 ? -15.477 -29.194 39.870 1.00 85.50 437 ARG A C 1
ATOM 3490 O O . ARG A 1 437 ? -16.515 -29.712 39.466 1.00 85.50 437 ARG A O 1
ATOM 3497 N N . THR A 1 438 ? -14.546 -29.893 40.518 1.00 76.06 438 THR A N 1
ATOM 3498 C CA . THR A 1 438 ? -14.647 -31.349 40.764 1.00 76.06 438 THR A CA 1
ATOM 3499 C C . THR A 1 438 ? -15.624 -31.696 41.887 1.00 76.06 438 THR A C 1
ATOM 3501 O O . THR A 1 438 ? -16.191 -32.785 41.878 1.00 76.06 438 THR A O 1
ATOM 3504 N N . SER A 1 439 ? -15.846 -30.783 42.838 1.00 67.12 439 SER A N 1
ATOM 3505 C CA . SER A 1 439 ? -16.611 -31.049 44.062 1.00 67.12 439 SER A CA 1
ATOM 3506 C C . SER A 1 439 ? -18.133 -30.957 43.917 1.00 67.12 439 SER A C 1
ATOM 3508 O O . SER A 1 439 ? -18.844 -31.537 44.734 1.00 67.12 439 SER A O 1
ATOM 3510 N N . THR A 1 440 ? -18.652 -30.238 42.916 1.00 62.72 440 THR A N 1
ATOM 3511 C CA . THR A 1 440 ? -20.086 -29.900 42.844 1.00 62.72 440 THR A CA 1
ATOM 3512 C C . THR A 1 440 ? -20.861 -30.658 41.769 1.00 62.72 440 THR A C 1
ATOM 3514 O O . THR A 1 440 ? -22.075 -30.771 41.892 1.00 62.72 440 THR A O 1
ATOM 3517 N N . GLY A 1 441 ? -20.211 -31.198 40.729 1.00 59.97 441 GLY A N 1
ATOM 3518 C CA . GLY A 1 441 ? -20.884 -31.944 39.648 1.00 59.97 441 GLY A CA 1
ATOM 3519 C C . GLY A 1 441 ? -21.950 -31.152 38.866 1.00 59.97 441 GLY A C 1
ATOM 3520 O O . GLY A 1 441 ? -22.612 -31.711 37.993 1.00 59.97 441 GLY A O 1
ATOM 3521 N N . ASP A 1 442 ? -22.112 -29.864 39.167 1.00 70.19 442 ASP A N 1
ATOM 3522 C CA . ASP A 1 442 ? -23.111 -28.969 38.596 1.00 70.19 442 ASP A CA 1
ATOM 3523 C C . ASP A 1 442 ? -22.606 -28.412 37.249 1.00 70.19 442 ASP A C 1
ATOM 3525 O O . ASP A 1 442 ? -21.517 -27.826 37.198 1.00 70.19 442 ASP A O 1
ATOM 3529 N N . PRO A 1 443 ? -23.373 -28.564 36.152 1.00 66.44 443 PRO A N 1
ATOM 3530 C CA . PRO A 1 443 ? -23.019 -28.027 34.841 1.00 66.44 443 PRO A CA 1
ATOM 3531 C C . PRO A 1 443 ? -22.753 -26.513 34.814 1.00 66.44 443 PRO A C 1
ATOM 3533 O O . PRO A 1 443 ? -21.990 -26.059 33.955 1.00 66.44 443 PRO A O 1
ATOM 3536 N N . LEU A 1 444 ? -23.364 -25.741 35.723 1.00 67.69 444 LEU A N 1
ATOM 3537 C CA . LEU A 1 444 ? -23.218 -24.282 35.802 1.00 67.69 444 LEU A CA 1
ATOM 3538 C C . LEU A 1 444 ? -21.840 -23.855 36.326 1.00 67.69 444 LEU A C 1
ATOM 3540 O O . LEU A 1 444 ? -21.321 -22.820 35.904 1.00 67.69 444 LEU A O 1
ATOM 3544 N N . HIS A 1 445 ? -21.187 -24.704 37.125 1.00 79.62 445 HIS A N 1
ATOM 3545 C CA . HIS A 1 445 ? -19.805 -24.526 37.580 1.00 79.62 445 HIS A CA 1
ATOM 3546 C C . HIS A 1 445 ? -18.798 -25.014 36.527 1.00 79.62 445 HIS A C 1
ATOM 3548 O O . HIS A 1 445 ? -17.835 -25.732 36.828 1.00 79.62 445 HIS A O 1
ATOM 3554 N N . SER A 1 446 ? -19.033 -24.647 35.264 1.00 83.88 446 SER A N 1
ATOM 3555 C CA . SER A 1 446 ? -18.088 -24.873 34.178 1.00 83.88 446 SER A CA 1
ATOM 3556 C C . SER A 1 446 ? -18.008 -23.688 33.222 1.00 83.88 446 SER A C 1
ATOM 3558 O O . SER A 1 446 ? -19.020 -23.134 32.800 1.00 83.88 446 SER A O 1
ATOM 3560 N N . ILE A 1 447 ? -16.786 -23.324 32.845 1.00 86.88 447 ILE A N 1
ATOM 3561 C CA . ILE A 1 447 ? -16.501 -22.241 31.906 1.00 86.88 447 ILE A CA 1
ATOM 3562 C C . ILE A 1 447 ? -15.692 -22.785 30.731 1.00 86.88 447 ILE A C 1
ATOM 3564 O O . ILE A 1 447 ? -14.779 -23.595 30.905 1.00 86.88 447 ILE A O 1
ATOM 3568 N N . ARG A 1 448 ? -16.046 -22.362 29.514 1.00 89.25 448 ARG A N 1
ATOM 3569 C CA . ARG A 1 448 ? -15.279 -22.642 28.295 1.00 89.25 448 ARG A CA 1
ATOM 3570 C C . ARG A 1 448 ? -14.756 -21.335 27.741 1.00 89.25 448 ARG A C 1
ATOM 3572 O O . ARG A 1 448 ? -15.544 -20.428 27.495 1.00 89.25 448 ARG A O 1
ATOM 3579 N N . HIS A 1 449 ? -13.449 -21.247 27.546 1.00 89.00 449 HIS A N 1
ATOM 3580 C CA . HIS A 1 449 ? -12.828 -20.034 27.037 1.00 89.00 449 HIS A CA 1
ATOM 3581 C C . HIS A 1 449 ? -11.546 -20.363 26.282 1.00 89.00 449 HIS A C 1
ATOM 3583 O O . HIS A 1 449 ? -10.823 -21.296 26.631 1.00 89.00 449 HIS A O 1
ATOM 3589 N N . THR A 1 450 ? -11.246 -19.574 25.258 1.00 88.88 450 THR A N 1
ATOM 3590 C CA . THR A 1 450 ? -9.929 -19.584 24.624 1.00 88.88 450 THR A CA 1
ATOM 3591 C C . THR A 1 450 ? -9.028 -18.594 25.350 1.00 88.88 450 THR A C 1
ATOM 3593 O O . THR A 1 450 ? -9.359 -17.415 25.426 1.00 88.88 450 THR A O 1
ATOM 3596 N N . LEU A 1 451 ? -7.924 -19.069 25.911 1.00 88.25 451 LEU A N 1
ATOM 3597 C CA . LEU A 1 451 ? -6.984 -18.286 26.707 1.00 88.25 451 LEU A CA 1
ATOM 3598 C C . LEU A 1 451 ? -5.659 -18.182 25.979 1.00 88.25 451 LEU A C 1
ATOM 3600 O O . LEU A 1 451 ? -5.203 -19.178 25.425 1.00 88.25 451 LEU A O 1
ATOM 3604 N N . ASP A 1 452 ? -5.040 -17.009 26.027 1.00 88.81 452 ASP A N 1
ATOM 3605 C CA . ASP A 1 452 ? -3.607 -16.875 25.790 1.00 88.81 452 ASP A CA 1
ATOM 3606 C C . ASP A 1 452 ? -2.907 -16.801 27.146 1.00 88.81 452 ASP A C 1
ATOM 3608 O O . ASP A 1 452 ? -3.100 -15.845 27.899 1.00 88.81 452 ASP A O 1
ATOM 3612 N N . LEU A 1 453 ? -2.150 -17.844 27.485 1.00 88.62 453 LEU A N 1
ATOM 3613 C CA . LEU A 1 453 ? -1.498 -17.957 28.789 1.00 88.62 453 LEU A CA 1
ATOM 3614 C C . LEU A 1 453 ? -0.338 -16.963 28.968 1.00 88.62 453 LEU A C 1
ATOM 3616 O O . LEU A 1 453 ? 0.102 -16.774 30.099 1.00 88.62 453 LEU A O 1
ATOM 3620 N N . TYR A 1 454 ? 0.136 -16.314 27.898 1.00 87.25 454 TYR A N 1
ATOM 3621 C CA . TYR A 1 454 ? 1.217 -15.318 27.960 1.00 87.25 454 TYR A CA 1
ATOM 3622 C C . TYR A 1 454 ? 0.728 -13.873 28.024 1.00 87.25 454 TYR A C 1
ATOM 3624 O O . TYR A 1 454 ? 1.521 -12.967 28.270 1.00 87.25 454 TYR A O 1
ATOM 3632 N N . HIS A 1 455 ? -0.575 -13.641 27.866 1.00 86.25 455 HIS A N 1
ATOM 3633 C CA . HIS A 1 455 ? -1.138 -12.301 27.929 1.00 86.25 455 HIS A CA 1
ATOM 3634 C C . HIS A 1 455 ? -1.696 -11.992 29.326 1.00 86.25 455 HIS A C 1
ATOM 3636 O O . HIS A 1 455 ? -2.845 -12.324 29.627 1.00 86.25 455 HIS A O 1
ATOM 3642 N N . SER A 1 456 ? -0.915 -11.292 30.160 1.00 80.50 456 SER A N 1
ATOM 3643 C CA . SER A 1 456 ? -1.258 -10.973 31.560 1.00 80.50 456 SER A CA 1
ATOM 3644 C C . SER A 1 456 ? -2.651 -10.361 31.715 1.00 80.50 456 SER A C 1
ATOM 3646 O O . SER A 1 456 ? -3.460 -10.870 32.485 1.00 80.50 456 SER A O 1
ATOM 3648 N N . ASP A 1 457 ? -2.975 -9.329 30.934 1.00 79.94 457 ASP A N 1
ATOM 3649 C CA . ASP A 1 457 ? -4.182 -8.526 31.182 1.00 79.94 457 ASP A CA 1
ATOM 3650 C C . ASP A 1 457 ? -5.477 -9.281 30.849 1.00 79.94 457 ASP A C 1
ATOM 3652 O O . ASP A 1 457 ? -6.474 -9.190 31.571 1.00 79.94 457 ASP A O 1
ATOM 3656 N N . TYR A 1 458 ? -5.478 -10.072 29.768 1.00 82.75 458 TYR A N 1
ATOM 3657 C CA . TYR A 1 458 ? -6.603 -10.951 29.445 1.00 82.75 458 TYR A CA 1
ATOM 3658 C C . TYR A 1 458 ? -6.715 -12.103 30.434 1.00 82.75 458 TYR A C 1
ATOM 3660 O O . TYR A 1 458 ? -7.832 -12.481 30.794 1.00 82.75 458 TYR A O 1
ATOM 3668 N N . LEU A 1 459 ? -5.582 -12.637 30.895 1.00 87.12 459 LEU A N 1
ATOM 3669 C CA . LEU A 1 459 ? -5.565 -13.699 31.887 1.00 87.12 459 LEU A CA 1
ATOM 3670 C C . LEU A 1 459 ? -6.163 -13.218 33.213 1.00 87.12 459 LEU A C 1
ATOM 3672 O O . LEU A 1 459 ? -7.001 -13.912 33.780 1.00 87.12 459 LEU A O 1
ATOM 3676 N N . GLU A 1 460 ? -5.823 -12.013 33.675 1.00 86.19 460 GLU A N 1
ATOM 3677 C CA . GLU A 1 460 ? -6.399 -11.437 34.895 1.00 86.19 460 GLU A CA 1
ATOM 3678 C C . GLU A 1 460 ? -7.907 -11.193 34.771 1.00 86.19 460 GLU A C 1
ATOM 3680 O O . GLU A 1 460 ? -8.670 -11.590 35.658 1.00 86.19 460 GLU A O 1
ATOM 3685 N N . LYS A 1 461 ? -8.361 -10.626 33.644 1.00 86.75 461 LYS A N 1
ATOM 3686 C CA . LYS A 1 461 ? -9.796 -10.438 33.361 1.00 86.75 461 LYS A CA 1
ATOM 3687 C C . LYS A 1 461 ? -10.549 -11.768 33.317 1.00 86.75 461 LYS A C 1
ATOM 3689 O O . LYS A 1 461 ? -11.657 -11.869 33.846 1.00 86.75 461 LYS A O 1
ATOM 3694 N N . PHE A 1 462 ? -9.965 -12.787 32.687 1.00 90.38 462 PHE A N 1
ATOM 3695 C CA . PHE A 1 462 ? -10.547 -14.124 32.644 1.00 90.38 462 PHE A CA 1
ATOM 3696 C C . PHE A 1 462 ? -10.620 -14.745 34.037 1.00 90.38 462 PHE A C 1
ATOM 3698 O O . PHE A 1 462 ? -11.668 -15.264 34.407 1.00 90.38 462 PHE A O 1
ATOM 3705 N N . ILE A 1 463 ? -9.539 -14.665 34.816 1.00 89.56 463 ILE A N 1
ATOM 3706 C CA . ILE A 1 463 ? -9.486 -15.205 36.174 1.00 89.56 463 ILE A CA 1
ATOM 3707 C C . ILE A 1 463 ? -10.574 -14.570 37.038 1.00 89.56 463 ILE A C 1
ATOM 3709 O O . ILE A 1 463 ? -11.256 -15.306 37.743 1.00 89.56 463 ILE A O 1
ATOM 3713 N N . GLY A 1 464 ? -10.794 -13.254 36.944 1.00 87.00 464 GLY A N 1
ATOM 3714 C CA . GLY A 1 464 ? -11.891 -12.582 37.650 1.00 87.00 464 GLY A CA 1
ATOM 3715 C C . GLY A 1 464 ? -13.254 -13.208 37.337 1.00 87.00 464 GLY A C 1
ATOM 3716 O O . GLY A 1 464 ? -13.927 -13.708 38.236 1.00 87.00 464 GLY A O 1
ATOM 3717 N N . LYS A 1 465 ? -13.609 -13.290 36.048 1.00 87.19 465 LYS A N 1
ATOM 3718 C CA . LYS A 1 465 ? -14.880 -13.887 35.591 1.00 87.19 465 LYS A CA 1
ATOM 3719 C C . LYS A 1 465 ? -15.016 -15.365 35.966 1.00 87.19 465 LYS A C 1
ATOM 3721 O O . LYS A 1 465 ? -16.084 -15.820 36.363 1.00 87.19 465 LYS A O 1
ATOM 3726 N N . ALA A 1 466 ? -13.936 -16.129 35.826 1.00 87.19 466 ALA A N 1
ATOM 3727 C CA . ALA A 1 466 ? -13.923 -17.552 36.133 1.00 87.19 466 ALA A CA 1
ATOM 3728 C C . ALA A 1 466 ? -14.057 -17.808 37.640 1.00 87.19 466 ALA A C 1
ATOM 3730 O O . ALA A 1 466 ? -14.712 -18.771 38.022 1.00 87.19 466 ALA A O 1
ATOM 3731 N N . CYS A 1 467 ? -13.487 -16.955 38.496 1.00 88.94 467 CYS A N 1
ATOM 3732 C CA . CYS A 1 467 ? -13.636 -17.075 39.948 1.00 88.94 467 CYS A CA 1
ATOM 3733 C C . CYS A 1 467 ? -15.071 -16.805 40.402 1.00 88.94 467 CYS A C 1
ATOM 3735 O O . CYS A 1 467 ? -15.578 -17.554 41.234 1.00 88.94 467 CYS A O 1
ATOM 3737 N N . GLU A 1 468 ? -15.732 -15.799 39.819 1.00 85.88 468 GLU A N 1
ATOM 3738 C CA . GLU A 1 468 ? -17.152 -15.522 40.066 1.00 85.88 468 GLU A CA 1
ATOM 3739 C C . GLU A 1 468 ? -18.027 -16.713 39.665 1.00 85.88 468 GLU A C 1
ATOM 3741 O O . GLU A 1 468 ? -18.845 -17.173 40.455 1.00 85.88 468 GLU A O 1
ATOM 3746 N N . GLN A 1 469 ? -17.822 -17.260 38.463 1.00 85.00 469 GLN A N 1
ATOM 3747 C CA . GLN A 1 469 ? -18.656 -18.348 37.950 1.00 85.00 469 GLN A CA 1
ATOM 3748 C C . GLN A 1 469 ? -18.384 -19.704 38.623 1.00 85.00 469 GLN A C 1
ATOM 3750 O O . GLN A 1 469 ? -19.283 -20.533 38.731 1.00 85.00 469 GLN A O 1
ATOM 3755 N N . LEU A 1 470 ? -17.142 -19.973 39.031 1.00 84.75 470 LEU A N 1
ATOM 3756 C CA . LEU A 1 470 ? -16.758 -21.241 39.665 1.00 84.75 470 LEU A CA 1
ATOM 3757 C C . LEU A 1 470 ? -16.870 -21.200 41.199 1.00 84.75 470 LEU A C 1
ATOM 3759 O O . LEU A 1 470 ? -16.704 -22.242 41.837 1.00 84.75 470 LEU A O 1
ATOM 3763 N N . GLU A 1 471 ? -17.152 -20.026 41.775 1.00 85.12 471 GLU A N 1
ATOM 3764 C CA . GLU A 1 471 ? -17.188 -19.756 43.218 1.00 85.12 471 GLU A CA 1
ATOM 3765 C C . GLU A 1 471 ? -15.897 -20.195 43.935 1.00 85.12 471 GLU A C 1
ATOM 3767 O O . GLU A 1 471 ? -15.911 -20.943 44.918 1.00 85.12 471 GLU A O 1
ATOM 3772 N N . ILE A 1 472 ? -14.754 -19.753 43.404 1.00 87.19 472 ILE A N 1
ATOM 3773 C CA . ILE A 1 472 ? -13.414 -20.083 43.913 1.00 87.19 472 ILE A CA 1
ATOM 3774 C C . ILE A 1 472 ? -12.589 -18.828 44.196 1.00 87.19 472 ILE A C 1
ATOM 3776 O O . ILE A 1 472 ? -12.880 -17.742 43.698 1.00 87.19 472 ILE A O 1
ATOM 3780 N N . SER A 1 473 ? -11.524 -18.975 44.987 1.00 87.50 473 SER A N 1
ATOM 3781 C CA . SER A 1 473 ? -10.633 -17.857 45.290 1.00 87.50 473 SER A CA 1
ATOM 3782 C C . SER A 1 473 ? -9.715 -17.511 44.112 1.00 87.50 473 SER A C 1
ATOM 3784 O O . SER A 1 473 ? -9.128 -18.380 43.460 1.00 87.50 473 SER A O 1
ATOM 3786 N N . THR A 1 474 ? -9.518 -16.208 43.894 1.00 86.75 474 THR A N 1
ATOM 3787 C CA . THR A 1 474 ? -8.613 -15.667 42.869 1.00 86.75 474 THR A CA 1
ATOM 3788 C C . THR A 1 474 ? -7.182 -16.169 43.032 1.00 86.75 474 THR A C 1
ATOM 3790 O O . THR A 1 474 ? -6.515 -16.479 42.047 1.00 86.75 474 THR A O 1
ATOM 3793 N N . SER A 1 475 ? -6.702 -16.281 44.274 1.00 85.69 475 SER A N 1
ATOM 3794 C CA . SER A 1 475 ? -5.359 -16.785 44.577 1.00 85.69 475 SER A CA 1
ATOM 3795 C C . SER A 1 475 ? -5.185 -18.251 44.180 1.00 85.69 475 SER A C 1
ATOM 3797 O O . SER A 1 475 ? -4.126 -18.615 43.667 1.00 85.69 475 SER A O 1
ATOM 3799 N N . MET A 1 476 ? -6.219 -19.081 44.353 1.00 87.25 476 MET A N 1
ATOM 3800 C CA . MET A 1 476 ? -6.185 -20.482 43.941 1.00 87.25 476 MET A CA 1
ATOM 3801 C C . MET A 1 476 ? -6.150 -20.604 42.417 1.00 87.25 476 MET A C 1
ATOM 3803 O O . MET A 1 476 ? -5.255 -21.267 41.891 1.00 87.25 476 MET A O 1
ATOM 3807 N N . LEU A 1 477 ? -7.050 -19.922 41.695 1.00 88.00 477 LEU A N 1
ATOM 3808 C CA . LEU A 1 477 ? -7.093 -20.030 40.233 1.00 88.00 477 LEU A CA 1
ATOM 3809 C C . LEU A 1 477 ? -5.822 -19.466 39.580 1.00 88.00 477 LEU A C 1
ATOM 3811 O O . LEU A 1 477 ? -5.296 -20.091 38.662 1.00 88.00 477 LEU A O 1
ATOM 3815 N N . LYS A 1 478 ? -5.275 -18.347 40.088 1.00 88.06 478 LYS A N 1
ATOM 3816 C CA . LYS A 1 478 ? -3.974 -17.809 39.642 1.00 88.06 478 LYS A CA 1
ATOM 3817 C C . LYS A 1 478 ? -2.863 -18.853 39.767 1.00 88.06 478 LYS A C 1
ATOM 3819 O O . LYS A 1 478 ? -2.108 -19.054 38.819 1.00 88.06 478 LYS A O 1
ATOM 3824 N N . ARG A 1 479 ? -2.792 -19.550 40.906 1.00 87.12 479 ARG A N 1
ATOM 3825 C CA . ARG A 1 479 ? -1.787 -20.596 41.139 1.00 87.12 479 ARG A CA 1
ATOM 3826 C C . ARG A 1 479 ? -1.972 -21.791 40.205 1.00 87.12 479 ARG A C 1
ATOM 3828 O O . ARG A 1 479 ? -1.011 -22.227 39.586 1.00 87.12 479 ARG A O 1
ATOM 3835 N N . VAL A 1 480 ? -3.203 -22.282 40.062 1.00 87.94 480 VAL A N 1
ATOM 3836 C CA . VAL A 1 480 ? -3.530 -23.420 39.186 1.00 87.94 480 VAL A CA 1
ATOM 3837 C C . VAL A 1 480 ? -3.191 -23.123 37.725 1.00 87.94 480 VAL A C 1
ATOM 3839 O O . VAL A 1 480 ? -2.650 -23.985 37.037 1.00 87.94 480 VAL A O 1
ATOM 3842 N N . ILE A 1 481 ? -3.487 -21.912 37.251 1.00 89.75 481 ILE A N 1
ATOM 3843 C CA . ILE A 1 481 ? -3.150 -21.483 35.891 1.00 89.75 481 ILE A CA 1
ATOM 3844 C C . ILE A 1 481 ? -1.632 -21.367 35.710 1.00 89.75 481 ILE A C 1
ATOM 3846 O O . ILE A 1 481 ? -1.127 -21.832 34.696 1.00 89.75 481 ILE A O 1
ATOM 3850 N N . ALA A 1 482 ? -0.897 -20.827 36.687 1.00 87.38 482 ALA A N 1
ATOM 3851 C CA . ALA A 1 482 ? 0.564 -20.763 36.626 1.00 87.38 482 ALA A CA 1
ATOM 3852 C C . ALA A 1 482 ? 1.210 -22.163 36.561 1.00 87.38 482 ALA A C 1
ATOM 3854 O O . ALA A 1 482 ? 2.044 -22.413 35.694 1.00 87.38 482 ALA A O 1
ATOM 3855 N N . GLU A 1 483 ? 0.769 -23.096 37.414 1.00 88.38 483 GLU A N 1
ATOM 3856 C CA . GLU A 1 483 ? 1.228 -24.496 37.394 1.00 88.38 483 GLU A CA 1
ATOM 3857 C C . GLU A 1 483 ? 0.891 -25.194 36.063 1.00 88.38 483 GLU A C 1
ATOM 3859 O O . GLU A 1 483 ? 1.696 -25.960 35.526 1.00 88.38 483 GLU A O 1
ATOM 3864 N N . LEU A 1 484 ? -0.300 -24.933 35.511 1.00 89.25 484 LEU A N 1
ATOM 3865 C CA . LEU A 1 484 ? -0.716 -25.460 34.213 1.00 89.25 484 LEU A CA 1
ATOM 3866 C C . LEU A 1 484 ? 0.195 -24.952 33.088 1.00 89.25 484 LEU A C 1
ATOM 3868 O O . LEU A 1 484 ? 0.607 -25.749 32.244 1.00 89.25 484 LEU A O 1
ATOM 3872 N N . THR A 1 485 ? 0.511 -23.653 33.076 1.00 88.88 485 THR A N 1
ATOM 3873 C CA . THR A 1 485 ? 1.399 -23.037 32.081 1.00 88.88 485 THR A CA 1
ATOM 3874 C C . THR A 1 485 ? 2.772 -23.705 32.086 1.00 88.88 485 THR A C 1
ATOM 3876 O O . THR A 1 485 ? 3.220 -24.159 31.035 1.00 88.88 485 THR A O 1
ATOM 3879 N N . GLU A 1 486 ? 3.386 -23.880 33.259 1.00 88.88 486 GLU A N 1
ATOM 3880 C CA . GLU A 1 486 ? 4.707 -24.512 33.394 1.00 88.88 486 GLU A CA 1
ATOM 3881 C C . GLU A 1 486 ? 4.714 -25.963 32.865 1.00 88.88 486 GLU A C 1
ATOM 3883 O O . GLU A 1 486 ? 5.614 -26.377 32.127 1.00 88.88 486 GLU A O 1
ATOM 3888 N N . GLN A 1 487 ? 3.667 -26.745 33.159 1.00 88.56 487 GLN A N 1
ATOM 3889 C CA . GLN A 1 487 ? 3.558 -28.123 32.657 1.00 88.56 487 GLN A CA 1
ATOM 3890 C C . GLN A 1 487 ? 3.309 -28.188 31.143 1.00 88.56 487 GLN A C 1
ATOM 3892 O O . GLN A 1 487 ? 3.799 -29.103 30.472 1.00 88.56 487 GLN A O 1
ATOM 3897 N N . ILE A 1 488 ? 2.568 -27.228 30.586 1.00 87.19 488 ILE A N 1
ATOM 3898 C CA . ILE A 1 488 ? 2.358 -27.119 29.140 1.00 87.19 488 ILE A CA 1
ATOM 3899 C C . ILE A 1 488 ? 3.666 -26.753 28.431 1.00 87.19 488 ILE A C 1
ATOM 3901 O O . ILE A 1 488 ? 3.986 -27.353 27.405 1.00 87.19 488 ILE A O 1
ATOM 3905 N N . GLU A 1 489 ? 4.445 -25.819 28.969 1.00 87.75 489 GLU A N 1
ATOM 3906 C CA . GLU A 1 489 ? 5.745 -25.432 28.412 1.00 87.75 489 GLU A CA 1
ATOM 3907 C C . GLU A 1 489 ? 6.722 -26.609 28.371 1.00 87.75 489 GLU A C 1
ATOM 3909 O O . GLU A 1 489 ? 7.306 -26.891 27.320 1.00 87.75 489 GLU A O 1
ATOM 3914 N N . ALA A 1 490 ? 6.822 -27.368 29.467 1.00 86.12 490 ALA A N 1
ATOM 3915 C CA . ALA A 1 490 ? 7.626 -28.588 29.519 1.00 86.12 490 ALA A CA 1
ATOM 3916 C C . ALA A 1 490 ? 7.173 -29.625 28.469 1.00 86.12 490 ALA A C 1
ATOM 3918 O O . ALA A 1 490 ? 7.994 -30.251 27.785 1.00 86.12 490 ALA A O 1
ATOM 3919 N N . TYR A 1 491 ? 5.859 -29.780 28.276 1.00 85.38 491 TYR A N 1
ATOM 3920 C CA . TYR A 1 491 ? 5.313 -30.640 27.227 1.00 85.38 491 TYR A CA 1
ATOM 3921 C C . TYR A 1 491 ? 5.677 -30.148 25.813 1.00 85.38 491 TYR A C 1
ATOM 3923 O O . TYR A 1 491 ? 6.086 -30.958 24.977 1.00 85.38 491 TYR A O 1
ATOM 3931 N N . ARG A 1 492 ? 5.598 -28.837 25.536 1.00 86.88 492 ARG A N 1
ATOM 3932 C CA . ARG A 1 492 ? 5.977 -28.257 24.231 1.00 86.88 492 ARG A CA 1
ATOM 3933 C C . ARG A 1 492 ? 7.449 -28.493 23.919 1.00 86.88 492 ARG A C 1
ATOM 3935 O O . ARG A 1 492 ? 7.766 -28.968 22.830 1.00 86.88 492 ARG A O 1
ATOM 3942 N N . LEU A 1 493 ? 8.329 -28.210 24.879 1.00 84.12 493 LEU A N 1
ATOM 3943 C CA . LEU A 1 493 ? 9.774 -28.400 24.746 1.00 84.12 493 LEU A CA 1
ATOM 3944 C C . LEU A 1 493 ? 10.121 -29.858 24.421 1.00 84.12 493 LEU A C 1
ATOM 3946 O O . LEU A 1 493 ? 10.762 -30.117 23.401 1.00 84.12 493 LEU A O 1
ATOM 3950 N N . SER A 1 494 ? 9.605 -30.814 25.203 1.00 83.75 494 SER A N 1
ATOM 3951 C CA . SER A 1 494 ? 9.864 -32.245 24.972 1.00 83.75 494 SER A CA 1
ATOM 3952 C C . SER A 1 494 ? 9.360 -32.738 23.606 1.00 83.75 494 SER A C 1
ATOM 3954 O O . SER A 1 494 ? 10.026 -33.527 22.930 1.00 83.75 494 SER A O 1
ATOM 3956 N N . LYS A 1 495 ? 8.207 -32.241 23.136 1.00 81.88 495 LYS A N 1
ATOM 3957 C CA . LYS A 1 495 ? 7.682 -32.578 21.805 1.00 81.88 495 LYS A CA 1
ATOM 3958 C C . LYS A 1 495 ? 8.515 -31.982 20.676 1.00 81.88 495 LYS A C 1
ATOM 3960 O O . LYS A 1 495 ? 8.782 -32.683 19.699 1.00 81.88 495 LYS A O 1
ATOM 3965 N N . ILE A 1 496 ? 8.960 -30.735 20.804 1.00 80.69 496 ILE A N 1
ATOM 3966 C CA . ILE A 1 496 ? 9.822 -30.083 19.810 1.00 80.69 496 ILE A CA 1
ATOM 3967 C C . ILE A 1 496 ? 11.162 -30.816 19.683 1.00 80.69 496 ILE A C 1
ATOM 3969 O O . ILE A 1 496 ? 11.635 -31.023 18.566 1.00 80.69 496 ILE A O 1
ATOM 3973 N N . GLU A 1 497 ? 11.758 -31.249 20.795 1.00 78.06 497 GLU A N 1
ATOM 3974 C CA . GLU A 1 497 ? 12.988 -32.051 20.780 1.00 78.06 497 GLU A CA 1
ATOM 3975 C C . GLU A 1 497 ? 12.787 -33.388 20.058 1.00 78.06 497 GLU A C 1
ATOM 3977 O O . GLU A 1 497 ? 13.544 -33.698 19.137 1.00 78.06 497 GLU A O 1
ATOM 3982 N N . SER A 1 498 ? 11.698 -34.108 20.352 1.00 76.06 498 SER A N 1
ATOM 3983 C CA . SER 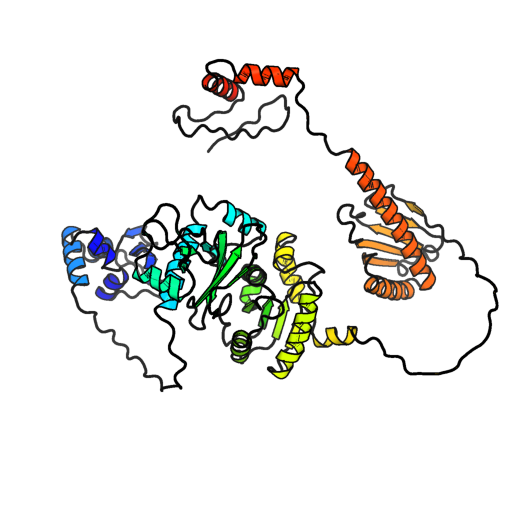A 1 498 ? 11.380 -35.371 19.664 1.00 76.06 498 SER A CA 1
ATOM 3984 C C . SER A 1 498 ? 11.164 -35.218 18.148 1.00 76.06 498 SER A C 1
ATOM 3986 O O . SER A 1 498 ? 11.444 -36.137 17.380 1.00 76.06 498 SER A O 1
ATOM 3988 N N . LEU A 1 499 ? 10.699 -34.048 17.690 1.00 69.12 499 LEU A N 1
ATOM 3989 C CA . LEU A 1 499 ? 10.510 -33.740 16.267 1.00 69.12 499 LEU A CA 1
ATOM 3990 C C . LEU A 1 499 ? 11.818 -33.332 15.571 1.00 69.12 499 LEU A C 1
ATOM 3992 O O . LEU A 1 499 ? 11.975 -33.569 14.372 1.00 69.12 499 LEU A O 1
ATOM 3996 N N . LYS A 1 500 ? 12.775 -32.737 16.296 1.00 63.22 500 LYS A N 1
ATOM 3997 C CA . LYS A 1 500 ? 14.095 -32.375 15.749 1.00 63.22 500 LYS A CA 1
ATOM 3998 C C . LYS A 1 500 ? 14.921 -33.607 15.382 1.00 63.22 500 LYS A C 1
ATOM 4000 O O . LYS A 1 500 ? 15.616 -33.570 14.368 1.00 63.22 500 LYS A O 1
ATOM 4005 N N . GLU A 1 501 ? 14.799 -34.695 16.140 1.00 57.50 501 GLU A N 1
ATOM 4006 C CA . GLU A 1 501 ? 15.474 -35.966 15.840 1.00 57.50 501 GLU A CA 1
ATOM 4007 C C . GLU A 1 501 ? 14.944 -36.647 14.564 1.00 57.50 501 GLU A C 1
ATOM 4009 O O . GLU A 1 501 ? 15.648 -37.448 13.953 1.00 57.50 501 GLU A O 1
ATOM 4014 N N . GLN A 1 502 ? 13.739 -36.291 14.099 1.00 54.94 502 GLN A N 1
ATOM 4015 C CA . GLN A 1 502 ? 13.085 -36.916 12.941 1.00 54.94 502 GLN A CA 1
ATOM 4016 C C . GLN A 1 502 ? 13.300 -36.190 11.603 1.00 54.94 502 GLN A C 1
ATOM 4018 O O . GLN A 1 502 ? 12.725 -36.598 10.590 1.00 54.94 502 GLN A O 1
ATOM 4023 N N . LYS A 1 503 ? 14.122 -35.130 11.533 1.00 47.62 503 LYS A N 1
ATOM 4024 C CA . LYS A 1 503 ? 14.437 -34.505 10.235 1.00 47.62 503 LYS A CA 1
ATOM 4025 C C . LYS A 1 503 ? 15.182 -35.511 9.339 1.00 47.62 503 LYS A C 1
ATOM 4027 O O . LYS A 1 503 ? 16.256 -35.972 9.729 1.00 47.62 503 LYS A O 1
ATOM 4032 N N . PRO A 1 504 ? 14.680 -35.832 8.129 1.00 53.00 504 PRO A N 1
ATOM 4033 C CA . PRO A 1 504 ? 15.369 -36.750 7.233 1.00 53.00 504 PRO A CA 1
ATOM 4034 C C . PRO A 1 504 ? 16.711 -36.139 6.826 1.00 53.00 504 PRO A C 1
ATOM 4036 O O . PRO A 1 504 ? 16.763 -35.089 6.184 1.00 53.00 504 PRO A O 1
ATOM 4039 N N . GLN A 1 505 ? 17.809 -36.791 7.212 1.00 54.22 505 GLN A N 1
ATOM 4040 C CA . GLN A 1 505 ? 19.137 -36.422 6.734 1.00 54.22 505 GLN A CA 1
ATOM 4041 C C . GLN A 1 505 ? 19.160 -36.474 5.202 1.00 54.22 505 GLN A C 1
ATOM 4043 O O . GLN A 1 505 ? 18.644 -37.414 4.589 1.00 54.22 505 GLN A O 1
ATOM 4048 N N . ALA A 1 506 ? 19.773 -35.460 4.583 1.00 53.50 506 ALA A N 1
ATOM 4049 C CA . ALA A 1 506 ? 20.007 -35.434 3.147 1.00 53.50 506 ALA A CA 1
ATOM 4050 C C . ALA A 1 506 ? 20.674 -36.750 2.727 1.00 53.50 506 ALA A C 1
ATOM 4052 O O . ALA A 1 506 ? 21.751 -37.092 3.218 1.00 53.50 506 ALA A O 1
ATOM 4053 N N . ARG A 1 507 ? 20.020 -37.512 1.843 1.00 57.34 507 ARG A N 1
ATOM 4054 C CA . ARG A 1 507 ? 20.568 -38.783 1.364 1.00 57.34 507 ARG A CA 1
ATOM 4055 C C . ARG A 1 507 ? 21.883 -38.514 0.642 1.00 57.34 507 ARG A C 1
ATOM 4057 O O . ARG A 1 507 ? 21.885 -38.009 -0.477 1.00 57.34 507 ARG A O 1
ATOM 4064 N N . GLN A 1 508 ? 22.995 -38.871 1.271 1.00 64.00 508 GLN A N 1
ATOM 4065 C CA . GLN A 1 508 ? 24.297 -38.826 0.623 1.00 64.00 508 GLN A CA 1
ATOM 4066 C C . GLN A 1 508 ? 24.380 -39.949 -0.417 1.00 64.00 508 GLN A C 1
ATOM 4068 O O . GLN A 1 508 ? 24.044 -41.106 -0.151 1.00 64.00 508 GLN A O 1
ATOM 4073 N N . LEU A 1 509 ? 24.805 -39.610 -1.636 1.00 67.62 509 LEU A N 1
ATOM 4074 C CA . LEU A 1 509 ? 25.122 -40.605 -2.656 1.00 67.62 509 LEU A CA 1
ATOM 4075 C C . LEU A 1 509 ? 26.298 -41.448 -2.155 1.00 67.62 509 LEU A C 1
ATOM 4077 O O . LEU A 1 509 ? 27.377 -40.920 -1.913 1.00 67.62 509 LEU A O 1
ATOM 4081 N N . SER A 1 510 ? 26.114 -42.766 -2.047 1.00 81.12 510 SER A N 1
ATOM 4082 C CA . SER A 1 510 ? 27.231 -43.690 -1.801 1.00 81.12 510 SER A CA 1
ATOM 4083 C C . SER A 1 510 ? 28.343 -43.466 -2.836 1.00 81.12 510 SER A C 1
ATOM 4085 O O . SER A 1 510 ? 28.024 -43.248 -4.011 1.00 81.12 510 SER A O 1
ATOM 4087 N N . GLU A 1 511 ? 29.616 -43.627 -2.463 1.00 78.25 511 GLU A N 1
ATOM 4088 C CA . GLU A 1 511 ? 30.750 -43.460 -3.390 1.00 78.25 511 GLU A CA 1
ATOM 4089 C C . GLU A 1 511 ? 30.595 -44.252 -4.694 1.00 78.25 511 GLU A C 1
ATOM 4091 O O . GLU A 1 511 ? 30.968 -43.782 -5.768 1.00 78.25 511 GLU A O 1
ATOM 4096 N N . GLN A 1 512 ? 30.020 -45.455 -4.625 1.00 80.75 512 GLN A N 1
ATOM 4097 C CA . GLN A 1 512 ? 29.784 -46.289 -5.802 1.00 80.75 512 GLN A CA 1
ATOM 4098 C C . GLN A 1 512 ? 28.794 -45.643 -6.780 1.00 80.75 512 GLN A C 1
ATOM 4100 O O . GLN A 1 512 ? 29.026 -45.643 -7.989 1.00 80.75 512 GLN A O 1
ATOM 4105 N N . ARG A 1 513 ? 27.705 -45.054 -6.268 1.00 75.94 513 ARG A N 1
ATOM 4106 C CA . ARG A 1 513 ? 26.726 -44.309 -7.077 1.00 75.94 513 ARG A CA 1
ATOM 4107 C C . ARG A 1 513 ? 27.336 -43.040 -7.659 1.00 75.94 513 ARG A C 1
ATOM 4109 O O . ARG A 1 513 ? 27.124 -42.767 -8.835 1.00 75.94 513 ARG A O 1
ATOM 4116 N N . TYR A 1 514 ? 28.141 -42.326 -6.875 1.00 79.69 514 TYR A N 1
ATOM 4117 C CA . TYR A 1 514 ? 28.865 -41.150 -7.351 1.00 79.69 514 TYR A CA 1
ATOM 4118 C C . TYR A 1 514 ? 29.821 -41.506 -8.501 1.00 79.69 514 TYR A C 1
ATOM 4120 O O . TYR A 1 514 ? 29.753 -40.908 -9.573 1.00 79.69 514 TYR A O 1
ATOM 4128 N N . LYS A 1 515 ? 30.638 -42.557 -8.340 1.00 84.31 515 LYS A N 1
ATOM 4129 C CA . LYS A 1 515 ? 31.542 -43.055 -9.391 1.00 84.31 515 LYS A CA 1
ATOM 4130 C C . LYS A 1 515 ? 30.781 -43.487 -10.648 1.00 84.31 515 LYS A C 1
ATOM 4132 O O . LYS A 1 515 ? 31.196 -43.142 -11.750 1.00 84.31 515 LYS A O 1
ATOM 4137 N N . ARG A 1 516 ? 29.649 -44.187 -10.506 1.00 82.00 516 ARG A N 1
ATOM 4138 C CA . ARG A 1 516 ? 28.791 -44.566 -11.645 1.00 82.00 516 ARG A CA 1
ATOM 4139 C C . ARG A 1 516 ? 28.228 -43.348 -12.380 1.00 82.00 516 ARG A C 1
ATOM 4141 O O . ARG A 1 516 ? 28.306 -43.314 -13.603 1.00 82.00 516 ARG A O 1
ATOM 4148 N N . ALA A 1 517 ? 27.726 -42.349 -11.653 1.00 80.00 517 ALA A N 1
ATOM 4149 C CA . ALA A 1 517 ? 27.207 -41.116 -12.243 1.00 80.00 517 ALA A CA 1
ATOM 4150 C C . ALA A 1 517 ? 28.301 -40.347 -13.002 1.00 80.00 517 ALA A C 1
ATOM 4152 O O . ALA A 1 517 ? 28.107 -39.962 -14.151 1.00 80.00 517 ALA A O 1
ATOM 4153 N N . ILE A 1 518 ? 29.489 -40.204 -12.407 1.00 85.44 518 ILE A N 1
ATOM 4154 C CA . ILE A 1 518 ? 30.633 -39.550 -13.056 1.00 85.44 518 ILE A CA 1
ATOM 4155 C C . ILE A 1 518 ? 31.090 -40.318 -14.303 1.00 85.44 518 ILE A C 1
ATOM 4157 O O . ILE A 1 518 ? 31.355 -39.702 -15.335 1.00 85.44 518 ILE A O 1
ATOM 4161 N N . ASN A 1 519 ? 31.153 -41.650 -14.247 1.00 86.75 519 ASN A N 1
ATOM 4162 C CA . ASN A 1 519 ? 31.520 -42.465 -15.406 1.00 86.75 519 ASN A CA 1
ATOM 4163 C C . ASN A 1 519 ? 30.487 -42.352 -16.535 1.00 86.75 519 ASN A C 1
ATOM 4165 O O . ASN A 1 519 ? 30.862 -42.286 -17.704 1.00 86.75 519 ASN A O 1
ATOM 4169 N N . TYR A 1 520 ? 29.198 -42.281 -16.195 1.00 83.88 520 TYR A N 1
ATOM 4170 C CA . TYR A 1 520 ? 28.134 -42.057 -17.167 1.00 83.88 520 TYR A CA 1
ATOM 4171 C C . TYR A 1 520 ? 28.297 -40.701 -17.872 1.00 83.88 520 TYR A C 1
ATOM 4173 O O . TYR A 1 520 ? 28.318 -40.662 -19.105 1.00 83.88 520 TYR A O 1
ATOM 4181 N N . LEU A 1 521 ? 28.512 -39.624 -17.103 1.00 80.31 521 LEU A N 1
ATOM 4182 C CA . LEU A 1 521 ? 28.702 -38.256 -17.609 1.00 80.31 521 LEU A CA 1
ATOM 4183 C C . LEU A 1 521 ? 29.952 -38.096 -18.490 1.00 80.31 521 LEU A C 1
ATOM 4185 O O . LEU A 1 521 ? 29.945 -37.299 -19.421 1.00 80.31 521 LEU A O 1
ATOM 4189 N N . LYS A 1 522 ? 31.024 -38.848 -18.213 1.00 85.62 522 LYS A N 1
ATOM 4190 C CA . LYS A 1 522 ? 32.296 -38.760 -18.954 1.00 85.62 522 LYS A CA 1
ATOM 4191 C C . LYS A 1 522 ? 32.346 -39.590 -20.237 1.00 85.62 522 LYS A C 1
ATOM 4193 O O . LYS A 1 522 ? 33.252 -39.399 -21.044 1.00 85.62 522 LYS A O 1
ATOM 4198 N N . ALA A 1 523 ? 31.434 -40.537 -20.418 1.00 89.25 523 ALA A N 1
ATOM 4199 C CA . ALA A 1 523 ? 31.449 -41.399 -21.592 1.00 89.25 523 ALA A CA 1
ATOM 4200 C C . ALA A 1 523 ? 30.973 -40.654 -22.868 1.00 89.25 523 ALA A C 1
ATOM 4202 O O . ALA A 1 523 ? 30.199 -39.693 -22.791 1.00 89.25 523 ALA A O 1
ATOM 4203 N N . PRO A 1 524 ? 31.433 -41.074 -24.061 1.00 86.12 524 PRO A N 1
ATOM 4204 C CA . PRO A 1 524 ? 31.106 -40.408 -25.323 1.00 86.12 524 PRO A CA 1
ATOM 4205 C C . PRO A 1 524 ? 29.604 -40.473 -25.637 1.00 86.12 524 PRO A C 1
ATOM 4207 O O . PRO A 1 524 ? 28.891 -41.331 -25.120 1.00 86.12 524 PRO A O 1
ATOM 4210 N N . LYS A 1 525 ? 29.120 -39.568 -26.500 1.00 83.56 525 LYS A N 1
ATOM 4211 C CA . LYS A 1 525 ? 27.705 -39.495 -26.923 1.00 83.56 525 LYS A CA 1
ATOM 4212 C C . LYS A 1 525 ? 26.730 -39.335 -25.748 1.00 83.56 525 LYS A C 1
ATOM 4214 O O . LYS A 1 525 ? 25.712 -40.015 -25.665 1.00 83.56 525 LYS A O 1
ATOM 4219 N N . LEU A 1 526 ? 27.071 -38.463 -24.795 1.00 78.44 526 LEU A N 1
ATOM 4220 C CA . LEU A 1 526 ? 26.272 -38.237 -23.587 1.00 78.44 526 LEU A CA 1
ATOM 4221 C C . LEU A 1 526 ? 24.822 -37.859 -23.914 1.00 78.44 526 LEU A C 1
ATOM 4223 O O . LEU A 1 526 ? 23.917 -38.476 -23.377 1.00 78.44 526 LEU A O 1
ATOM 4227 N N . MET A 1 527 ? 24.603 -36.912 -24.830 1.00 73.94 527 MET A N 1
ATOM 4228 C CA . MET A 1 527 ? 23.255 -36.441 -25.176 1.00 73.94 527 MET A CA 1
ATOM 4229 C C . MET A 1 527 ? 22.373 -37.548 -25.771 1.00 73.94 527 MET A C 1
ATOM 4231 O O . MET A 1 527 ? 21.227 -37.695 -25.364 1.00 73.94 527 MET A O 1
ATOM 4235 N N . GLU A 1 528 ? 22.915 -38.373 -26.674 1.00 78.31 528 GLU A N 1
ATOM 4236 C CA . GLU A 1 528 ? 22.193 -39.513 -27.263 1.00 78.31 528 GLU A CA 1
ATOM 4237 C C . GLU A 1 528 ? 21.816 -40.553 -26.199 1.00 78.31 528 GLU A C 1
ATOM 4239 O O . GLU A 1 528 ? 20.698 -41.067 -26.189 1.00 78.31 528 GLU A O 1
ATOM 4244 N N . ARG A 1 529 ? 22.736 -40.842 -25.270 1.00 82.00 529 ARG A N 1
ATOM 4245 C CA . ARG A 1 529 ? 22.505 -41.807 -24.187 1.00 82.00 529 ARG A CA 1
ATOM 4246 C C . ARG A 1 529 ? 21.500 -41.285 -23.165 1.00 82.00 529 ARG A C 1
ATOM 4248 O O . ARG A 1 529 ? 20.596 -42.027 -22.800 1.00 82.00 529 ARG A O 1
ATOM 4255 N N . THR A 1 530 ? 21.601 -40.012 -22.787 1.00 77.25 530 THR A N 1
ATOM 4256 C CA . THR A 1 530 ? 20.639 -39.352 -21.898 1.00 77.25 530 THR A CA 1
ATOM 4257 C C . THR A 1 530 ? 19.243 -39.359 -22.517 1.00 77.25 530 THR A C 1
ATOM 4259 O O . THR A 1 530 ? 18.294 -39.745 -21.845 1.00 77.25 530 THR A O 1
ATOM 4262 N N . ASN A 1 531 ? 19.110 -39.023 -23.804 1.00 70.25 531 ASN A N 1
ATOM 4263 C CA . ASN A 1 531 ? 17.821 -39.075 -24.501 1.00 70.25 531 ASN A CA 1
ATOM 4264 C C . ASN A 1 531 ? 17.267 -40.505 -24.590 1.00 70.25 531 ASN A C 1
ATOM 4266 O O . ASN A 1 531 ? 16.076 -40.708 -24.378 1.00 70.25 531 ASN A O 1
ATOM 4270 N N . SER A 1 532 ? 18.116 -41.508 -24.844 1.00 75.81 532 SER A N 1
ATOM 4271 C CA . SER A 1 532 ? 17.695 -42.915 -24.851 1.00 75.81 532 SER A CA 1
ATOM 4272 C C . SER A 1 532 ? 17.211 -43.380 -23.476 1.00 75.81 532 SER A C 1
ATOM 4274 O O . SER A 1 532 ? 16.194 -44.065 -23.384 1.00 75.81 532 SER A O 1
ATOM 4276 N N . ASP A 1 533 ? 17.903 -42.988 -22.406 1.00 74.06 533 ASP A N 1
ATOM 4277 C CA . ASP A 1 533 ? 17.517 -43.341 -21.041 1.00 74.06 533 ASP A CA 1
ATOM 4278 C C . ASP A 1 533 ? 16.244 -42.607 -20.597 1.00 74.06 533 ASP A C 1
ATOM 4280 O O . ASP A 1 533 ? 15.399 -43.227 -19.959 1.00 74.06 533 ASP A O 1
ATOM 4284 N N . ILE A 1 534 ? 16.043 -41.351 -21.012 1.00 67.69 534 ILE A N 1
ATOM 4285 C CA . ILE A 1 534 ? 14.772 -40.622 -20.843 1.00 67.69 534 ILE A CA 1
ATOM 4286 C C . ILE A 1 534 ? 13.634 -41.310 -21.618 1.00 67.69 534 ILE A C 1
ATOM 4288 O O . ILE A 1 534 ? 12.538 -41.478 -21.092 1.00 67.69 534 ILE A O 1
ATOM 4292 N N . GLY A 1 535 ? 13.885 -41.788 -22.839 1.00 64.19 535 GLY A N 1
ATOM 4293 C CA . GLY A 1 535 ? 12.894 -42.564 -23.593 1.00 64.19 535 GLY A CA 1
ATOM 4294 C C . GLY A 1 535 ? 12.491 -43.858 -22.873 1.00 64.19 535 GLY A C 1
ATOM 4295 O O . GLY A 1 535 ? 11.320 -44.234 -22.860 1.00 64.19 535 GLY A O 1
ATOM 4296 N N . ARG A 1 536 ? 13.435 -44.516 -22.183 1.00 68.88 536 ARG A N 1
ATOM 4297 C CA . ARG A 1 536 ? 13.155 -45.709 -21.362 1.00 68.88 536 ARG A CA 1
ATOM 4298 C C . ARG A 1 536 ? 12.338 -45.412 -20.105 1.00 68.88 536 ARG A C 1
ATOM 4300 O O . ARG A 1 536 ? 11.712 -46.335 -19.590 1.00 68.88 536 ARG A O 1
ATOM 4307 N N . THR A 1 537 ? 12.318 -44.171 -19.609 1.00 62.56 537 THR A N 1
ATOM 4308 C CA . THR A 1 537 ? 11.452 -43.791 -18.479 1.00 62.56 537 THR A CA 1
ATOM 4309 C C . THR A 1 537 ? 10.005 -43.527 -18.899 1.00 62.56 537 THR A C 1
ATOM 4311 O O . THR A 1 537 ? 9.174 -43.260 -18.038 1.00 62.56 537 THR A O 1
ATOM 4314 N N . GLY A 1 538 ? 9.677 -43.633 -20.192 1.00 52.91 538 GLY A N 1
ATOM 4315 C CA . GLY A 1 538 ? 8.318 -43.439 -20.698 1.00 52.91 538 GLY A CA 1
ATOM 4316 C C . GLY A 1 538 ? 7.941 -41.976 -20.947 1.00 52.91 538 GLY A C 1
ATOM 4317 O O . GLY A 1 538 ? 6.755 -41.685 -21.097 1.00 52.91 538 GLY A O 1
ATOM 4318 N N . MET A 1 539 ? 8.917 -41.058 -20.995 1.00 54.59 539 MET A N 1
ATOM 4319 C CA . MET A 1 539 ? 8.696 -39.690 -21.478 1.00 54.59 539 MET A CA 1
ATOM 4320 C C . MET A 1 539 ? 8.622 -39.679 -23.012 1.00 54.59 539 MET A C 1
ATOM 4322 O O . MET A 1 539 ? 9.562 -40.107 -23.678 1.00 54.59 539 MET A O 1
ATOM 4326 N N . ILE A 1 540 ? 7.513 -39.180 -23.567 1.00 53.66 540 ILE A N 1
ATOM 4327 C CA . ILE A 1 540 ? 7.287 -39.017 -25.013 1.00 53.66 540 ILE A CA 1
ATOM 4328 C C . ILE A 1 540 ? 7.175 -37.512 -25.299 1.00 53.66 540 ILE A C 1
ATOM 4330 O O . ILE A 1 540 ? 6.302 -36.850 -24.743 1.00 53.66 540 ILE A O 1
ATOM 4334 N N . GLY A 1 541 ? 8.054 -36.970 -26.145 1.00 54.38 541 GLY A N 1
ATOM 4335 C CA . GLY A 1 541 ? 8.057 -35.570 -26.596 1.00 54.38 541 GLY A CA 1
ATOM 4336 C C . GLY A 1 541 ? 8.642 -35.444 -28.010 1.00 54.38 541 GLY A C 1
ATOM 4337 O O . GLY A 1 541 ? 9.312 -36.367 -28.470 1.00 54.38 541 GLY A O 1
ATOM 4338 N N . GLU A 1 542 ? 8.357 -34.344 -28.720 1.00 49.50 542 GLU A N 1
ATOM 4339 C CA . GLU A 1 542 ? 8.723 -34.159 -30.137 1.00 49.50 542 GLU A CA 1
ATOM 4340 C C . GLU A 1 542 ? 10.242 -34.252 -30.388 1.00 49.50 542 GLU A C 1
ATOM 4342 O O . GLU A 1 542 ? 11.034 -33.452 -29.891 1.00 49.50 542 GLU A O 1
ATOM 4347 N N . GLU A 1 543 ? 10.654 -35.200 -31.233 1.00 52.38 543 GLU A N 1
ATOM 4348 C CA . GLU A 1 543 ? 12.064 -35.511 -31.523 1.00 52.38 543 GLU A CA 1
ATOM 4349 C C . GLU A 1 543 ? 12.790 -34.443 -32.377 1.00 52.38 543 GLU A C 1
ATOM 4351 O O . GLU A 1 543 ? 14.007 -34.508 -32.549 1.00 52.38 543 GLU A O 1
ATOM 4356 N N . ASN A 1 544 ? 12.075 -33.437 -32.902 1.00 43.31 544 ASN A N 1
ATOM 4357 C CA . ASN A 1 544 ? 12.515 -32.658 -34.068 1.00 43.31 544 ASN A CA 1
ATOM 4358 C C . ASN A 1 544 ? 12.936 -31.196 -33.820 1.00 43.31 544 ASN A C 1
ATOM 4360 O O . ASN A 1 544 ? 13.199 -30.495 -34.797 1.00 43.31 544 ASN A O 1
ATOM 4364 N N . ASN A 1 545 ? 13.049 -30.704 -32.576 1.00 40.91 545 ASN A N 1
ATOM 4365 C CA . ASN A 1 545 ? 13.450 -29.305 -32.333 1.00 40.91 545 ASN A CA 1
ATOM 4366 C C . ASN A 1 545 ? 14.694 -29.169 -31.417 1.00 40.91 545 ASN A C 1
ATOM 4368 O O . ASN A 1 545 ? 14.575 -29.153 -30.190 1.00 40.91 545 ASN A O 1
ATOM 4372 N N . PRO A 1 546 ? 15.914 -29.056 -31.985 1.00 40.94 546 PRO A N 1
ATOM 4373 C CA . PRO A 1 546 ? 17.166 -29.150 -31.227 1.00 40.94 546 PRO A CA 1
ATOM 4374 C C . PRO A 1 546 ? 17.460 -28.084 -30.147 1.00 40.94 546 PRO A C 1
ATOM 4376 O O . PRO A 1 546 ? 18.157 -28.441 -29.198 1.00 40.94 546 PRO A O 1
ATOM 4379 N N . PRO A 1 547 ? 17.011 -26.808 -30.202 1.00 35.28 547 PRO A N 1
ATOM 4380 C CA . PRO A 1 547 ? 17.466 -25.816 -29.219 1.00 35.28 547 PRO A CA 1
ATOM 4381 C C . PRO A 1 547 ? 16.620 -25.733 -27.932 1.00 35.28 547 PRO A C 1
ATOM 4383 O O . PRO A 1 547 ? 17.033 -25.039 -27.007 1.00 35.28 547 PRO A O 1
ATOM 4386 N N . PHE A 1 548 ? 15.477 -26.428 -27.834 1.00 39.19 548 PHE A N 1
ATOM 4387 C CA . PHE A 1 548 ? 14.572 -26.350 -26.668 1.00 39.19 548 PHE A CA 1
ATOM 4388 C C . PHE A 1 548 ? 14.645 -27.541 -25.698 1.00 39.19 548 PHE A C 1
ATOM 4390 O O . PHE A 1 548 ? 13.975 -27.534 -24.667 1.00 39.19 548 PHE A O 1
ATOM 4397 N N . ASN A 1 549 ? 15.509 -28.526 -25.949 1.00 40.12 549 ASN A N 1
ATOM 4398 C CA . ASN A 1 549 ? 15.693 -29.673 -25.057 1.00 40.12 549 ASN A CA 1
ATOM 4399 C C . ASN A 1 549 ? 16.609 -29.347 -23.866 1.00 40.12 549 ASN A C 1
ATOM 4401 O O . ASN A 1 549 ? 17.718 -29.865 -23.745 1.00 40.12 549 ASN A O 1
ATOM 4405 N N . VAL A 1 550 ? 16.123 -28.511 -22.947 1.00 36.91 550 VAL A N 1
ATOM 4406 C CA . VAL A 1 550 ? 16.541 -28.571 -21.542 1.00 36.91 550 VAL A CA 1
ATOM 4407 C C . VAL A 1 550 ? 15.414 -29.279 -20.793 1.00 36.91 550 VAL A C 1
ATOM 4409 O O . VAL A 1 550 ? 14.460 -28.619 -20.384 1.00 36.91 550 VAL A O 1
ATOM 4412 N N . PRO A 1 551 ? 15.453 -30.615 -20.632 1.00 42.84 551 PRO A N 1
ATOM 4413 C CA . PRO A 1 551 ? 14.459 -31.285 -19.813 1.00 42.84 551 PRO A CA 1
ATOM 4414 C C . PRO A 1 551 ? 14.597 -30.766 -18.378 1.00 42.84 551 PRO A C 1
ATOM 4416 O O . PRO A 1 551 ? 15.616 -30.971 -17.715 1.00 42.84 551 PRO A O 1
ATOM 4419 N N . GLY A 1 552 ? 13.570 -30.067 -17.898 1.00 38.31 552 GLY A N 1
ATOM 4420 C CA . GLY A 1 552 ? 13.375 -29.826 -16.476 1.00 38.31 552 GLY A CA 1
ATOM 4421 C C . GLY A 1 552 ? 13.110 -31.167 -15.801 1.00 38.31 552 GLY A C 1
ATOM 4422 O O . GLY A 1 552 ? 11.970 -31.608 -15.713 1.00 38.31 552 GLY A O 1
ATOM 4423 N N . ILE A 1 553 ? 14.169 -31.853 -15.373 1.00 40.16 553 ILE A N 1
ATOM 4424 C CA . ILE A 1 553 ? 14.057 -33.129 -14.667 1.00 40.16 553 ILE A CA 1
ATOM 4425 C C . ILE A 1 553 ? 13.643 -32.833 -13.220 1.00 40.16 553 ILE A C 1
ATOM 4427 O O . ILE A 1 553 ? 14.478 -32.531 -12.367 1.00 40.16 553 ILE A O 1
ATOM 4431 N N . LEU A 1 554 ? 12.345 -32.934 -12.932 1.00 36.75 554 LEU A N 1
ATOM 4432 C CA . LEU A 1 554 ? 11.834 -33.076 -11.570 1.00 36.75 554 LEU A CA 1
ATOM 4433 C C . LEU A 1 554 ? 11.985 -34.543 -11.151 1.00 36.75 554 LEU A C 1
ATOM 4435 O O . LEU A 1 554 ? 11.182 -35.397 -11.513 1.00 36.75 554 LEU A O 1
ATOM 4439 N N . HIS A 1 555 ? 13.035 -34.849 -10.389 1.00 37.97 555 HIS A N 1
ATOM 4440 C CA . HIS A 1 555 ? 13.173 -36.151 -9.740 1.00 37.97 555 HIS A CA 1
ATOM 4441 C C . HIS A 1 555 ? 12.437 -36.147 -8.398 1.00 37.97 555 HIS A C 1
ATOM 4443 O O . HIS A 1 555 ? 12.854 -35.466 -7.461 1.00 37.97 555 HIS A O 1
ATOM 4449 N N . GLN A 1 556 ? 11.406 -36.984 -8.264 1.00 37.62 556 GLN A N 1
ATOM 4450 C CA . GLN A 1 556 ? 11.005 -37.492 -6.954 1.00 37.62 556 GLN A CA 1
ATOM 4451 C C . GLN A 1 556 ? 11.913 -38.683 -6.603 1.00 37.62 556 GLN A C 1
ATOM 4453 O O . GLN A 1 556 ? 12.243 -39.516 -7.450 1.00 37.62 556 GLN A O 1
ATOM 4458 N N . GLY A 1 557 ? 12.406 -38.710 -5.366 1.00 44.59 557 GLY A N 1
ATOM 4459 C CA . GLY A 1 557 ? 13.431 -39.649 -4.921 1.00 44.59 557 GLY A CA 1
ATOM 4460 C C . GLY A 1 557 ? 13.030 -41.122 -5.048 1.00 44.59 557 GLY A C 1
ATOM 4461 O O . GLY A 1 557 ? 11.979 -41.528 -4.577 1.00 44.59 557 GLY A O 1
ATOM 4462 N N . SER A 1 558 ? 13.940 -41.924 -5.610 1.00 46.28 558 SER A N 1
ATOM 4463 C CA . SER A 1 558 ? 14.085 -43.378 -5.406 1.00 46.28 558 SER A CA 1
ATOM 4464 C C . SER A 1 558 ? 12.815 -44.252 -5.443 1.00 46.28 558 SER A C 1
ATOM 4466 O O . SER A 1 558 ? 12.707 -45.173 -4.632 1.00 46.28 558 SER A O 1
ATOM 4468 N N . GLY A 1 559 ? 11.862 -43.985 -6.329 1.00 48.75 559 GLY A N 1
ATOM 4469 C CA . GLY A 1 559 ? 10.816 -44.959 -6.655 1.00 48.75 559 GLY A CA 1
ATOM 4470 C C . GLY A 1 559 ? 11.311 -45.959 -7.704 1.00 48.75 559 GLY A C 1
ATOM 4471 O O . GLY A 1 559 ? 12.083 -45.584 -8.583 1.00 48.75 559 GLY A O 1
ATOM 4472 N N . GLU A 1 560 ? 10.873 -47.218 -7.626 1.00 41.47 560 GLU A N 1
ATOM 4473 C CA . GLU A 1 560 ? 11.146 -48.254 -8.643 1.00 41.47 560 GLU A CA 1
ATOM 4474 C C . GLU A 1 560 ? 10.259 -48.129 -9.898 1.00 41.47 560 GLU A C 1
ATOM 4476 O O . GLU A 1 560 ? 10.454 -48.869 -10.859 1.00 41.47 560 GLU A O 1
ATOM 4481 N N . GLN A 1 561 ? 9.312 -47.183 -9.929 1.00 38.59 561 GLN A N 1
ATOM 4482 C CA . GLN A 1 561 ? 8.442 -46.937 -11.082 1.00 38.59 561 GLN A CA 1
ATOM 4483 C C . GLN A 1 561 ? 8.554 -45.487 -11.578 1.00 38.59 561 GLN A C 1
ATOM 4485 O O . GLN A 1 561 ? 8.531 -44.564 -10.757 1.00 38.59 561 GLN A O 1
ATOM 4490 N N . PRO A 1 562 ? 8.669 -45.260 -12.901 1.00 43.34 562 PRO A N 1
ATOM 4491 C CA . PRO A 1 562 ? 8.662 -43.919 -13.469 1.00 43.34 562 PRO A CA 1
ATOM 4492 C C . PRO A 1 562 ? 7.240 -43.331 -13.497 1.00 43.34 562 PRO A C 1
ATOM 4494 O O . PRO A 1 562 ? 6.279 -44.005 -13.862 1.00 43.34 562 PRO A O 1
ATOM 4497 N N . LEU A 1 563 ? 7.112 -42.057 -13.117 1.00 41.56 563 LEU A N 1
ATOM 4498 C CA . LEU A 1 563 ? 5.890 -41.264 -13.285 1.00 41.56 563 LEU A CA 1
ATOM 4499 C C . LEU A 1 563 ? 5.748 -40.836 -14.752 1.00 41.56 563 LEU A C 1
ATOM 4501 O O . LEU A 1 563 ? 6.699 -40.324 -15.342 1.00 41.56 563 LEU A O 1
ATOM 4505 N N . HIS A 1 564 ? 4.553 -41.004 -15.320 1.00 40.50 564 HIS A N 1
ATOM 4506 C CA . HIS A 1 564 ? 4.199 -40.439 -16.621 1.00 40.50 564 HIS A CA 1
ATOM 4507 C C . HIS A 1 564 ? 4.255 -38.906 -16.562 1.00 40.50 564 HIS A C 1
ATOM 4509 O O . HIS A 1 564 ? 3.607 -38.291 -15.716 1.00 40.50 564 HIS A O 1
ATOM 4515 N N . ILE A 1 565 ? 5.009 -38.291 -17.474 1.00 47.16 565 ILE A N 1
ATOM 4516 C CA . ILE A 1 565 ? 5.059 -36.838 -17.665 1.00 47.16 565 ILE A CA 1
ATOM 4517 C C . ILE A 1 565 ? 4.500 -36.549 -19.058 1.00 47.16 565 ILE A C 1
ATOM 4519 O O . ILE A 1 565 ? 4.989 -37.093 -20.046 1.00 47.16 565 ILE A O 1
ATOM 4523 N N . ILE A 1 566 ? 3.470 -35.706 -19.127 1.00 35.38 566 ILE A N 1
ATOM 4524 C CA . ILE A 1 566 ? 2.928 -35.163 -20.376 1.00 35.38 566 ILE A CA 1
ATOM 4525 C C . ILE A 1 566 ? 3.450 -33.731 -20.485 1.00 35.38 566 ILE A C 1
ATOM 4527 O O . ILE A 1 566 ? 3.165 -32.910 -19.613 1.00 35.38 566 ILE A O 1
ATOM 4531 N N . SER A 1 567 ? 4.225 -33.440 -21.530 1.00 35.94 567 SER A N 1
ATOM 4532 C CA . SER A 1 567 ? 4.491 -32.059 -21.944 1.00 35.94 567 SER A CA 1
ATOM 4533 C C . SER A 1 567 ? 3.353 -31.618 -22.861 1.00 35.94 567 SER A C 1
ATOM 4535 O O . SER A 1 567 ? 3.037 -32.342 -23.805 1.00 35.94 567 SER A O 1
ATOM 4537 N N . LEU A 1 568 ? 2.736 -30.470 -22.572 1.00 32.72 568 LEU A N 1
ATOM 4538 C CA . LEU A 1 568 ? 1.886 -29.751 -23.528 1.00 32.72 568 LEU A CA 1
ATOM 4539 C C . LEU A 1 568 ? 2.747 -28.914 -24.471 1.00 32.72 568 LEU A C 1
ATOM 4541 O O . LEU A 1 568 ? 3.798 -28.418 -23.995 1.00 32.72 568 LEU A O 1
#

Sequence (568 aa):
MEIQEIKTRLSIEAVLNRYNLKPDKHQKICCPFHSEKTPSLVIYPKTNTWYCFGCGVTGDSIQFIEMYEKCTKHEALLKAQSFINMPPVPNPRPKPEKPELPQEPQMPEERTAILAKIFESFKNGLNHPVSVKPKEYLRGRNLNPELLELGYNSGQFHHRGGLSEADKQACINVGLLIPYTGSVPNGSGTTYTAFAKDCIIFPLKDKARNIVSLYGRSITNNDKSKHYYLKDRQGLYPSYPNPNTTKLILTEAIIDTATLLQIPEIAREYEILSCYGTNGLTEELKAAIKELQRLEEIIFFFDGDKAGKDAIKKYQDELLHQFPGVKLTAVETPEDEDVNSLLQGHNPEILLHLIENRTPLFLLTENLFEPLERESQSEPVSNKKESTPEPAKTTGKLNTRNPEYITYTTDELQIIILGGINLQQLDRLRITVKISRTSTGDPLHSIRHTLDLYHSDYLEKFIGKACEQLEISTSMLKRVIAELTEQIEAYRLSKIESLKEQKPQARQLSEQRYKRAINYLKAPKLMERTNSDIGRTGMIGEENNPPFNVPGILHQGSGEQPLHIISL

Foldseek 3Di:
DDPVVLLVQFALVLLCVVVVFDADPQQFGCDLQDDDDDTQKHADRPVQKIAGPVPGDIDHSLVCQCRNVVHDSVVSVVVSVVSSPDDDDDDPDDDDDDDDDDDDDDDDDLLLVLQVVVLVVQLVVCVDPVNPLVVVLCVLLVFDCVLQVKGFAQQCCPPDPNDDPVSVVSCCVFQQWDWDPDDDPPDDDTDTGGFQHQWIKAFFAEQVRGGNWIKTAHSDPDPPDRITTTPPHDHWVPHQDDLQQAEEEEEADSSLQSLQSVPVVSVVNYHYTYQPHLNRCDPNVLVSVLSNPNHAEYEYQYFLEPSSVVSLVVVVVVCCVVPVRHFYWYFNHPHRDHNSNCVSVDPPVVVVVRRVPIGGPVVVVVVPDDPDDDDDDDDDDDDDDDDDDDDDDWDWDWDPPDQQWIWTDTPFKIKIWHGHFDLPCLVWTWTWIWIATPPPPDPQLIDTDTDTLPDVVVVLVVLVVNCVRNVHDSVVVVVSSVVVVVVSSVVSVVVNVVVVVPDDDDDDDDPVNVVVVVVLCPDPPNVVVVVVVVVVLVEDDDPPDPPPPPPPDDDDPDDPHRDYDDDD

Nearest PDB structures (foldseek):
  2au3-assembly1_A  TM=5.645E-01  e=1.331E-18  Aquifex aeolicus
  3b39-assembly2_B  TM=7.407E-01  e=1.988E-13  Escherichia coli K-12
  1eqn-assembly2_B  TM=7.327E-01  e=4.491E-12  Escherichia coli
  5w34-assembly1_A  TM=7.432E-01  e=3.453E-10  Mycobacterium tuberculosis H37Rv
  1d0q-assembly1_B  TM=8.646E-01  e=1.256E-04  Geobacillus stearothermophilus

Mean predicted aligned error: 21.52 Å